Protein AF-0000000085153461 (afdb_homodimer)

pLDDT: mean 95.0, std 9.93, range [31.89, 98.94]

Structure (mmCIF, N/CA/C/O backbone):
data_AF-0000000085153461-model_v1
#
loop_
_entity.id
_entity.type
_entity.pdbx_description
1 polymer 'NADPH-dependent FMN reductase-like domain-containing protein'
#
loop_
_atom_site.group_PDB
_atom_site.id
_atom_site.type_symbol
_atom_site.label_atom_id
_atom_site.label_alt_id
_atom_site.label_comp_id
_atom_site.label_asym_id
_atom_site.label_entity_id
_atom_site.label_seq_id
_atom_site.pdbx_PDB_ins_code
_atom_site.Cartn_x
_atom_site.Cartn_y
_atom_site.Cartn_z
_atom_site.occupancy
_atom_site.B_iso_or_equiv
_atom_site.auth_seq_id
_atom_site.auth_comp_id
_atom_site.auth_asym_id
_atom_site.auth_atom_id
_atom_site.pdbx_PDB_model_num
ATOM 1 N N . MET A 1 1 ? 0.256 34.156 12.305 1 68.88 1 MET A N 1
ATOM 2 C CA . MET A 1 1 ? -0.221 33.469 11.117 1 68.88 1 MET A CA 1
ATOM 3 C C . MET A 1 1 ? -0.993 32.188 11.5 1 68.88 1 MET A C 1
ATOM 5 O O . MET A 1 1 ? -0.715 31.578 12.523 1 68.88 1 MET A O 1
ATOM 9 N N . ARG A 1 2 ? -2.135 31.922 10.883 1 86.81 2 ARG A N 1
ATOM 10 C CA . ARG A 1 2 ? -2.965 30.766 11.219 1 86.81 2 ARG A CA 1
ATOM 11 C C . ARG A 1 2 ? -2.252 29.453 10.883 1 86.81 2 ARG A C 1
ATOM 13 O O . ARG A 1 2 ? -1.596 29.359 9.844 1 86.81 2 ARG A O 1
ATOM 20 N N . MET A 1 3 ? -2.33 28.578 11.797 1 93.88 3 MET A N 1
ATOM 21 C CA . MET A 1 3 ? -1.766 27.266 11.539 1 93.88 3 MET A CA 1
ATOM 22 C C . MET A 1 3 ? -2.453 26.609 10.344 1 93.88 3 MET A C 1
ATOM 24 O O . MET A 1 3 ? -3.633 26.844 10.094 1 93.88 3 MET A O 1
ATOM 28 N N . LYS A 1 4 ? -1.694 25.859 9.602 1 97 4 LYS A N 1
ATOM 29 C CA . LYS A 1 4 ? -2.195 25.219 8.391 1 97 4 LYS A CA 1
ATOM 30 C C . LYS A 1 4 ? -2.271 23.703 8.57 1 97 4 LYS A C 1
ATOM 32 O O . LYS A 1 4 ? -1.29 23.062 8.953 1 97 4 LYS A O 1
ATOM 37 N N . LEU A 1 5 ? -3.424 23.141 8.328 1 98.44 5 LEU A N 1
ATOM 38 C CA . LEU A 1 5 ? -3.645 21.703 8.305 1 98.44 5 LEU A CA 1
ATOM 39 C C . LEU A 1 5 ? -3.879 21.219 6.883 1 98.44 5 LEU A C 1
ATOM 41 O O . LEU A 1 5 ? -4.785 21.688 6.199 1 98.44 5 LEU A O 1
ATOM 45 N N . LEU A 1 6 ? -3.025 20.344 6.414 1 98.88 6 LEU A N 1
ATOM 46 C CA . LEU A 1 6 ? -3.258 19.641 5.156 1 98.88 6 LEU A CA 1
ATOM 47 C C . LEU A 1 6 ? -3.953 18.312 5.402 1 98.88 6 LEU A C 1
ATOM 49 O O . LEU A 1 6 ? -3.469 17.484 6.184 1 98.88 6 LEU A O 1
ATOM 53 N N . ILE A 1 7 ? -5.109 18.156 4.84 1 98.88 7 ILE A N 1
ATOM 54 C CA . ILE A 1 7 ? -5.824 16.891 4.902 1 98.88 7 ILE A CA 1
ATOM 55 C C . ILE A 1 7 ? -5.684 16.156 3.57 1 98.88 7 ILE A C 1
ATOM 57 O O . ILE A 1 7 ? -6.133 16.641 2.531 1 98.88 7 ILE A O 1
ATOM 61 N N . VAL A 1 8 ? -5.051 15.016 3.598 1 98.94 8 VAL A N 1
ATOM 62 C CA . VAL A 1 8 ? -4.859 14.18 2.416 1 98.94 8 VAL A CA 1
ATOM 63 C C . VAL A 1 8 ? -5.879 13.047 2.414 1 98.94 8 VAL A C 1
ATOM 65 O O . VAL A 1 8 ? -5.812 12.141 3.25 1 98.94 8 VAL A O 1
ATOM 68 N N . LEU A 1 9 ? -6.797 13.109 1.495 1 98.88 9 LEU A N 1
ATOM 69 C CA . LEU A 1 9 ? -7.863 12.117 1.387 1 98.88 9 LEU A CA 1
ATOM 70 C C . LEU A 1 9 ? -7.453 10.977 0.465 1 98.88 9 LEU A C 1
ATOM 72 O O . LEU A 1 9 ? -7.316 11.164 -0.745 1 98.88 9 LEU A O 1
ATOM 76 N N . GLY A 1 10 ? -7.344 9.789 1.066 1 98.81 10 GLY A N 1
ATOM 77 C CA . GLY A 1 10 ? -6.844 8.641 0.324 1 98.81 10 GLY A CA 1
ATOM 78 C C . GLY A 1 10 ? -7.945 7.715 -0.155 1 98.81 10 GLY A C 1
ATOM 79 O O . GLY A 1 10 ? -7.684 6.762 -0.895 1 98.81 10 GLY A O 1
ATOM 80 N N . SER A 1 11 ? -9.172 7.973 0.238 1 98.25 11 SER A N 1
ATOM 81 C CA . SER A 1 11 ? -10.297 7.168 -0.225 1 98.25 11 SER A CA 1
ATOM 82 C C . SER A 1 11 ? -10.781 7.633 -1.596 1 98.25 11 SER A C 1
ATOM 84 O O . SER A 1 11 ? -10.898 8.836 -1.844 1 98.25 11 SER A O 1
ATOM 86 N N . PRO A 1 12 ? -11.086 6.684 -2.471 1 97.94 12 PRO A N 1
ATOM 87 C CA . PRO A 1 12 ? -11.695 7.078 -3.744 1 97.94 12 PRO A CA 1
ATOM 88 C C . PRO A 1 12 ? -13.164 7.465 -3.602 1 97.94 12 PRO A C 1
ATOM 90 O O . PRO A 1 12 ? -13.734 8.07 -4.508 1 97.94 12 PRO A O 1
ATOM 93 N N . ARG A 1 13 ? -13.836 7.035 -2.516 1 95.5 13 ARG A N 1
ATOM 94 C CA . ARG A 1 13 ? -15.25 7.324 -2.305 1 95.5 13 ARG A CA 1
ATOM 95 C C . ARG A 1 13 ? -15.453 8.75 -1.804 1 95.5 13 ARG A C 1
ATOM 97 O O . ARG A 1 13 ? -15.094 9.07 -0.667 1 95.5 13 ARG A O 1
ATOM 104 N N . ARG A 1 14 ? -16.016 9.57 -2.643 1 95.5 14 ARG A N 1
ATOM 105 C CA . ARG A 1 14 ? -16.391 10.898 -2.174 1 95.5 14 ARG A CA 1
ATOM 106 C C . ARG A 1 14 ? -17.469 10.82 -1.106 1 95.5 14 ARG A C 1
ATOM 108 O O . ARG A 1 14 ? -18.422 10.055 -1.242 1 95.5 14 ARG A O 1
ATOM 115 N N . ARG A 1 15 ? -17.25 11.492 -0.024 1 94.62 15 ARG A N 1
ATOM 116 C CA . ARG A 1 15 ? -18.172 11.516 1.105 1 94.62 15 ARG A CA 1
ATOM 117 C C . ARG A 1 15 ? -18.344 10.117 1.688 1 94.62 15 ARG A C 1
ATOM 119 O O . ARG A 1 15 ? -19.453 9.727 2.055 1 94.62 15 ARG A O 1
ATOM 126 N N . GLY A 1 16 ? -17.312 9.32 1.508 1 97.31 16 GLY A N 1
ATOM 127 C CA . GLY A 1 16 ? -17.297 8.039 2.205 1 97.31 16 GLY A CA 1
ATOM 128 C C . GLY A 1 16 ? -17.109 8.188 3.703 1 97.31 16 GLY A C 1
ATOM 129 O O . GLY A 1 16 ? -17.047 9.297 4.223 1 97.31 16 GLY A O 1
ATOM 130 N N . ASN A 1 17 ? -16.969 7.07 4.418 1 98.44 17 ASN A N 1
ATOM 131 C CA . ASN A 1 17 ? -16.891 7.047 5.875 1 98.44 17 ASN A CA 1
ATOM 132 C C . ASN A 1 17 ? -15.688 7.828 6.387 1 98.44 17 ASN A C 1
ATOM 134 O O . ASN A 1 17 ? -15.805 8.633 7.312 1 98.44 17 ASN A O 1
ATOM 138 N N . SER A 1 18 ? -14.508 7.621 5.766 1 98.56 18 SER A N 1
ATOM 139 C CA . SER A 1 18 ? -13.289 8.281 6.23 1 98.56 18 SER A CA 1
ATOM 140 C C . SER A 1 18 ? -13.344 9.781 5.973 1 98.56 18 SER A C 1
ATOM 142 O O . SER A 1 18 ? -12.891 10.57 6.805 1 98.56 18 SER A O 1
ATOM 144 N N . GLU A 1 19 ? -13.898 10.219 4.844 1 98.5 19 GLU A N 1
ATOM 145 C CA . GLU A 1 19 ? -14.008 11.641 4.539 1 98.5 19 GLU A CA 1
ATOM 146 C C . GLU A 1 19 ? -15 12.328 5.477 1 98.5 19 GLU A C 1
ATOM 148 O O . GLU A 1 19 ? -14.758 13.453 5.93 1 98.5 19 GLU A O 1
ATOM 153 N N . ILE A 1 20 ? -16.125 11.672 5.758 1 98.69 20 ILE A N 1
ATOM 154 C CA . ILE A 1 20 ? -17.109 12.211 6.695 1 98.69 20 ILE A CA 1
ATOM 155 C C . ILE A 1 20 ? -16.453 12.438 8.055 1 98.69 20 ILE A C 1
ATOM 157 O O . ILE A 1 20 ? -16.625 13.492 8.672 1 98.69 20 ILE A O 1
ATOM 161 N N . LEU A 1 21 ? -15.656 11.484 8.5 1 98.81 21 LEU A N 1
ATOM 162 C CA . LEU A 1 21 ? -14.953 11.625 9.773 1 98.81 21 LEU A CA 1
ATOM 163 C C . LEU A 1 21 ? -13.945 12.766 9.719 1 98.81 21 LEU A C 1
ATOM 165 O O . LEU A 1 21 ? -13.781 13.508 10.688 1 98.81 21 LEU A O 1
ATOM 169 N N . ALA A 1 22 ? -13.25 12.891 8.602 1 98.81 22 ALA A N 1
ATOM 170 C CA . ALA A 1 22 ? -12.305 13.992 8.453 1 98.81 22 ALA A CA 1
ATOM 171 C C . ALA A 1 22 ? -13.016 15.336 8.57 1 98.81 22 ALA A C 1
ATOM 173 O O . ALA A 1 22 ? -12.484 16.266 9.18 1 98.81 22 ALA A O 1
ATOM 174 N N . GLU A 1 23 ? -14.188 15.438 7.973 1 98.56 23 GLU A N 1
ATOM 175 C CA . GLU A 1 23 ? -14.984 16.656 8.086 1 98.56 23 GLU A CA 1
ATOM 176 C C . GLU A 1 23 ? -15.367 16.938 9.531 1 98.56 23 GLU A C 1
ATOM 178 O O . GLU A 1 23 ? -15.383 18.094 9.969 1 98.56 23 GLU A O 1
ATOM 183 N N . GLU A 1 24 ? -15.703 15.938 10.266 1 98.69 24 GLU A N 1
ATOM 184 C CA . GLU A 1 24 ? -16.016 16.094 11.688 1 98.69 24 GLU A CA 1
ATOM 185 C C . GLU A 1 24 ? -14.789 16.562 12.469 1 98.69 24 GLU A C 1
ATOM 187 O O . GLU A 1 24 ? -14.906 17.391 13.375 1 98.69 24 GLU A O 1
ATOM 192 N N . VAL A 1 25 ? -13.586 16.016 12.164 1 98.75 25 VAL A N 1
ATOM 193 C CA . VAL A 1 25 ? -12.352 16.484 12.781 1 98.75 25 VAL A CA 1
ATOM 194 C C . VAL A 1 25 ? -12.211 17.984 12.586 1 98.75 25 VAL A C 1
ATOM 196 O O . VAL A 1 25 ? -11.891 18.719 13.523 1 98.75 25 VAL A O 1
ATOM 199 N N . VAL A 1 26 ? -12.5 18.469 11.375 1 98.44 26 VAL A N 1
ATOM 200 C CA . VAL A 1 26 ? -12.328 19.875 11.023 1 98.44 26 VAL A CA 1
ATOM 201 C C . VAL A 1 26 ? -13.289 20.734 11.844 1 98.44 26 VAL A C 1
ATOM 203 O O . VAL A 1 26 ? -12.945 21.844 12.242 1 98.44 26 VAL A O 1
ATOM 206 N N . LYS A 1 27 ? -14.469 20.234 12.102 1 97.81 27 LYS A N 1
ATOM 207 C CA . LYS A 1 27 ? -15.445 20.969 12.898 1 97.81 27 LYS A CA 1
ATOM 208 C C . LYS A 1 27 ? -14.93 21.219 14.312 1 97.81 27 LYS A C 1
ATOM 210 O O . LYS A 1 27 ? -15.383 22.141 14.992 1 97.81 27 LYS A O 1
ATOM 215 N N . GLY A 1 28 ? -14.008 20.406 14.719 1 96.75 28 GLY A N 1
ATOM 216 C CA . GLY A 1 28 ? -13.453 20.547 16.062 1 96.75 28 GLY A CA 1
ATOM 217 C C . GLY A 1 28 ? -12.305 21.531 16.125 1 96.75 28 GLY A C 1
ATOM 218 O O . GLY A 1 28 ? -11.852 21.906 17.203 1 96.75 28 GLY A O 1
ATOM 219 N N . LEU A 1 29 ? -11.859 21.922 14.984 1 95.69 29 LEU A N 1
ATOM 220 C CA . LEU A 1 29 ? -10.695 22.812 14.938 1 95.69 29 LEU A CA 1
ATOM 221 C C . LEU A 1 29 ? -11.102 24.25 15.219 1 95.69 29 LEU A C 1
ATOM 223 O O . LEU A 1 29 ? -12.211 24.672 14.883 1 95.69 29 LEU A O 1
ATOM 227 N N . ALA A 1 30 ? -10.164 25.016 15.852 1 90.06 30 ALA A N 1
ATOM 228 C CA . ALA A 1 30 ? -10.359 26.438 16.078 1 90.06 30 ALA A CA 1
ATOM 229 C C . ALA A 1 30 ? -9.258 27.266 15.414 1 90.06 30 ALA A C 1
ATOM 231 O O . ALA A 1 30 ? -8.07 27.047 15.688 1 90.06 30 ALA A O 1
ATOM 232 N N . ASP A 1 31 ? -9.641 28.156 14.406 1 91.12 31 ASP A N 1
ATOM 233 C CA . ASP A 1 31 ? -8.734 29.156 13.828 1 91.12 31 ASP A CA 1
ATOM 234 C C . ASP A 1 31 ? -7.594 28.484 13.07 1 91.12 31 ASP A C 1
ATOM 236 O O . ASP A 1 31 ? -6.426 28.812 13.289 1 91.12 31 ASP A O 1
ATOM 240 N N . VAL A 1 32 ? -7.867 27.375 12.336 1 95.62 32 VAL A N 1
ATOM 241 C CA . VAL A 1 32 ? -6.891 26.656 11.531 1 95.62 32 VAL A CA 1
ATOM 242 C C . VAL A 1 32 ? -7.273 26.75 10.055 1 95.62 32 VAL A C 1
ATOM 244 O O . VAL A 1 32 ? -8.453 26.609 9.711 1 95.62 32 VAL A O 1
ATOM 247 N N . GLU A 1 33 ? -6.371 27.078 9.203 1 97.12 33 GLU A N 1
ATOM 248 C CA . GLU A 1 33 ? -6.574 26.984 7.762 1 97.12 33 GLU A CA 1
ATOM 249 C C . GLU A 1 33 ? -6.48 25.547 7.277 1 97.12 33 GLU A C 1
ATOM 251 O O . GLU A 1 33 ? -5.48 24.875 7.523 1 97.12 33 GLU A O 1
ATOM 256 N N . VAL A 1 34 ? -7.535 25.125 6.621 1 98.31 34 VAL A N 1
ATOM 257 C CA . VAL A 1 34 ? -7.582 23.719 6.211 1 98.31 34 VAL A CA 1
ATOM 258 C C . VAL A 1 34 ? -7.523 23.625 4.688 1 98.31 34 VAL A C 1
ATOM 260 O O . VAL A 1 34 ? -8.234 24.344 3.986 1 98.31 34 VAL A O 1
ATOM 263 N N . GLU A 1 35 ? -6.684 22.797 4.172 1 98.5 35 GLU A N 1
ATOM 264 C CA . GLU A 1 35 ? -6.625 22.469 2.752 1 98.5 35 GLU A CA 1
ATOM 265 C C . GLU A 1 35 ? -6.828 20.969 2.533 1 98.5 35 GLU A C 1
ATOM 267 O O . GLU A 1 35 ? -6.191 20.141 3.193 1 98.5 35 GLU A O 1
ATOM 272 N N . TYR A 1 36 ? -7.723 20.641 1.638 1 98.19 36 TYR A N 1
ATOM 273 C CA . TYR A 1 36 ? -7.984 19.25 1.287 1 98.19 36 TYR A CA 1
ATOM 274 C C . TYR A 1 36 ? -7.254 18.859 0.004 1 98.19 36 TYR A C 1
ATOM 276 O O . TYR A 1 36 ? -7.219 19.641 -0.952 1 98.19 36 TYR A O 1
ATOM 284 N N . LEU A 1 37 ? -6.66 17.734 0.026 1 98.25 37 LEU A N 1
ATOM 285 C CA . LEU A 1 37 ? -6.09 17.094 -1.154 1 98.25 37 LEU A CA 1
ATOM 286 C C . LEU A 1 37 ? -6.723 15.734 -1.395 1 98.25 37 LEU A C 1
ATOM 288 O O . LEU A 1 37 ? -6.594 14.828 -0.565 1 98.25 37 LEU A O 1
ATOM 292 N N . ARG A 1 38 ? -7.402 15.602 -2.506 1 98.44 38 ARG A N 1
ATOM 293 C CA . ARG A 1 38 ? -8.016 14.328 -2.865 1 98.44 38 ARG A CA 1
ATOM 294 C C . ARG A 1 38 ? -7.121 13.547 -3.824 1 98.44 38 ARG A C 1
ATOM 296 O O . ARG A 1 38 ? -7.031 13.883 -5.008 1 98.44 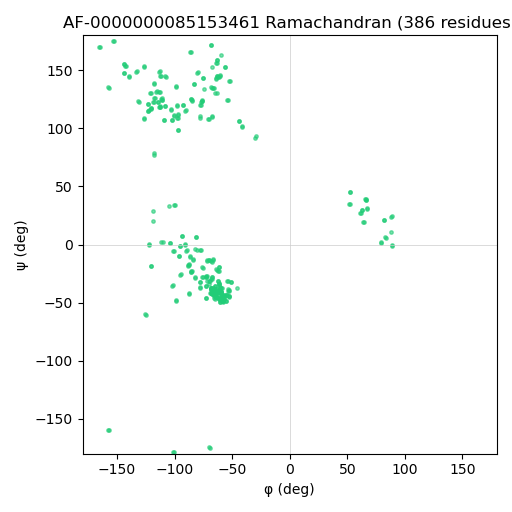38 ARG A O 1
ATOM 303 N N . LEU A 1 39 ? -6.574 12.477 -3.385 1 98.81 39 LEU A N 1
ATOM 304 C CA . LEU A 1 39 ? -5.566 11.75 -4.156 1 98.81 39 LEU A CA 1
ATOM 305 C C . LEU A 1 39 ? -6.184 11.125 -5.402 1 98.81 39 LEU A C 1
ATOM 307 O O . LEU A 1 39 ? -5.551 11.078 -6.457 1 98.81 39 LEU A O 1
ATOM 311 N N . ASN A 1 40 ? -7.398 10.648 -5.246 1 98.69 40 ASN A N 1
ATOM 312 C CA . ASN A 1 40 ? -8.031 9.906 -6.332 1 98.69 40 ASN A CA 1
ATOM 313 C C . ASN A 1 40 ? -8.312 10.805 -7.535 1 98.69 40 ASN A C 1
ATOM 315 O O . ASN A 1 40 ? -8.594 10.32 -8.625 1 98.69 40 ASN A O 1
ATOM 319 N N . ASP A 1 41 ? -8.227 12.164 -7.402 1 98.25 41 ASP A N 1
ATOM 320 C CA . ASP A 1 41 ? -8.492 13.117 -8.477 1 98.25 41 ASP A CA 1
ATOM 321 C C . ASP A 1 41 ? -7.215 13.453 -9.242 1 98.25 41 ASP A C 1
ATOM 323 O O . ASP A 1 41 ? -7.258 14.18 -10.234 1 98.25 41 ASP A O 1
ATOM 327 N N . LEU A 1 42 ? -6.117 12.852 -8.828 1 98.44 42 LEU A N 1
ATOM 328 C CA . LEU A 1 42 ? -4.812 13.25 -9.344 1 98.44 42 LEU A CA 1
ATOM 329 C C . LEU A 1 42 ? -4.195 12.133 -10.18 1 98.44 42 LEU A C 1
ATOM 331 O O . LEU A 1 42 ? -4.484 10.953 -9.961 1 98.44 42 LEU A O 1
ATOM 335 N N . ASN A 1 43 ? -3.445 12.555 -11.133 1 97.81 43 ASN A N 1
ATOM 336 C CA . ASN A 1 43 ? -2.643 11.625 -11.914 1 97.81 43 ASN A CA 1
ATOM 337 C C . ASN A 1 43 ? -1.208 11.547 -11.398 1 97.81 43 ASN A C 1
ATOM 339 O O . ASN A 1 43 ? -0.375 12.391 -11.742 1 97.81 43 ASN A O 1
ATOM 343 N N . ILE A 1 44 ? -0.932 10.562 -10.625 1 98.5 44 ILE A N 1
ATOM 344 C CA . ILE A 1 44 ? 0.379 10.367 -10.016 1 98.5 44 ILE A CA 1
ATOM 345 C C . ILE A 1 44 ? 0.928 8.992 -10.391 1 98.5 44 ILE A C 1
ATOM 347 O O . ILE A 1 44 ? 0.323 7.969 -10.07 1 98.5 44 ILE A O 1
ATOM 351 N N . ARG A 1 45 ? 1.964 8.969 -11.102 1 98.31 45 ARG A N 1
ATOM 352 C CA . ARG A 1 45 ? 2.639 7.711 -11.398 1 98.31 45 ARG A CA 1
ATOM 353 C C . ARG A 1 45 ? 3.287 7.129 -10.148 1 98.31 45 ARG A C 1
ATOM 355 O O . ARG A 1 45 ? 3.893 7.859 -9.359 1 98.31 45 ARG A O 1
ATOM 362 N N . PRO A 1 46 ? 3.127 5.789 -9.914 1 98.81 46 PRO A N 1
ATOM 363 C CA . PRO A 1 46 ? 3.836 5.199 -8.773 1 98.81 46 PRO A CA 1
ATOM 364 C C . PRO A 1 46 ? 5.344 5.426 -8.836 1 98.81 46 PRO A C 1
ATOM 366 O O . PRO A 1 46 ? 5.902 5.598 -9.922 1 98.81 46 PRO A O 1
ATOM 369 N N . CYS A 1 47 ? 5.941 5.445 -7.742 1 98.81 47 CYS A N 1
ATOM 370 C CA . CYS A 1 47 ? 7.391 5.605 -7.668 1 98.81 47 CYS A CA 1
ATOM 371 C C . CYS A 1 47 ? 8.102 4.59 -8.562 1 98.81 47 CYS A C 1
ATOM 373 O O . CYS A 1 47 ? 7.723 3.418 -8.594 1 98.81 47 CYS A O 1
ATOM 375 N N . GLN A 1 48 ? 9.156 5.035 -9.219 1 98.5 48 GLN A N 1
ATOM 376 C CA . GLN A 1 48 ? 9.836 4.191 -10.195 1 98.5 48 GLN A CA 1
ATOM 377 C C . GLN A 1 48 ? 11.141 3.631 -9.633 1 98.5 48 GLN A C 1
ATOM 379 O O . GLN A 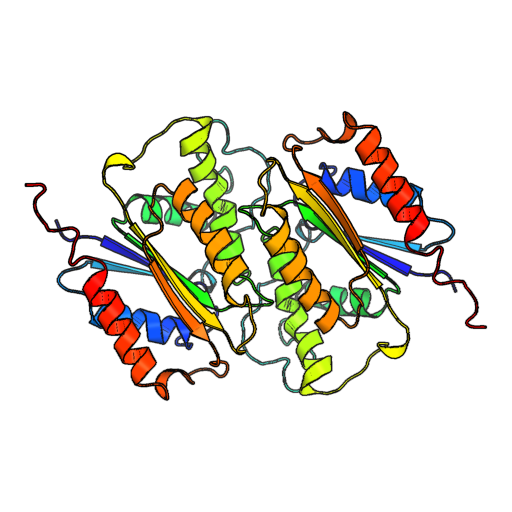1 48 ? 11.852 2.887 -10.312 1 98.5 48 GLN A O 1
ATOM 384 N N . GLY A 1 49 ? 11.406 3.98 -8.359 1 97.5 49 GLY A N 1
ATOM 385 C CA . GLY A 1 49 ? 12.641 3.51 -7.754 1 97.5 49 GLY A CA 1
ATOM 386 C C . GLY A 1 49 ? 13.875 3.816 -8.586 1 97.5 49 GLY A C 1
ATOM 387 O O . GLY A 1 49 ? 14.82 3.025 -8.625 1 97.5 49 GLY A O 1
ATOM 388 N N . CYS A 1 50 ? 13.906 4.953 -9.281 1 96.94 50 CYS A N 1
ATOM 389 C CA . CYS A 1 50 ? 14.938 5.238 -10.273 1 96.94 50 CYS A CA 1
ATOM 390 C C . CYS A 1 50 ? 16.141 5.898 -9.625 1 96.94 50 CYS A C 1
ATOM 392 O O . CYS A 1 50 ? 17.203 5.996 -10.242 1 96.94 50 CYS A O 1
ATOM 394 N N . GLY A 1 51 ? 15.945 6.422 -8.453 1 96.75 51 GLY A N 1
ATOM 395 C CA . GLY A 1 51 ? 17.047 7.078 -7.75 1 96.75 51 GLY A CA 1
ATOM 396 C C . GLY A 1 51 ? 17.25 8.516 -8.188 1 96.75 51 GLY A C 1
ATOM 397 O O . GLY A 1 51 ? 18.203 9.172 -7.738 1 96.75 51 GLY A O 1
ATOM 398 N N . GLY A 1 52 ? 16.375 9.008 -9.016 1 97.38 52 GLY A N 1
ATOM 399 C CA . GLY A 1 52 ? 16.531 10.344 -9.562 1 97.38 52 GLY A CA 1
ATOM 400 C C . GLY A 1 52 ? 16.484 11.43 -8.5 1 97.38 52 GLY A C 1
ATOM 401 O O . GLY A 1 52 ? 16.984 12.531 -8.711 1 97.38 52 GLY A O 1
ATOM 402 N N . CYS A 1 53 ? 15.891 11.148 -7.34 1 98 53 CYS A N 1
ATOM 403 C CA . CYS A 1 53 ? 15.719 12.164 -6.305 1 98 53 CYS A CA 1
ATOM 404 C C . CYS A 1 53 ? 16.859 12.102 -5.293 1 98 53 CYS A C 1
ATOM 406 O O . CYS A 1 53 ? 16.922 12.93 -4.383 1 98 53 CYS A O 1
ATOM 408 N N . GLU A 1 54 ? 17.766 11.195 -5.453 1 97.31 54 GLU A N 1
ATOM 409 C CA . GLU A 1 54 ? 18.75 10.922 -4.414 1 97.31 54 GLU A CA 1
ATOM 410 C C . GLU A 1 54 ? 19.781 12.047 -4.328 1 97.31 54 GLU A C 1
ATOM 412 O O . GLU A 1 54 ? 20.328 12.32 -3.254 1 97.31 54 GLU A O 1
ATOM 417 N N . LYS A 1 55 ? 20.016 12.734 -5.438 1 97.12 55 LYS A N 1
ATOM 418 C CA . LYS A 1 55 ? 21.062 13.766 -5.457 1 97.12 55 LYS A CA 1
ATOM 419 C C . LYS A 1 55 ? 20.484 15.141 -5.172 1 97.12 55 LYS A C 1
ATOM 421 O O . LYS A 1 55 ? 21.172 16.031 -4.68 1 97.12 55 LYS A O 1
ATOM 426 N N . THR A 1 56 ? 19.234 15.367 -5.449 1 97.06 56 THR A N 1
ATOM 427 C CA . THR A 1 56 ? 18.703 16.719 -5.379 1 97.06 56 THR A CA 1
ATOM 428 C C . THR A 1 56 ? 17.562 16.797 -4.363 1 97.06 56 THR A C 1
ATOM 430 O O . THR A 1 56 ? 17.156 17.891 -3.967 1 97.06 56 THR A O 1
ATOM 433 N N . GLY A 1 57 ? 17.016 15.641 -4.039 1 97.44 57 GLY A N 1
ATOM 434 C CA . GLY A 1 57 ? 15.836 15.617 -3.186 1 97.44 57 GLY A CA 1
ATOM 435 C C . GLY A 1 57 ? 14.555 15.938 -3.93 1 97.44 57 GLY A C 1
ATOM 436 O O . GLY A 1 57 ? 13.492 16.062 -3.32 1 97.44 57 GLY A O 1
ATOM 437 N N . ILE A 1 58 ? 14.695 16.141 -5.207 1 97.69 58 ILE A N 1
ATOM 438 C CA . ILE A 1 58 ? 13.562 16.469 -6.066 1 97.69 58 ILE A CA 1
ATOM 439 C C . ILE A 1 58 ? 13.266 15.297 -7.004 1 97.69 58 ILE A C 1
ATOM 441 O O . ILE A 1 58 ? 14.164 14.812 -7.695 1 97.69 58 ILE A O 1
ATOM 445 N N . CYS A 1 59 ? 12.039 14.859 -6.93 1 98.5 59 CYS A N 1
ATOM 446 C CA . CYS A 1 59 ? 11.664 13.766 -7.82 1 98.5 59 CYS A CA 1
ATOM 447 C C . CYS A 1 59 ? 11.742 14.195 -9.281 1 98.5 59 CYS A C 1
ATOM 449 O O . CYS A 1 59 ? 11.312 15.297 -9.625 1 98.5 59 CYS A O 1
ATOM 451 N N . VAL A 1 60 ? 12.164 13.336 -10.188 1 98.19 60 VAL A N 1
ATOM 452 C CA . VAL A 1 60 ? 12.406 13.664 -11.586 1 98.19 60 VAL A CA 1
ATOM 453 C C . VAL A 1 60 ? 11.117 13.508 -12.391 1 98.19 60 VAL A C 1
ATOM 455 O O . VAL A 1 60 ? 11.023 13.961 -13.531 1 98.19 60 VAL A O 1
ATOM 458 N N . ILE A 1 61 ? 10.133 12.781 -11.836 1 98.12 61 ILE A N 1
ATOM 459 C CA . ILE A 1 61 ? 8.859 12.57 -12.516 1 98.12 61 ILE A CA 1
ATOM 460 C C . ILE A 1 61 ? 8.008 13.836 -12.406 1 98.12 61 ILE A C 1
ATOM 462 O O . ILE A 1 61 ? 7.762 14.328 -11.305 1 98.12 61 ILE A O 1
ATOM 466 N N . ALA A 1 62 ? 7.617 14.352 -13.5 1 97.81 62 ALA A N 1
ATOM 467 C CA . ALA A 1 62 ? 6.746 15.531 -13.523 1 97.81 62 ALA A CA 1
ATOM 468 C C . ALA A 1 62 ? 5.289 15.125 -13.719 1 97.81 62 ALA A C 1
ATOM 470 O O . ALA A 1 62 ? 4.906 14.656 -14.797 1 97.81 62 ALA A O 1
ATOM 471 N N . ASP A 1 63 ? 4.477 15.227 -12.766 1 98.31 63 ASP A N 1
ATOM 472 C CA . ASP A 1 63 ? 3.039 14.977 -12.789 1 98.31 63 ASP A CA 1
ATOM 473 C C . ASP A 1 63 ? 2.338 15.719 -11.648 1 98.31 63 ASP A C 1
ATOM 475 O O . ASP A 1 63 ? 2.863 16.703 -11.125 1 98.31 63 ASP A O 1
ATOM 479 N N . ASP A 1 64 ? 1.195 15.359 -11.242 1 98.25 64 ASP A N 1
ATOM 480 C CA . ASP A 1 64 ? 0.406 16.109 -10.258 1 98.25 64 ASP A CA 1
ATOM 481 C C . ASP A 1 64 ? 1.064 16.062 -8.883 1 98.25 64 ASP A C 1
ATOM 483 O O . ASP A 1 64 ? 0.718 16.859 -8.008 1 98.25 64 ASP A O 1
ATOM 487 N N . MET A 1 65 ? 2.023 15.188 -8.656 1 98.38 65 MET A N 1
ATOM 488 C CA . MET A 1 65 ? 2.705 15.086 -7.363 1 98.38 65 MET A CA 1
ATOM 489 C C . MET A 1 65 ? 3.561 16.328 -7.109 1 98.38 65 MET A C 1
ATOM 491 O O . MET A 1 65 ? 3.801 16.688 -5.957 1 98.38 65 MET A O 1
ATOM 495 N N . THR A 1 66 ? 4.047 16.922 -8.125 1 97.44 66 THR A N 1
ATOM 496 C CA . THR A 1 66 ? 4.988 18.016 -8.023 1 97.44 66 THR A CA 1
ATOM 497 C C . THR A 1 66 ? 4.445 19.109 -7.094 1 97.44 66 THR A C 1
ATOM 499 O O . THR A 1 66 ? 5.141 19.547 -6.18 1 97.44 66 THR A O 1
ATOM 502 N N . ASP A 1 67 ? 3.201 19.406 -7.309 1 96.94 67 ASP A N 1
ATOM 503 C CA . ASP A 1 67 ? 2.576 20.453 -6.508 1 96.94 67 ASP A CA 1
ATOM 504 C C . ASP A 1 67 ? 2.344 19.984 -5.074 1 96.94 67 ASP A C 1
ATOM 506 O O . ASP A 1 67 ? 2.303 20.797 -4.145 1 96.94 67 ASP A O 1
ATOM 510 N N . LEU A 1 68 ? 2.18 18.719 -4.855 1 98.38 68 LEU A N 1
ATOM 511 C CA . LEU A 1 68 ? 1.859 18.188 -3.543 1 98.38 68 LEU A CA 1
ATOM 512 C C . LEU A 1 68 ? 3.055 18.281 -2.602 1 98.38 68 LEU A C 1
ATOM 514 O O . LEU A 1 68 ? 2.887 18.484 -1.396 1 98.38 68 LEU A O 1
ATOM 518 N N . TYR A 1 69 ? 4.281 18.172 -3.162 1 98.12 69 TYR A N 1
ATOM 519 C CA . TYR A 1 69 ? 5.465 18.281 -2.32 1 98.12 69 TYR A CA 1
ATOM 520 C C . TYR A 1 69 ? 5.488 19.625 -1.6 1 98.12 69 TYR A C 1
ATOM 522 O O . TYR A 1 69 ? 5.77 19.688 -0.399 1 98.12 69 TYR A O 1
ATOM 530 N N . ALA A 1 70 ? 5.168 20.656 -2.32 1 97.12 70 ALA A N 1
ATOM 531 C CA . ALA A 1 70 ? 5.164 22 -1.743 1 97.12 70 ALA A CA 1
ATOM 532 C C . ALA A 1 70 ? 4.09 22.125 -0.668 1 97.12 70 ALA A C 1
ATOM 534 O O . ALA A 1 70 ? 4.301 22.797 0.349 1 97.12 70 ALA A O 1
ATOM 535 N N . LYS A 1 71 ? 2.934 21.531 -0.908 1 98.44 71 LYS A N 1
ATOM 536 C CA . LYS A 1 71 ? 1.843 21.578 0.061 1 98.44 71 LYS A CA 1
ATOM 537 C C . LYS A 1 71 ? 2.207 20.828 1.337 1 98.44 71 LYS A C 1
ATOM 539 O O . LYS A 1 71 ? 1.942 21.312 2.443 1 98.44 71 LYS A O 1
ATOM 544 N N . VAL A 1 72 ? 2.828 19.703 1.209 1 98.5 72 VAL A N 1
ATOM 545 C CA . VAL A 1 72 ? 3.301 18.922 2.348 1 98.5 72 VAL A CA 1
ATOM 546 C C . VAL A 1 72 ? 4.32 19.734 3.141 1 98.5 72 VAL A C 1
ATOM 548 O O . VAL A 1 72 ? 4.254 19.797 4.371 1 98.5 72 VAL A O 1
ATOM 551 N N . ASP A 1 73 ? 5.16 20.406 2.416 1 97.5 73 ASP A N 1
ATOM 552 C CA . ASP A 1 73 ? 6.219 21.188 3.047 1 97.5 73 ASP A CA 1
ATOM 553 C C . ASP A 1 73 ? 5.641 22.391 3.789 1 97.5 73 ASP A C 1
ATOM 555 O O . ASP A 1 73 ? 6.168 22.797 4.828 1 97.5 73 ASP A O 1
ATOM 559 N N . ALA A 1 74 ? 4.598 22.906 3.322 1 97.38 74 ALA A N 1
ATOM 560 C CA . ALA A 1 74 ? 4.074 24.156 3.834 1 97.38 74 ALA A CA 1
ATOM 561 C C . ALA A 1 74 ? 3.178 23.938 5.047 1 97.38 74 ALA A C 1
ATOM 563 O O . ALA A 1 74 ? 2.967 24.844 5.848 1 97.38 74 ALA A O 1
ATOM 564 N N . ALA A 1 75 ? 2.602 22.797 5.238 1 97.94 75 ALA A N 1
ATOM 565 C CA . ALA A 1 75 ? 1.61 22.547 6.277 1 97.94 75 ALA A CA 1
ATOM 566 C C . ALA A 1 75 ? 2.27 22.438 7.652 1 97.94 75 ALA A C 1
ATOM 568 O O . ALA A 1 75 ? 3.375 21.906 7.777 1 97.94 75 ALA A O 1
ATOM 569 N N . ASP A 1 76 ? 1.581 22.953 8.711 1 96.75 76 ASP A N 1
ATOM 570 C CA . ASP A 1 76 ? 2.035 22.828 10.094 1 96.75 76 ASP A CA 1
ATOM 571 C C . ASP A 1 76 ? 1.651 21.469 10.672 1 96.75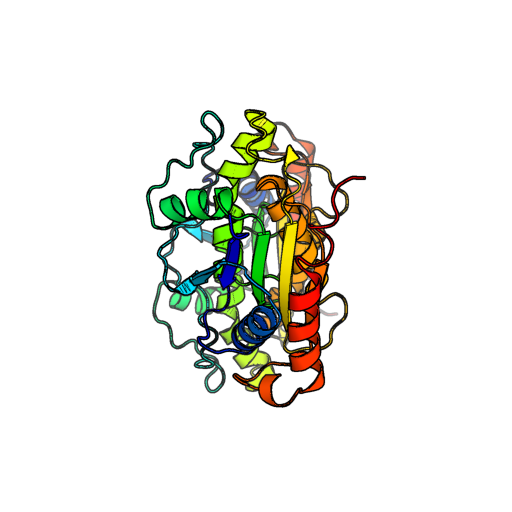 76 ASP A C 1
ATOM 573 O O . ASP A 1 76 ? 2.305 20.969 11.594 1 96.75 76 ASP A O 1
ATOM 577 N N . SER A 1 77 ? 0.597 20.906 10.18 1 97.75 77 SER A N 1
ATOM 578 C CA . SER A 1 77 ? 0.15 19.562 10.484 1 97.75 77 SER A CA 1
ATOM 579 C C . SER A 1 77 ? -0.445 18.875 9.258 1 97.75 77 SER A C 1
ATOM 581 O O . SER A 1 77 ? -0.87 19.547 8.312 1 97.75 77 SER A O 1
ATOM 583 N N . LEU A 1 78 ? -0.369 17.609 9.281 1 98.75 78 LEU A N 1
ATOM 584 C CA . LEU A 1 78 ? -0.915 16.812 8.188 1 98.75 78 LEU A CA 1
ATOM 585 C C . LEU A 1 78 ? -1.778 15.68 8.727 1 98.75 78 LEU A C 1
ATOM 587 O O . LEU A 1 78 ? -1.367 14.961 9.641 1 98.75 78 LEU A O 1
ATOM 591 N N . LEU A 1 79 ? -3.012 15.617 8.305 1 98.94 79 LEU A N 1
ATOM 592 C CA . LEU A 1 79 ? -3.908 14.492 8.57 1 98.94 79 LEU A CA 1
ATOM 593 C C . LEU A 1 79 ? -4.039 13.602 7.348 1 98.94 79 LEU A C 1
ATOM 595 O O . LEU A 1 79 ? -4.625 14 6.34 1 98.94 79 LEU A O 1
ATOM 599 N N . LEU A 1 80 ? -3.426 12.445 7.422 1 98.94 80 LEU A N 1
ATOM 600 C CA . LEU A 1 80 ? -3.605 11.453 6.367 1 98.94 80 LEU A CA 1
ATOM 601 C C . LEU A 1 80 ? -4.852 10.609 6.621 1 98.94 80 LEU A C 1
ATOM 603 O O . LEU A 1 80 ? -5.008 10.031 7.699 1 98.94 80 LEU A O 1
ATOM 607 N N . VAL A 1 81 ? -5.73 10.578 5.641 1 98.94 81 VAL A N 1
ATOM 608 C CA . VAL A 1 81 ? -7.016 9.898 5.758 1 98.94 81 VAL A CA 1
ATOM 609 C C . VAL A 1 81 ? -7.098 8.766 4.738 1 98.94 81 VAL A C 1
ATOM 611 O O . VAL A 1 81 ? -6.973 9 3.533 1 98.94 81 VAL A O 1
ATOM 614 N N . SER A 1 82 ? -7.309 7.582 5.195 1 98.81 82 SER A N 1
ATOM 615 C CA . SER A 1 82 ? -7.414 6.457 4.273 1 98.81 82 SER A CA 1
ATOM 616 C C . SER A 1 82 ? -8.188 5.301 4.902 1 98.81 82 SER A C 1
ATOM 618 O O . SER A 1 82 ? -7.961 4.957 6.066 1 98.81 82 SER A O 1
ATOM 620 N N . PRO A 1 83 ? -9.125 4.672 4.207 1 98.44 83 PRO A N 1
ATOM 621 C CA . PRO A 1 83 ? -9.617 3.367 4.652 1 98.44 83 PRO A CA 1
ATOM 622 C C . PRO A 1 83 ? -8.57 2.264 4.531 1 98.44 83 PRO A C 1
ATOM 624 O O . PRO A 1 83 ? -7.488 2.492 3.988 1 98.44 83 PRO A O 1
ATOM 627 N N . VAL A 1 84 ? -8.906 1.101 5.09 1 98.38 84 VAL A N 1
ATOM 628 C CA . VAL A 1 84 ? -8.047 -0.074 4.992 1 98.38 84 VAL A CA 1
ATOM 629 C C . VAL A 1 84 ? -8.531 -0.976 3.859 1 98.38 84 VAL A C 1
ATOM 631 O O . VAL A 1 84 ? -9.695 -1.371 3.824 1 98.38 84 VAL A O 1
ATOM 634 N N . TYR A 1 85 ? -7.695 -1.219 2.879 1 98.25 85 TYR A N 1
ATOM 635 C CA . TYR A 1 85 ? -7.867 -2.209 1.821 1 98.25 85 TYR A CA 1
ATOM 636 C C . TYR A 1 85 ? -6.836 -3.322 1.946 1 98.25 85 TYR A C 1
ATOM 638 O O . TYR A 1 85 ? -5.629 -3.072 1.88 1 98.25 85 TYR A O 1
ATOM 646 N N . PHE A 1 86 ? -7.324 -4.555 2.16 1 97.94 86 PHE A N 1
ATOM 647 C CA . PHE A 1 86 ? -6.445 -5.711 2.299 1 97.94 86 PHE A CA 1
ATOM 648 C C . PHE A 1 86 ? -5.371 -5.453 3.352 1 97.94 86 PHE A C 1
ATOM 650 O O . PHE A 1 86 ? -4.184 -5.652 3.096 1 97.94 86 PHE A O 1
ATOM 657 N N . TYR A 1 87 ? -5.801 -4.918 4.449 1 97.5 87 TYR A N 1
ATOM 658 C CA . TYR A 1 87 ? -5.004 -4.738 5.66 1 97.5 87 TYR A CA 1
ATOM 659 C C . TYR A 1 87 ? -3.893 -3.721 5.434 1 97.5 87 TYR A C 1
ATOM 661 O O . TYR A 1 87 ? -2.848 -3.781 6.09 1 97.5 87 TYR A O 1
ATOM 669 N N . GLY A 1 88 ? -4.082 -2.795 4.609 1 97.94 88 GLY A N 1
ATOM 670 C CA . GLY A 1 88 ? -3.182 -1.677 4.375 1 97.94 88 GLY A CA 1
ATOM 671 C C . GLY A 1 88 ? -3.891 -0.433 3.875 1 97.94 88 GLY A C 1
ATOM 672 O O . GLY A 1 88 ? -5.105 -0.451 3.65 1 97.94 88 GLY A O 1
ATOM 673 N N . LEU A 1 89 ? -3.117 0.647 3.738 1 98.75 89 LEU A N 1
ATOM 674 C CA . LEU A 1 89 ? -3.645 1.867 3.135 1 98.75 89 LEU A CA 1
ATOM 675 C C . LEU A 1 89 ? -4.051 1.624 1.686 1 98.75 89 LEU A C 1
ATOM 677 O O . LEU A 1 89 ? -3.627 0.643 1.072 1 98.75 89 LEU A O 1
ATOM 681 N N . THR A 1 90 ? -4.922 2.475 1.158 1 98.88 90 THR A N 1
ATOM 682 C CA . THR A 1 90 ? -5.375 2.309 -0.219 1 98.88 90 THR A CA 1
ATOM 683 C C . THR A 1 90 ? -4.207 2.459 -1.191 1 98.88 90 THR A C 1
ATOM 685 O O . THR A 1 90 ? -3.199 3.088 -0.866 1 98.88 90 THR A O 1
ATOM 688 N N . GLY A 1 91 ? -4.406 1.843 -2.391 1 98.88 91 GLY A N 1
ATOM 689 C CA . GLY A 1 91 ? -3.418 2.031 -3.441 1 98.88 91 GLY A CA 1
ATOM 690 C C . GLY A 1 91 ? -3.127 3.492 -3.732 1 98.88 91 GLY A C 1
ATOM 691 O O . GLY A 1 91 ? -1.974 3.873 -3.938 1 98.88 91 GLY A O 1
ATOM 692 N N . GLN A 1 92 ? -4.164 4.383 -3.734 1 98.75 92 GLN A N 1
ATOM 693 C CA . GLN A 1 92 ? -4.012 5.824 -3.922 1 98.75 92 GLN A CA 1
ATOM 694 C C . GLN A 1 92 ? -3.041 6.41 -2.902 1 98.75 92 GLN A C 1
ATOM 696 O O . GLN A 1 92 ? -2.115 7.141 -3.266 1 98.75 92 GLN A O 1
ATOM 701 N N . THR A 1 93 ? -3.273 6.035 -1.663 1 98.94 93 THR A N 1
ATOM 702 C CA . THR A 1 93 ? -2.479 6.578 -0.566 1 98.94 93 THR A CA 1
ATOM 703 C C . THR A 1 93 ? -1.042 6.07 -0.635 1 98.94 93 THR A C 1
ATOM 705 O O . THR A 1 93 ? -0.097 6.832 -0.414 1 98.94 93 THR A O 1
ATOM 708 N N . LYS A 1 94 ? -0.91 4.77 -0.947 1 98.94 94 LYS A N 1
ATOM 709 C CA . LYS A 1 94 ? 0.423 4.176 -0.98 1 98.94 94 LYS A CA 1
ATOM 710 C C . LYS A 1 94 ? 1.267 4.777 -2.1 1 98.94 94 LYS A C 1
ATOM 712 O O . LYS A 1 94 ? 2.477 4.957 -1.944 1 98.94 94 LYS A O 1
ATOM 717 N N . ILE A 1 95 ? 0.668 5.066 -3.26 1 98.88 95 ILE A N 1
ATOM 718 C CA . ILE A 1 95 ? 1.359 5.746 -4.352 1 98.88 95 ILE A CA 1
ATOM 719 C C . ILE A 1 95 ? 1.895 7.09 -3.865 1 98.88 95 ILE A C 1
ATOM 721 O O . ILE A 1 95 ? 3.064 7.414 -4.078 1 98.88 95 ILE A O 1
ATOM 725 N N . PHE A 1 96 ? 1.059 7.844 -3.197 1 98.94 96 PHE A N 1
ATOM 726 C CA . PHE A 1 96 ? 1.432 9.141 -2.656 1 98.94 96 PHE A CA 1
ATOM 727 C C . PHE A 1 96 ? 2.613 9.016 -1.7 1 98.94 96 PHE A C 1
ATOM 729 O O . PHE A 1 96 ? 3.605 9.734 -1.831 1 98.94 96 PHE A O 1
ATOM 736 N N . ILE A 1 97 ? 2.525 8.086 -0.784 1 98.94 97 ILE A N 1
ATOM 737 C CA . ILE A 1 97 ? 3.549 7.891 0.235 1 98.94 97 ILE A CA 1
ATOM 738 C C . ILE A 1 97 ? 4.859 7.473 -0.426 1 98.94 97 ILE A C 1
ATOM 740 O O . ILE A 1 97 ? 5.922 8.016 -0.113 1 98.94 97 ILE A O 1
ATOM 744 N N . ASP A 1 98 ? 4.797 6.523 -1.377 1 98.88 98 ASP A N 1
ATOM 745 C CA . ASP A 1 98 ? 6.016 6.051 -2.033 1 98.88 98 ASP A CA 1
ATOM 746 C C . ASP A 1 98 ? 6.711 7.188 -2.781 1 98.88 98 ASP A C 1
ATOM 748 O O . ASP A 1 98 ? 7.941 7.23 -2.852 1 98.88 98 ASP A O 1
ATOM 752 N N . ARG A 1 99 ? 5.953 8.102 -3.314 1 98.81 99 ARG A N 1
ATOM 753 C CA . ARG A 1 99 ? 6.496 9.234 -4.055 1 98.81 99 ARG A CA 1
ATOM 754 C C . ARG A 1 99 ? 7.176 10.227 -3.115 1 98.81 99 ARG A C 1
ATOM 756 O O . ARG A 1 99 ? 7.918 11.102 -3.562 1 98.81 99 ARG A O 1
ATOM 763 N N . CYS A 1 100 ? 6.949 10.102 -1.827 1 98.69 100 CYS A N 1
ATOM 764 C CA . CYS A 1 100 ? 7.621 10.953 -0.854 1 98.69 100 CYS A CA 1
ATOM 765 C C . CYS A 1 100 ? 9.023 10.438 -0.55 1 98.69 100 CYS A C 1
ATOM 767 O O . CYS A 1 100 ? 9.68 10.93 0.372 1 98.69 100 CYS A O 1
ATOM 769 N N . GLN A 1 101 ? 9.438 9.414 -1.287 1 98.25 101 GLN A N 1
ATOM 770 C CA . GLN A 1 101 ? 10.844 9.031 -1.251 1 98.25 101 GLN A CA 1
ATOM 771 C C . GLN A 1 101 ? 11.75 10.227 -1.491 1 98.25 101 GLN A C 1
ATOM 773 O O . GLN A 1 101 ? 12.844 10.312 -0.928 1 98.25 101 GLN A O 1
ATOM 778 N N . SER A 1 102 ? 11.281 11.164 -2.285 1 98.31 102 SER A N 1
ATOM 779 C CA . SER A 1 102 ? 12.039 12.391 -2.52 1 98.31 102 SER A CA 1
ATOM 780 C C . SER A 1 102 ? 12.266 13.164 -1.223 1 98.31 102 SER A C 1
ATOM 782 O O . SER A 1 102 ? 13.352 13.695 -0.993 1 98.31 102 SER A O 1
ATOM 784 N N . LEU A 1 103 ? 11.258 13.211 -0.396 1 98.19 103 LEU A N 1
ATOM 785 C CA . LEU A 1 103 ? 11.391 13.875 0.896 1 98.19 103 LEU A CA 1
ATOM 786 C C . LEU A 1 103 ? 12.336 13.102 1.81 1 98.19 103 LEU A C 1
ATOM 788 O O . LEU A 1 103 ? 13.102 13.703 2.566 1 98.19 103 LEU A O 1
ATOM 792 N N . TRP A 1 104 ? 12.273 11.797 1.731 1 97.88 104 TRP A N 1
ATOM 793 C CA . TRP A 1 104 ? 13.227 10.969 2.469 1 97.88 104 TRP A CA 1
ATOM 794 C C . TRP A 1 104 ? 14.656 11.273 2.041 1 97.88 104 TRP A C 1
ATOM 796 O O . TRP A 1 104 ? 15.539 11.438 2.885 1 97.88 104 TRP A O 1
ATOM 806 N N . SER A 1 105 ? 14.883 11.328 0.708 1 98 105 SER A N 1
ATOM 807 C CA . SER A 1 105 ? 16.203 11.633 0.175 1 98 105 SER A CA 1
ATOM 808 C C . SER A 1 105 ? 16.703 12.984 0.67 1 98 105 SER A C 1
ATOM 810 O O . SER A 1 105 ? 17.859 13.117 1.079 1 98 105 SER A O 1
ATOM 812 N N . ARG A 1 106 ? 15.828 13.922 0.636 1 97.5 106 ARG A N 1
ATOM 813 C CA . ARG A 1 106 ? 16.172 15.25 1.13 1 97.5 106 ARG A CA 1
ATOM 814 C C . ARG A 1 106 ? 16.625 15.195 2.588 1 97.5 106 ARG A C 1
ATOM 816 O O . ARG A 1 106 ? 17.672 15.742 2.943 1 97.5 106 ARG A O 1
ATOM 823 N N . ARG A 1 107 ? 15.883 14.523 3.361 1 96.75 107 ARG A N 1
ATOM 824 C CA . ARG A 1 107 ? 16.109 14.492 4.805 1 96.75 107 ARG A CA 1
ATOM 825 C C . ARG A 1 107 ? 17.328 13.664 5.152 1 96.75 107 ARG A C 1
ATOM 827 O O . ARG A 1 107 ? 18.203 14.117 5.898 1 96.75 107 ARG A O 1
ATOM 834 N N . TYR 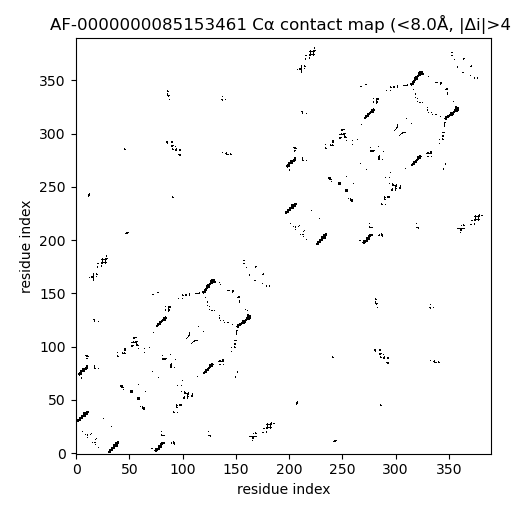A 1 108 ? 17.469 12.547 4.613 1 96.25 108 TYR A N 1
ATOM 835 C CA . TYR A 1 108 ? 18.438 11.578 5.133 1 96.25 108 TYR A CA 1
ATOM 836 C C . TYR A 1 108 ? 19.703 11.555 4.281 1 96.25 108 TYR A C 1
ATOM 838 O O . TYR A 1 108 ? 20.797 11.32 4.793 1 96.25 108 TYR A O 1
ATOM 846 N N . LEU A 1 109 ? 19.547 11.75 2.965 1 96.62 109 LEU A N 1
ATOM 847 C CA . LEU A 1 109 ? 20.719 11.734 2.113 1 96.62 109 LEU A CA 1
ATOM 848 C C . LEU A 1 109 ? 21.359 13.117 2.037 1 96.62 109 LEU A C 1
ATOM 850 O O . LEU A 1 109 ? 22.578 13.242 2.111 1 96.62 109 LEU A O 1
ATOM 854 N N . LEU A 1 110 ? 20.5 14.109 1.901 1 97.44 110 LEU A N 1
ATOM 855 C CA . LEU A 1 110 ? 21.016 15.461 1.704 1 97.44 110 LEU A CA 1
ATOM 856 C C . LEU A 1 110 ? 2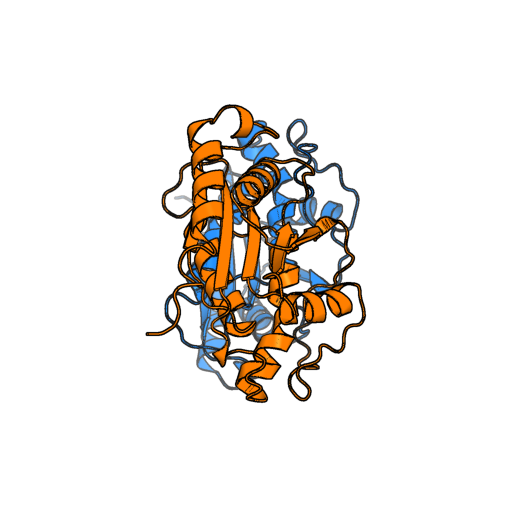1.078 16.219 3.025 1 97.44 110 LEU A C 1
ATOM 858 O O . LEU A 1 110 ? 21.578 17.344 3.078 1 97.44 110 LEU A O 1
ATOM 862 N N . LYS A 1 111 ? 20.5 15.688 4.094 1 96.62 111 LYS A N 1
ATOM 863 C CA . LYS A 1 111 ? 20.531 16.234 5.445 1 96.62 111 LYS A CA 1
ATOM 864 C C . LYS A 1 111 ? 19.844 17.594 5.5 1 96.62 111 LYS A C 1
ATOM 866 O O . LYS A 1 111 ? 20.312 18.5 6.195 1 96.62 111 LYS A O 1
ATOM 871 N N . ASP A 1 112 ? 18.891 17.641 4.566 1 93.88 112 ASP A N 1
ATOM 872 C CA . ASP A 1 112 ? 18.062 18.844 4.602 1 93.88 112 ASP A CA 1
ATOM 873 C C . ASP A 1 112 ? 17.031 18.766 5.734 1 93.88 112 ASP A C 1
ATOM 875 O O . ASP A 1 112 ? 16.219 17.844 5.781 1 93.88 112 ASP A O 1
ATOM 879 N N . SER A 1 113 ? 17 19.672 6.723 1 87.88 113 SER A N 1
ATOM 880 C CA . SER A 1 113 ? 16.141 19.688 7.914 1 87.88 113 SER A CA 1
ATOM 881 C C . SER A 1 113 ? 14.969 20.641 7.734 1 87.88 113 SER A C 1
ATOM 883 O O . SER A 1 113 ? 14.484 21.234 8.703 1 87.88 113 SER A O 1
ATOM 885 N N . HIS A 1 114 ? 14.562 20.672 6.52 1 88.75 114 HIS A N 1
ATOM 886 C CA . HIS A 1 114 ? 13.469 21.594 6.23 1 88.75 114 HIS A CA 1
ATOM 887 C C . HIS A 1 114 ? 12.375 21.516 7.297 1 88.75 114 HIS A C 1
ATOM 889 O O . HIS A 1 114 ? 11.648 20.516 7.363 1 88.75 114 HIS A O 1
ATOM 895 N N . ARG A 1 115 ? 12.211 22.5 8.219 1 92.19 115 ARG A N 1
ATOM 896 C CA . ARG A 1 115 ? 11.172 22.766 9.203 1 92.19 115 ARG A CA 1
ATOM 897 C C . ARG A 1 115 ? 11.117 21.656 10.258 1 92.19 115 ARG A C 1
ATOM 899 O O . ARG A 1 115 ? 10.086 21.469 10.906 1 92.19 115 ARG A O 1
ATOM 906 N N . ILE A 1 116 ? 12.102 20.875 10.43 1 88.94 116 ILE A N 1
ATOM 907 C CA . ILE A 1 116 ? 12.133 19.781 11.391 1 88.94 116 ILE A CA 1
ATOM 908 C C . ILE A 1 116 ? 12.047 20.344 12.812 1 88.94 116 ILE A C 1
ATOM 910 O O . ILE A 1 116 ? 11.352 19.781 13.664 1 88.94 116 ILE A O 1
ATOM 914 N N . ALA A 1 117 ? 12.695 21.391 13.047 1 88.5 117 ALA A N 1
ATOM 915 C CA . ALA A 1 117 ? 12.789 21.984 14.375 1 88.5 117 ALA A CA 1
ATOM 916 C C . ALA A 1 117 ? 11.453 22.594 14.797 1 88.5 117 ALA A C 1
ATOM 918 O O . ALA A 1 117 ? 11.25 22.906 15.969 1 88.5 117 ALA A O 1
ATOM 919 N N . GLU A 1 118 ? 10.531 22.75 13.852 1 91.62 118 GLU A N 1
ATOM 920 C CA . GLU A 1 118 ? 9.266 23.422 14.133 1 91.62 118 GLU A CA 1
ATOM 921 C C . GLU A 1 118 ? 8.266 22.469 14.789 1 91.62 118 GLU A C 1
ATOM 923 O O . GLU A 1 118 ? 7.168 22.875 15.164 1 91.62 118 GLU A O 1
ATOM 928 N N . GLY A 1 119 ? 8.633 21.234 14.922 1 92.44 119 GLY A N 1
ATOM 929 C CA . GLY A 1 119 ? 7.797 20.281 15.625 1 92.44 119 GLY A CA 1
ATOM 930 C C . GLY A 1 119 ? 6.48 20 14.93 1 92.44 119 GLY A C 1
ATOM 931 O O . GLY A 1 119 ? 5.434 19.906 15.578 1 92.44 119 GLY A O 1
ATOM 932 N N . ARG A 1 120 ? 6.473 19.922 13.609 1 96.12 120 ARG A N 1
ATOM 933 C CA . ARG A 1 120 ? 5.27 19.625 12.844 1 96.12 120 ARG A CA 1
ATOM 934 C C . ARG A 1 120 ? 4.715 18.25 13.195 1 96.12 120 ARG A C 1
ATOM 936 O O . ARG A 1 120 ? 5.473 17.328 13.492 1 96.12 120 ARG A O 1
ATOM 943 N N . ARG A 1 121 ? 3.359 18.125 13.195 1 97.12 121 ARG A N 1
ATOM 944 C CA . ARG A 1 121 ? 2.697 16.922 13.672 1 97.12 121 ARG A CA 1
ATOM 945 C C . ARG A 1 121 ? 1.896 16.25 12.555 1 97.12 121 ARG A C 1
ATOM 947 O O . ARG A 1 121 ? 1.262 16.938 11.75 1 97.12 121 ARG A O 1
ATOM 954 N N . GLY A 1 122 ? 1.98 14.984 12.516 1 98.25 122 GLY A N 1
ATOM 955 C CA . GLY A 1 122 ? 1.198 14.164 11.602 1 98.25 122 GLY A CA 1
ATOM 956 C C . GLY A 1 122 ? 0.17 13.305 12.312 1 98.25 122 GLY A C 1
ATOM 957 O O . GLY A 1 122 ? 0.411 12.828 13.422 1 98.25 122 GLY A O 1
ATOM 958 N N . TYR A 1 123 ? -0.947 13.102 11.703 1 98.75 123 TYR A N 1
ATOM 959 C CA . TYR A 1 123 ? -2.066 12.328 12.234 1 98.75 123 TYR A CA 1
ATOM 960 C C . TYR A 1 123 ? -2.598 11.352 11.188 1 98.75 123 TYR A C 1
ATOM 962 O O . TYR A 1 123 ? -2.543 11.633 9.992 1 98.75 123 TYR A O 1
ATOM 970 N N . LEU A 1 124 ? -3.111 10.219 11.695 1 98.94 124 LEU A N 1
ATOM 971 C CA . LEU A 1 124 ? -3.748 9.234 10.828 1 98.94 124 LEU A CA 1
ATOM 972 C C . LEU A 1 124 ? -5.219 9.062 11.195 1 98.94 124 LEU A C 1
ATOM 974 O O . LEU A 1 124 ? -5.566 8.969 12.375 1 98.94 124 LEU A O 1
ATOM 978 N N . LEU A 1 125 ? -6.062 9.203 10.258 1 98.94 125 LEU A N 1
ATOM 979 C CA . LEU A 1 125 ? -7.461 8.789 10.352 1 98.94 125 LEU A CA 1
ATOM 980 C C . LEU A 1 125 ? -7.746 7.629 9.406 1 98.94 125 LEU A C 1
ATOM 982 O O . LEU A 1 125 ? -7.586 7.758 8.188 1 98.94 125 LEU A O 1
ATOM 986 N N . SER A 1 126 ? -8.156 6.512 9.961 1 98.75 126 SER A N 1
ATOM 987 C CA . SER A 1 126 ? -8.391 5.324 9.141 1 98.75 126 SER A CA 1
ATOM 988 C C . SER A 1 126 ? -9.648 4.586 9.594 1 98.75 126 SER A C 1
ATOM 990 O O . SER A 1 126 ? -9.984 4.586 10.781 1 98.75 126 SER A O 1
ATOM 992 N N . VAL A 1 127 ? -10.367 4.008 8.641 1 98.19 127 VAL A N 1
ATOM 993 C CA . VAL A 1 127 ? -11.562 3.213 8.898 1 98.19 127 VAL A CA 1
ATOM 994 C C . VAL A 1 127 ? -11.43 1.846 8.234 1 98.19 127 VAL A C 1
ATOM 996 O O . VAL A 1 127 ? -10.695 1.694 7.254 1 98.19 127 VAL A O 1
ATOM 999 N N . ALA A 1 128 ? -12.086 0.866 8.781 1 97.5 128 ALA A N 1
ATOM 1000 C CA . ALA A 1 128 ? -12.047 -0.484 8.219 1 97.5 128 ALA A CA 1
ATOM 1001 C C . ALA A 1 128 ? -13.398 -1.173 8.367 1 97.5 128 ALA A C 1
ATOM 1003 O O . ALA A 1 128 ? -14.18 -0.849 9.266 1 97.5 128 ALA A O 1
ATOM 1004 N N . ALA A 1 129 ? -13.664 -2.117 7.516 1 94.38 129 ALA A N 1
ATOM 1005 C CA . ALA A 1 129 ? -14.953 -2.803 7.477 1 94.38 129 ALA A CA 1
ATOM 1006 C C . ALA A 1 129 ? -15.055 -3.848 8.586 1 94.38 129 ALA A C 1
ATOM 1008 O O . ALA A 1 129 ? -16.125 -4.051 9.164 1 94.38 129 ALA A O 1
ATOM 1009 N N . THR A 1 130 ? -13.945 -4.504 8.867 1 91.44 130 THR A N 1
ATOM 1010 C CA . THR A 1 130 ? -13.969 -5.637 9.789 1 91.44 130 THR A CA 1
ATOM 1011 C C . THR A 1 130 ? -13.469 -5.219 11.164 1 91.44 130 THR A C 1
ATOM 1013 O O . THR A 1 130 ? -13.289 -4.031 11.438 1 91.44 130 THR A O 1
ATOM 1016 N N . ASN A 1 131 ? -13.43 -6.211 12.055 1 86.75 131 ASN A N 1
ATOM 1017 C CA . ASN A 1 131 ? -12.984 -5.957 13.422 1 86.75 131 ASN A CA 1
ATOM 1018 C C . ASN A 1 131 ? -11.742 -6.773 13.766 1 86.75 131 ASN A C 1
ATOM 1020 O O . ASN A 1 131 ? -11.492 -7.078 14.938 1 86.75 131 ASN A O 1
ATOM 1024 N N . GLY A 1 132 ? -11.055 -7.207 12.805 1 83.31 132 GLY A N 1
ATOM 1025 C CA . GLY A 1 132 ? -9.906 -8.086 13.008 1 83.31 132 GLY A CA 1
ATOM 1026 C C . GLY A 1 132 ? -8.828 -7.465 13.875 1 83.31 132 GLY A C 1
ATOM 1027 O O . GLY A 1 132 ? -8.75 -6.238 14 1 83.31 132 GLY A O 1
ATOM 1028 N N . GLU A 1 133 ? -7.988 -8.445 14.32 1 84.75 133 GLU A N 1
ATOM 1029 C CA . GLU A 1 133 ? -6.809 -8.008 15.062 1 84.75 133 GLU A CA 1
ATOM 1030 C C . GLU A 1 133 ? -5.762 -7.406 14.133 1 84.75 133 GLU A C 1
ATOM 1032 O O . GLU A 1 133 ? -5.746 -7.691 12.938 1 84.75 133 GLU A O 1
ATOM 1037 N N . LYS A 1 134 ? -5.168 -6.492 14.211 1 93.38 134 LYS A N 1
ATOM 1038 C CA . LYS A 1 134 ? -4.035 -5.895 13.508 1 93.38 134 LYS A CA 1
ATOM 1039 C C . LYS A 1 134 ? -4.504 -5.059 12.32 1 93.38 134 LYS A C 1
ATOM 1041 O O . LYS A 1 134 ? -3.723 -4.762 11.414 1 93.38 134 LYS A O 1
ATOM 1046 N N . LEU A 1 135 ? -5.797 -4.828 12.25 1 95.06 135 LEU A N 1
ATOM 1047 C CA . LEU A 1 135 ? -6.457 -4.172 11.125 1 95.06 135 LEU A CA 1
ATOM 1048 C C . LEU A 1 135 ? -5.688 -2.93 10.695 1 95.06 135 LEU A C 1
ATOM 1050 O O . LEU A 1 135 ? -5.566 -2.654 9.5 1 95.06 135 LEU A O 1
ATOM 1054 N N . PHE A 1 136 ? -5.16 -2.262 11.703 1 98.06 136 PHE A N 1
ATOM 1055 C CA . PHE A 1 136 ? -4.605 -0.952 11.383 1 98.06 136 PHE A CA 1
ATOM 1056 C C . PHE A 1 136 ? -3.088 -0.958 11.516 1 98.06 136 PHE A C 1
ATOM 1058 O O . PHE A 1 136 ? -2.439 0.072 11.328 1 98.06 136 PHE A O 1
ATOM 1065 N N . ASP A 1 137 ? -2.494 -2.137 11.852 1 97.5 137 ASP A N 1
ATOM 1066 C CA . ASP A 1 137 ? -1.063 -2.221 12.133 1 97.5 137 ASP A CA 1
ATOM 1067 C C . ASP A 1 137 ? -0.24 -1.749 10.938 1 97.5 137 ASP A C 1
ATOM 1069 O O . ASP A 1 137 ? 0.676 -0.938 11.086 1 97.5 137 ASP A O 1
ATOM 1073 N N . CYS A 1 138 ? -0.577 -2.254 9.766 1 98.25 138 CYS A N 1
ATOM 1074 C CA . CYS A 1 138 ? 0.182 -1.896 8.57 1 98.25 138 CYS A CA 1
ATOM 1075 C C . CYS A 1 138 ? 0.042 -0.409 8.266 1 98.25 138 CYS A C 1
ATOM 1077 O O . CYS A 1 138 ? 1.021 0.251 7.914 1 98.25 138 CYS A O 1
ATOM 1079 N N . SER A 1 139 ? -1.179 0.113 8.422 1 98.62 139 SER A N 1
ATOM 1080 C CA . SER A 1 139 ? -1.421 1.532 8.18 1 98.62 139 SER A CA 1
ATOM 1081 C C . SER A 1 139 ? -0.564 2.4 9.094 1 98.62 139 SER A C 1
ATOM 1083 O O . SER A 1 139 ? 0.098 3.334 8.633 1 98.62 139 SER A O 1
ATOM 1085 N N . MET A 1 140 ? -0.538 2.064 10.312 1 98.44 140 MET A N 1
ATOM 1086 C CA . MET A 1 140 ? 0.183 2.855 11.312 1 98.44 140 MET A CA 1
ATOM 1087 C C . MET A 1 140 ? 1.688 2.787 11.07 1 98.44 140 MET A C 1
ATOM 1089 O O . MET A 1 140 ? 2.383 3.801 11.172 1 98.44 140 MET A O 1
ATOM 1093 N N . LEU A 1 141 ? 2.15 1.596 10.773 1 97.94 141 LEU A N 1
ATOM 1094 C CA . LEU A 1 141 ? 3.584 1.441 10.539 1 97.94 141 LEU A CA 1
ATOM 1095 C C . LEU A 1 141 ? 4.023 2.215 9.305 1 97.94 141 LEU A C 1
ATOM 1097 O O . LEU A 1 141 ? 5.016 2.943 9.336 1 97.94 141 LEU A O 1
ATOM 1101 N N . THR A 1 142 ? 3.312 2.104 8.195 1 98.56 142 THR A N 1
ATOM 1102 C CA . THR A 1 142 ? 3.625 2.805 6.957 1 98.56 142 THR A CA 1
ATOM 1103 C C . THR A 1 142 ? 3.598 4.316 7.168 1 98.56 142 THR A C 1
ATOM 1105 O O . THR A 1 142 ? 4.52 5.02 6.758 1 98.56 142 THR A O 1
ATOM 1108 N N . VAL A 1 143 ? 2.635 4.793 7.883 1 98.69 143 VAL A N 1
ATOM 1109 C CA . VAL A 1 143 ? 2.451 6.234 8.039 1 98.69 143 VAL A CA 1
ATOM 1110 C C . VAL A 1 143 ? 3.537 6.797 8.945 1 98.69 143 VAL A C 1
ATOM 1112 O O . VAL A 1 143 ? 4 7.926 8.75 1 98.69 143 VAL A O 1
ATOM 1115 N N . ARG A 1 144 ? 3.918 6.027 9.922 1 98 144 ARG A N 1
ATOM 1116 C CA . ARG A 1 144 ? 5.004 6.453 10.797 1 98 144 ARG A CA 1
ATOM 1117 C C . ARG A 1 144 ? 6.254 6.789 9.992 1 98 144 ARG A C 1
ATOM 1119 O O . ARG A 1 144 ? 6.867 7.836 10.203 1 98 144 ARG A O 1
ATOM 1126 N N . TYR A 1 145 ? 6.562 5.98 9.062 1 96.81 145 TYR A N 1
ATOM 1127 C CA . TYR A 1 145 ? 7.777 6.18 8.281 1 96.81 145 TYR A CA 1
ATOM 1128 C C . TYR A 1 145 ? 7.586 7.281 7.242 1 96.81 145 TYR A C 1
ATOM 1130 O O . TYR A 1 145 ? 8.523 8.008 6.922 1 96.81 145 TYR A O 1
ATOM 1138 N N . PHE A 1 146 ? 6.371 7.391 6.742 1 98.56 146 PHE A N 1
ATOM 1139 C CA . PHE A 1 146 ? 6.047 8.508 5.863 1 98.56 146 PHE A CA 1
ATOM 1140 C C . PHE A 1 146 ? 6.242 9.836 6.582 1 98.56 146 PHE A C 1
ATOM 1142 O O . PHE A 1 146 ? 6.902 10.742 6.062 1 98.56 146 PHE A O 1
ATOM 1149 N N . PHE A 1 147 ? 5.68 9.961 7.789 1 98.62 147 PHE A N 1
ATOM 1150 C CA . PHE A 1 147 ? 5.781 11.211 8.539 1 98.62 147 PHE A CA 1
ATOM 1151 C C . PHE A 1 147 ? 7.23 11.516 8.883 1 98.62 147 PHE A C 1
ATOM 1153 O O . PHE A 1 147 ? 7.668 12.664 8.781 1 98.62 147 PHE A O 1
ATOM 1160 N N . ASP A 1 148 ? 7.957 10.508 9.242 1 97.25 148 ASP A N 1
ATOM 1161 C CA . ASP A 1 148 ? 9.383 10.703 9.5 1 97.25 148 ASP A CA 1
ATOM 1162 C C . ASP A 1 148 ? 10.094 11.258 8.273 1 97.25 148 ASP A C 1
ATOM 1164 O O . ASP A 1 148 ? 10.836 12.234 8.367 1 97.25 148 ASP A O 1
ATOM 1168 N N . ALA A 1 149 ? 9.867 10.68 7.121 1 97.12 149 ALA A N 1
ATOM 1169 C CA . ALA A 1 149 ? 10.469 11.109 5.863 1 97.12 149 ALA A CA 1
ATOM 1170 C C . ALA A 1 149 ? 10.086 12.555 5.535 1 97.12 149 ALA A C 1
ATOM 1172 O O . ALA A 1 149 ? 10.898 13.32 5.035 1 97.12 149 ALA A O 1
ATOM 1173 N N . ALA A 1 150 ? 8.844 12.93 5.848 1 97.81 150 ALA A N 1
ATOM 1174 C CA . ALA A 1 150 ? 8.297 14.227 5.457 1 97.81 150 ALA A CA 1
ATOM 1175 C C . ALA A 1 150 ? 8.578 15.281 6.516 1 97.81 150 ALA A C 1
ATOM 1177 O O . ALA A 1 150 ? 8.211 16.453 6.355 1 97.81 150 ALA A O 1
ATOM 1178 N N . GLY A 1 151 ? 9.172 14.883 7.668 1 97.12 151 GLY A N 1
ATOM 1179 C CA . GLY A 1 151 ? 9.547 15.828 8.703 1 97.12 151 GLY A CA 1
ATOM 1180 C C . GLY A 1 151 ? 8.438 16.109 9.703 1 97.12 151 GLY A C 1
ATOM 1181 O O . GLY A 1 151 ? 8.352 17.203 10.258 1 97.12 151 GLY A O 1
ATOM 1182 N N . TYR A 1 152 ? 7.508 15.18 9.844 1 97.56 152 TYR A N 1
ATOM 1183 C CA . TYR A 1 152 ? 6.426 15.266 10.82 1 97.56 152 TYR A CA 1
ATOM 1184 C C . TYR A 1 152 ? 6.641 14.273 11.953 1 97.56 152 TYR A C 1
ATOM 1186 O O . TYR A 1 152 ? 7.172 13.18 11.742 1 97.56 152 TYR A O 1
ATOM 1194 N N . HIS A 1 153 ? 6.266 14.656 13.133 1 96.88 153 HIS A N 1
ATOM 1195 C CA . HIS A 1 153 ? 6.133 13.711 14.227 1 96.88 153 HIS A CA 1
ATOM 1196 C C . HIS A 1 153 ? 4.77 13.023 14.211 1 96.88 153 HIS A C 1
ATOM 1198 O O . HIS A 1 153 ? 3.736 13.695 14.164 1 96.88 153 HIS A O 1
ATOM 1204 N N . TYR A 1 154 ? 4.805 11.703 14.172 1 98.06 154 TYR A N 1
ATOM 1205 C CA . TYR A 1 154 ? 3.543 10.977 14.273 1 98.06 154 TYR A CA 1
ATOM 1206 C C . TYR A 1 154 ? 2.932 11.141 15.656 1 98.06 154 TYR A C 1
ATOM 1208 O O . TYR A 1 154 ? 3.387 10.516 16.625 1 98.06 154 TYR A O 1
ATOM 1216 N N . GLU A 1 155 ? 1.854 11.859 15.742 1 97.62 155 GLU A N 1
ATOM 1217 C CA . GLU A 1 155 ? 1.345 12.297 17.031 1 97.62 155 GLU A CA 1
ATOM 1218 C C . GLU A 1 155 ? 0.215 11.398 17.516 1 97.62 155 GLU A C 1
ATOM 1220 O O . GLU A 1 155 ? 0.184 11.008 18.688 1 97.62 155 GLU A O 1
ATOM 1225 N N . ASP A 1 156 ? -0.738 11.109 16.719 1 97.94 156 ASP A N 1
ATOM 1226 C CA . ASP A 1 156 ? -1.919 10.367 17.141 1 97.94 156 ASP A CA 1
ATOM 1227 C C . ASP A 1 156 ? -2.701 9.844 15.938 1 97.94 156 ASP A C 1
ATOM 1229 O O . ASP A 1 156 ? -2.369 10.156 14.797 1 97.94 156 ASP A O 1
ATOM 1233 N N . SER A 1 157 ? -3.68 8.984 16.219 1 98.69 157 SER A N 1
ATOM 1234 C CA . SER A 1 157 ? -4.531 8.43 15.172 1 98.69 157 SER A CA 1
ATOM 1235 C C . SER A 1 157 ? -5.969 8.266 15.664 1 98.69 157 SER A C 1
ATOM 1237 O O . SER A 1 157 ? -6.211 8.141 16.859 1 98.69 157 SER A O 1
ATOM 1239 N N . LEU A 1 158 ? -6.84 8.422 14.773 1 98.69 158 LEU A N 1
ATOM 1240 C CA . LEU A 1 158 ? -8.234 8.039 14.945 1 98.69 158 LEU A CA 1
ATOM 1241 C C . LEU A 1 158 ? -8.578 6.832 14.086 1 98.69 158 LEU A C 1
ATOM 1243 O O . LEU A 1 158 ? -8.641 6.934 12.859 1 98.69 158 LEU A O 1
ATOM 1247 N N . LEU A 1 159 ? -8.758 5.668 14.68 1 98.5 159 LEU A N 1
ATOM 1248 C CA . LEU A 1 159 ? -8.977 4.391 14.016 1 98.5 159 LEU A CA 1
ATOM 1249 C C . LEU A 1 159 ? -10.367 3.852 14.312 1 98.5 159 LEU A C 1
ATOM 1251 O O . LEU A 1 159 ? -10.734 3.676 15.477 1 98.5 159 LEU A O 1
ATOM 1255 N N . VAL A 1 160 ? -11.164 3.605 13.273 1 98.12 160 VAL A N 1
ATOM 1256 C CA . VAL A 1 160 ? -12.555 3.201 13.469 1 98.12 160 VAL A CA 1
ATOM 1257 C C . VAL A 1 160 ? -12.828 1.91 12.703 1 98.12 160 VAL A C 1
ATOM 1259 O O . VAL A 1 160 ? -12.914 1.919 11.469 1 98.12 160 VAL A O 1
ATOM 1262 N N . PRO A 1 161 ? -13 0.78 13.352 1 97.44 161 PRO A N 1
ATOM 1263 C CA . PRO A 1 161 ? -13.359 -0.477 12.688 1 97.44 161 PRO A CA 1
ATOM 1264 C C . PRO A 1 161 ? -14.867 -0.642 12.508 1 97.44 161 PRO A C 1
ATOM 1266 O O . PRO A 1 161 ? -15.648 0.16 13.031 1 97.44 161 PRO A O 1
ATOM 1269 N N . GLY A 1 162 ? -15.281 -1.588 11.672 1 96 162 GLY A N 1
ATOM 1270 C CA . GLY A 1 162 ? -16.656 -2.043 11.586 1 96 162 GLY A CA 1
ATOM 1271 C C . GLY A 1 162 ? -17.531 -1.138 10.742 1 96 162 GLY A C 1
ATOM 1272 O O . GLY A 1 162 ? -18.75 -1.046 10.969 1 96 162 GLY A O 1
ATOM 1273 N N . VAL A 1 163 ? -16.953 -0.359 9.883 1 95.12 163 VAL A N 1
ATOM 1274 C CA . VAL A 1 163 ? -17.734 0.487 8.984 1 95.12 163 VAL A CA 1
ATOM 1275 C C . VAL A 1 163 ? -17.375 0.177 7.539 1 95.12 163 VAL A C 1
ATOM 1277 O O . VAL A 1 163 ? -16.234 0.387 7.121 1 95.12 163 VAL A O 1
ATOM 1280 N N . ASP A 1 164 ? -18.359 -0.22 6.762 1 92.31 164 ASP A N 1
ATOM 1281 C CA . ASP A 1 164 ? -18.062 -0.7 5.414 1 92.31 164 ASP A CA 1
ATOM 1282 C C . ASP A 1 164 ? -18.859 0.077 4.367 1 92.31 164 ASP A C 1
ATOM 1284 O O . ASP A 1 164 ? -18.297 0.893 3.633 1 92.31 164 ASP A O 1
ATOM 1288 N N . ALA A 1 165 ? -20.172 0.027 4.449 1 92.88 165 ALA A N 1
ATOM 1289 C CA . ALA A 1 165 ? -21.031 0.688 3.461 1 92.88 165 ALA A CA 1
ATOM 1290 C C . ALA A 1 165 ? -20.828 2.201 3.498 1 92.88 165 ALA A C 1
ATOM 1292 O O . ALA A 1 165 ? -20.578 2.775 4.559 1 92.88 165 ALA A O 1
ATOM 1293 N N . LYS A 1 166 ? -20.938 2.738 2.32 1 93.94 166 LYS A N 1
ATOM 1294 C CA . LYS A 1 166 ? -20.844 4.195 2.246 1 93.94 166 LYS A CA 1
ATOM 1295 C C . LYS A 1 166 ? -21.859 4.852 3.182 1 93.94 166 LYS A C 1
ATOM 1297 O O . LYS A 1 166 ? -23.047 4.535 3.139 1 93.94 166 LYS A O 1
ATOM 1302 N N . GLY A 1 167 ? -21.359 5.723 4.082 1 94.44 167 GLY A N 1
ATOM 1303 C CA . GLY A 1 167 ? -22.234 6.473 4.957 1 94.44 167 GLY A CA 1
ATOM 1304 C C . GLY A 1 167 ? -22.547 5.75 6.254 1 94.44 167 GLY A C 1
ATOM 1305 O O . GLY A 1 167 ? -23.219 6.297 7.133 1 94.44 167 GLY A O 1
ATOM 1306 N N . ASP A 1 168 ? -22.047 4.543 6.473 1 96.19 168 ASP A N 1
ATOM 1307 C CA . ASP A 1 168 ? -22.266 3.787 7.703 1 96.19 168 ASP A CA 1
ATOM 1308 C C . ASP A 1 168 ? -21.875 4.609 8.93 1 96.19 168 ASP A C 1
ATOM 1310 O O . ASP A 1 168 ? -22.5 4.48 9.984 1 96.19 168 ASP A O 1
ATOM 1314 N N . ILE A 1 169 ? -20.922 5.441 8.781 1 97.88 169 ILE A N 1
ATOM 1315 C CA . ILE A 1 169 ? -20.344 6.172 9.906 1 97.88 169 ILE A CA 1
ATOM 1316 C C . ILE A 1 169 ? -21.375 7.152 10.469 1 97.88 169 ILE A C 1
ATOM 1318 O O . ILE A 1 169 ? -21.297 7.535 11.641 1 97.88 169 ILE A O 1
ATOM 1322 N N . LEU A 1 170 ? -22.312 7.641 9.68 1 97.69 170 LEU A N 1
ATOM 1323 C CA . LEU A 1 170 ? -23.344 8.586 10.102 1 97.69 170 LEU A CA 1
ATOM 1324 C C . LEU A 1 170 ? -24.219 7.973 11.18 1 97.69 170 LEU A C 1
ATOM 1326 O O . LEU A 1 170 ? -24.891 8.695 11.922 1 97.69 170 LEU A O 1
ATOM 1330 N N . GLN A 1 171 ? -24.188 6.652 11.25 1 97.06 171 GLN A N 1
ATOM 1331 C CA . GLN A 1 171 ? -24.984 5.945 12.25 1 97.06 171 GLN A CA 1
ATOM 1332 C C . GLN A 1 171 ? -24.172 5.668 13.508 1 97.06 171 GLN A C 1
ATOM 1334 O O . GLN A 1 171 ? -24.609 4.93 14.391 1 97.06 171 GLN A O 1
ATOM 1339 N N . ARG A 1 172 ? -23 6.188 13.602 1 97.69 172 ARG A N 1
ATOM 1340 C CA . ARG A 1 172 ? -22.109 6.008 14.742 1 97.69 172 ARG A CA 1
ATOM 1341 C C . ARG A 1 172 ? -21.812 7.34 15.422 1 97.69 172 ARG A C 1
ATOM 1343 O O . ARG A 1 172 ? -20.703 7.859 15.328 1 97.69 172 ARG A O 1
ATOM 1350 N N . PRO A 1 173 ? -22.781 7.859 16.266 1 97.44 173 PRO A N 1
ATOM 1351 C CA . PRO A 1 173 ? -22.625 9.195 16.844 1 97.44 173 PRO A CA 1
ATOM 1352 C C . PRO A 1 173 ? -21.391 9.312 17.734 1 97.44 173 PRO A C 1
ATOM 1354 O O . PRO A 1 173 ? -20.781 10.375 17.797 1 97.44 173 PRO A O 1
ATOM 1357 N N . VAL A 1 174 ? -21.062 8.289 18.406 1 98.19 174 VAL A N 1
ATOM 1358 C CA . VAL A 1 174 ? -19.891 8.328 19.281 1 98.19 174 VAL A CA 1
ATOM 1359 C C . VAL A 1 174 ? -18.625 8.531 18.438 1 98.19 174 VAL A C 1
ATOM 1361 O O . VAL A 1 174 ? -17.766 9.328 18.797 1 98.19 174 VAL A O 1
ATOM 1364 N N . ALA A 1 175 ? -18.531 7.812 17.281 1 98.38 175 ALA A N 1
ATOM 1365 C CA . ALA A 1 175 ? -17.391 7.965 16.391 1 98.38 175 ALA A CA 1
ATOM 1366 C C . ALA A 1 175 ? -17.312 9.383 15.836 1 98.38 175 ALA A C 1
ATOM 1368 O O . ALA A 1 175 ? -16.219 9.945 15.688 1 98.38 175 ALA A O 1
ATOM 1369 N N . LEU A 1 176 ? -18.438 9.953 15.531 1 98.62 176 LEU A N 1
ATOM 1370 C CA . LEU A 1 176 ? -18.484 11.32 15.031 1 98.62 176 LEU A CA 1
ATOM 1371 C C . LEU A 1 176 ? -18 12.305 16.094 1 98.62 176 LEU A C 1
ATOM 1373 O O . LEU A 1 176 ? -17.219 13.211 15.805 1 98.62 176 LEU A O 1
ATOM 1377 N N . GLN A 1 177 ? -18.438 12.078 17.297 1 98.56 177 GLN A N 1
ATOM 1378 C CA . GLN A 1 177 ? -18 12.93 18.391 1 98.56 177 GLN A CA 1
ATOM 1379 C C . GLN A 1 177 ? -16.5 12.766 18.656 1 98.56 177 GLN A C 1
ATOM 1381 O O . GLN A 1 177 ? -15.805 13.742 18.906 1 98.56 177 GLN A O 1
ATOM 1386 N N . ASP A 1 178 ? -16.031 11.492 18.656 1 98.62 178 ASP A N 1
ATOM 1387 C CA . ASP A 1 178 ? -14.602 11.234 18.812 1 98.62 178 ASP A CA 1
ATOM 1388 C C . ASP A 1 178 ? -13.773 12 17.797 1 98.62 178 ASP A C 1
ATOM 1390 O O . ASP A 1 178 ? -12.688 12.484 18.094 1 98.62 178 ASP A O 1
ATOM 1394 N N . ALA A 1 179 ? -14.297 12.102 16.562 1 98.81 179 ALA A N 1
ATOM 1395 C CA . ALA A 1 179 ? -13.602 12.828 15.508 1 98.81 179 ALA A CA 1
ATOM 1396 C C . ALA A 1 179 ? -13.516 14.32 15.828 1 98.81 179 ALA A C 1
ATOM 1398 O O . ALA A 1 179 ? -12.469 14.945 15.648 1 98.81 179 ALA A O 1
ATOM 1399 N N . ARG A 1 180 ? -14.602 14.875 16.312 1 98.25 180 ARG A N 1
ATOM 1400 C CA . ARG A 1 180 ? -14.594 16.281 16.688 1 98.25 180 ARG A CA 1
ATOM 1401 C C . ARG A 1 180 ? -13.617 16.531 17.844 1 98.25 180 ARG A C 1
ATOM 1403 O O . ARG A 1 180 ? -12.852 17.5 17.812 1 98.25 180 ARG A O 1
ATOM 1410 N N . ASP A 1 181 ? -13.672 15.648 18.844 1 97.88 181 ASP A N 1
ATOM 1411 C CA . ASP A 1 181 ? -12.75 15.75 19.969 1 97.88 181 ASP A CA 1
ATOM 1412 C C . ASP A 1 181 ? -11.297 15.641 19.5 1 97.88 181 ASP A C 1
ATOM 1414 O O . ASP A 1 181 ? -10.422 16.328 20.016 1 97.88 181 ASP A O 1
ATOM 1418 N N . PHE A 1 182 ? -11.078 14.742 18.562 1 98.19 182 PHE A N 1
ATOM 1419 C CA . PHE A 1 182 ? -9.758 14.57 17.969 1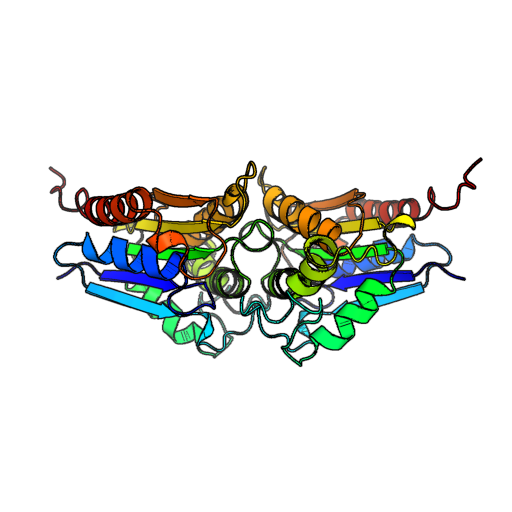 98.19 182 PHE A CA 1
ATOM 1420 C C . PHE A 1 182 ? -9.258 15.883 17.359 1 98.19 182 PHE A C 1
ATOM 1422 O O . PHE A 1 182 ? -8.117 16.281 17.594 1 98.19 182 PHE A O 1
ATOM 1429 N N . GLY A 1 183 ? -10.102 16.562 16.609 1 97.75 183 GLY A N 1
ATOM 1430 C CA . GLY A 1 183 ? -9.773 17.859 16.047 1 97.75 183 GLY A CA 1
ATOM 1431 C C . GLY A 1 183 ? -9.453 18.906 17.109 1 97.75 183 GLY A C 1
ATOM 1432 O O . GLY A 1 183 ? -8.508 19.672 16.953 1 97.75 183 GLY A O 1
ATOM 1433 N N . GLU A 1 184 ? -10.195 18.906 18.156 1 95.62 184 GLU A N 1
ATOM 1434 C CA . GLU A 1 184 ? -10 19.859 19.234 1 95.62 184 GLU A CA 1
ATOM 1435 C C . GLU A 1 184 ? -8.625 19.703 19.891 1 95.62 184 GLU A C 1
ATOM 1437 O O . GLU A 1 184 ? -8.016 20.688 20.312 1 95.62 184 GLU A O 1
ATOM 1442 N N . LYS A 1 185 ? -8.164 18.5 19.891 1 94.62 185 LYS A N 1
ATOM 1443 C CA . LYS A 1 185 ? -6.918 18.188 20.594 1 94.62 185 LYS A CA 1
ATOM 1444 C C . LYS A 1 185 ? -5.707 18.469 19.703 1 94.62 185 LYS A C 1
ATOM 1446 O O . LYS A 1 185 ? -4.59 18.625 20.188 1 94.62 185 LYS A O 1
ATOM 1451 N N . MET A 1 186 ? -5.82 18.5 18.375 1 93.25 186 MET A N 1
ATOM 1452 C CA . MET A 1 186 ? -4.715 18.562 17.422 1 93.25 186 MET A CA 1
ATOM 1453 C C . MET A 1 186 ? -3.875 19.812 17.641 1 93.25 186 MET A C 1
ATOM 1455 O O . MET A 1 186 ? -2.646 19.75 17.578 1 93.25 186 MET A O 1
ATOM 1459 N N . PHE A 1 187 ? -4.414 20.969 17.984 1 87.69 187 PHE A N 1
ATOM 1460 C CA . PHE A 1 187 ? -3.658 22.219 18.078 1 87.69 187 PHE A CA 1
ATOM 1461 C C . PHE A 1 187 ? -3.777 22.812 19.484 1 87.69 187 PHE A C 1
ATOM 1463 O O . PHE A 1 187 ? -3.301 23.922 19.734 1 87.69 187 PHE A O 1
ATOM 1470 N N . ALA A 1 188 ? -4.512 22.141 20.328 1 80.56 188 ALA A N 1
ATOM 1471 C CA . ALA A 1 188 ? -4.688 22.656 21.688 1 80.56 188 ALA A CA 1
ATOM 1472 C C . ALA A 1 188 ? -3.35 22.766 22.406 1 80.56 188 ALA A C 1
ATOM 1474 O O . ALA A 1 188 ? -3.115 23.734 23.141 1 80.56 188 ALA A O 1
ATOM 1475 N N . THR A 1 189 ? -2.502 21.766 22.391 1 63.09 189 THR A N 1
ATOM 1476 C CA . THR A 1 189 ? -1.289 21.781 23.188 1 63.09 189 THR A CA 1
ATOM 1477 C C . THR A 1 189 ? -0.167 22.516 22.469 1 63.09 189 THR A C 1
ATOM 1479 O O . THR A 1 189 ? 0.888 22.781 23.047 1 63.09 189 THR A O 1
ATOM 1482 N N . ARG A 1 190 ? -0.185 22.844 21.297 1 63.97 190 ARG A N 1
ATOM 1483 C CA . ARG A 1 190 ? 0.919 23.484 20.578 1 63.97 190 ARG A CA 1
ATOM 1484 C C . ARG A 1 190 ? 1.03 24.969 20.953 1 63.97 190 ARG A C 1
ATOM 1486 O O . ARG A 1 190 ? 2.113 25.547 20.875 1 63.97 190 ARG A O 1
ATOM 1493 N N . ASN A 1 191 ? 0.012 25.609 21.328 1 50.72 191 ASN A N 1
ATOM 1494 C CA . ASN A 1 191 ? 0.019 27.016 21.703 1 50.72 191 ASN A CA 1
ATOM 1495 C C . ASN A 1 191 ? 0.576 27.219 23.109 1 50.72 191 ASN A C 1
ATOM 1497 O O . ASN A 1 191 ? 0.517 28.328 23.656 1 50.72 191 ASN A O 1
ATOM 1501 N N . ASP A 1 192 ? 0.855 26.094 23.781 1 45.88 192 ASP A N 1
ATOM 1502 C CA . ASP A 1 192 ? 1.39 26.453 25.094 1 45.88 192 ASP A CA 1
ATOM 1503 C C . ASP A 1 192 ? 2.783 27.062 24.969 1 45.88 192 ASP A C 1
ATOM 1505 O O . ASP A 1 192 ? 3.684 26.453 24.375 1 45.88 192 ASP A O 1
ATOM 1509 N N . PRO A 1 193 ? 2.951 28.359 25.172 1 41.69 193 PRO A N 1
ATOM 1510 C CA . PRO A 1 193 ? 4.234 29.062 25.188 1 41.69 193 PRO A CA 1
ATOM 1511 C C . PRO A 1 193 ? 5.328 28.281 25.922 1 41.69 193 PRO A C 1
ATOM 1513 O O . PRO A 1 193 ? 5.039 27.562 26.891 1 41.69 193 PRO A O 1
ATOM 1516 N N . LEU A 1 194 ? 6.266 27.594 25.156 1 39.72 194 LEU A N 1
ATOM 1517 C CA . L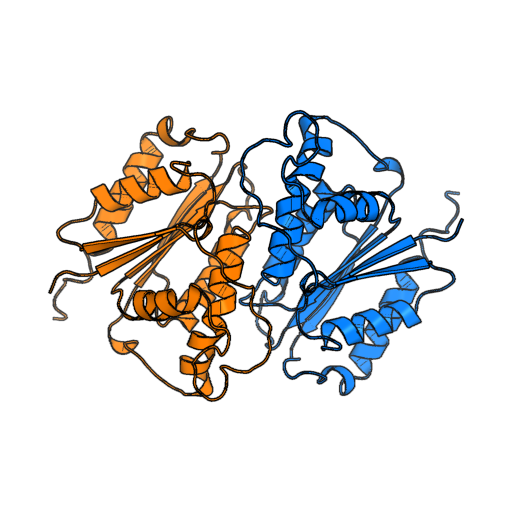EU A 1 194 ? 7.418 27.172 25.938 1 39.72 194 LEU A CA 1
ATOM 1518 C C . LEU A 1 194 ? 7.68 28.141 27.094 1 39.72 194 LEU A C 1
ATOM 1520 O O . LEU A 1 194 ? 7.938 29.328 26.859 1 39.72 194 LEU A O 1
ATOM 1524 N N . ILE A 1 195 ? 7.105 27.828 28.203 1 31.89 195 ILE A N 1
ATOM 1525 C CA . ILE A 1 195 ? 7.684 28.516 29.359 1 31.89 195 ILE A CA 1
ATOM 1526 C C . ILE A 1 195 ? 9.156 28.141 29.5 1 31.89 195 ILE A C 1
ATOM 1528 O O . ILE A 1 195 ? 9.516 26.953 29.438 1 31.89 195 ILE A O 1
ATOM 1532 N N . MET B 1 1 ? -0.786 -32.344 -17.391 1 68.06 1 MET B N 1
ATOM 1533 C CA . MET B 1 1 ? -0.599 -30.953 -17.781 1 68.06 1 MET B CA 1
ATOM 1534 C C . MET B 1 1 ? 0.416 -30.281 -16.859 1 68.06 1 MET B C 1
ATOM 1536 O O . MET B 1 1 ? 0.544 -30.641 -15.688 1 68.06 1 MET B O 1
ATOM 1540 N N . ARG B 1 2 ? 1.347 -29.484 -17.391 1 86.94 2 ARG B N 1
ATOM 1541 C CA . ARG B 1 2 ? 2.391 -28.844 -16.594 1 86.94 2 ARG B CA 1
ATOM 1542 C C . ARG B 1 2 ? 1.8 -27.812 -15.648 1 86.94 2 ARG B C 1
ATOM 1544 O O . ARG B 1 2 ? 0.884 -27.062 -16.016 1 86.94 2 ARG B O 1
ATOM 1551 N N . MET B 1 3 ? 2.268 -27.875 -14.469 1 93.81 3 MET B N 1
ATOM 1552 C CA . MET B 1 3 ? 1.837 -26.875 -13.5 1 93.81 3 MET B CA 1
ATOM 1553 C C . MET B 1 3 ? 2.225 -25.469 -13.961 1 93.81 3 MET B C 1
ATOM 1555 O O . MET B 1 3 ? 3.232 -25.297 -14.648 1 93.81 3 MET B O 1
ATOM 1559 N N . LYS B 1 4 ? 1.39 -24.516 -13.656 1 96.94 4 LYS B N 1
ATOM 1560 C CA . LYS B 1 4 ? 1.594 -23.141 -14.086 1 96.94 4 LYS B CA 1
ATOM 1561 C C . LYS B 1 4 ? 1.917 -22.234 -12.898 1 96.94 4 LYS B C 1
ATOM 1563 O O . LYS B 1 4 ? 1.187 -22.234 -11.906 1 96.94 4 LYS B O 1
ATOM 1568 N N . LEU B 1 5 ? 3.012 -21.547 -12.977 1 98.44 5 LEU B N 1
ATOM 1569 C CA . LEU B 1 5 ? 3.404 -20.531 -12 1 98.44 5 LEU B CA 1
ATOM 1570 C C . LEU B 1 5 ? 3.271 -19.141 -12.594 1 98.44 5 LEU B C 1
ATOM 1572 O O . LEU B 1 5 ? 3.863 -18.828 -13.633 1 98.44 5 LEU B O 1
ATOM 1576 N N . LEU B 1 6 ? 2.443 -18.328 -12 1 98.88 6 LEU B N 1
ATOM 1577 C CA . LEU B 1 6 ? 2.385 -16.906 -12.336 1 98.88 6 LEU B CA 1
ATOM 1578 C C . LEU B 1 6 ? 3.291 -16.094 -11.414 1 98.88 6 LEU B C 1
ATOM 1580 O O . LEU B 1 6 ? 3.174 -16.172 -10.195 1 98.88 6 LEU B O 1
ATOM 1584 N N . ILE B 1 7 ? 4.242 -15.422 -11.984 1 98.94 7 ILE B N 1
ATOM 1585 C CA . ILE B 1 7 ? 5.105 -14.516 -11.234 1 98.94 7 ILE B CA 1
ATOM 1586 C C . ILE B 1 7 ? 4.68 -13.07 -11.484 1 98.94 7 ILE B C 1
ATOM 1588 O O . ILE B 1 7 ? 4.734 -12.586 -12.609 1 98.94 7 ILE B O 1
ATOM 1592 N N . VAL B 1 8 ? 4.234 -12.414 -10.453 1 98.94 8 VAL B N 1
ATOM 1593 C CA . VAL B 1 8 ? 3.811 -11.016 -10.516 1 98.94 8 VAL B CA 1
ATOM 1594 C C . VAL B 1 8 ? 4.922 -10.117 -9.984 1 98.94 8 VAL B C 1
ATOM 1596 O O . VAL B 1 8 ? 5.227 -10.125 -8.789 1 98.94 8 VAL B O 1
ATOM 1599 N N . LEU B 1 9 ? 5.512 -9.367 -10.867 1 98.88 9 LEU B N 1
ATOM 1600 C CA . LEU B 1 9 ? 6.617 -8.477 -10.531 1 98.88 9 LEU B CA 1
ATOM 1601 C C . LEU B 1 9 ? 6.109 -7.094 -10.141 1 98.88 9 LEU B C 1
ATOM 1603 O O . LEU B 1 9 ? 5.586 -6.363 -10.984 1 98.88 9 LEU B O 1
ATOM 1607 N N . GLY B 1 10 ? 6.348 -6.742 -8.883 1 98.81 10 GLY B N 1
ATOM 1608 C CA . GLY B 1 10 ? 5.801 -5.504 -8.352 1 98.81 10 GLY B CA 1
ATOM 1609 C C . GLY B 1 10 ? 6.82 -4.379 -8.297 1 98.81 10 GLY B C 1
ATOM 1610 O O . GLY B 1 10 ? 6.477 -3.238 -7.984 1 98.81 10 GLY B O 1
ATOM 1611 N N . SER B 1 11 ? 8.07 -4.664 -8.609 1 98.38 11 SER B N 1
ATOM 1612 C CA . SER B 1 11 ? 9.102 -3.633 -8.641 1 98.38 11 SER B CA 1
ATOM 1613 C C . SER B 1 11 ? 9.094 -2.883 -9.969 1 98.38 11 SER B C 1
ATOM 1615 O O . SER B 1 11 ? 8.977 -3.494 -11.031 1 98.38 11 SER B O 1
ATOM 1617 N N . PRO B 1 12 ? 9.25 -1.578 -9.914 1 98 12 PRO B N 1
ATOM 1618 C CA . PRO B 1 12 ? 9.398 -0.838 -11.172 1 98 12 PRO B CA 1
ATOM 1619 C C . PRO B 1 12 ? 10.789 -1.001 -11.789 1 98 12 PRO B C 1
ATOM 1621 O O . PRO B 1 12 ? 10.992 -0.657 -12.961 1 98 12 PRO B O 1
ATOM 1624 N N . ARG B 1 13 ? 11.797 -1.419 -11 1 95.81 13 ARG B N 1
ATOM 1625 C CA . ARG B 1 13 ? 13.156 -1.578 -11.484 1 95.81 13 ARG B CA 1
ATOM 1626 C C . ARG B 1 13 ? 13.312 -2.873 -12.281 1 95.81 13 ARG B C 1
ATOM 1628 O O . ARG B 1 13 ? 13.273 -3.965 -11.711 1 95.81 13 ARG B O 1
ATOM 1635 N N . ARG B 1 14 ? 13.469 -2.736 -13.562 1 95.81 14 ARG B N 1
ATOM 1636 C CA . ARG B 1 14 ? 13.789 -3.922 -14.359 1 95.81 14 ARG B CA 1
ATOM 1637 C C . ARG B 1 14 ? 15.141 -4.5 -13.953 1 95.81 14 ARG B C 1
ATOM 1639 O O . ARG B 1 14 ? 16.109 -3.756 -13.758 1 95.81 14 ARG B O 1
ATOM 1646 N N . ARG B 1 15 ? 15.172 -5.777 -13.719 1 94.94 15 ARG B N 1
ATOM 1647 C CA . ARG B 1 15 ? 16.375 -6.484 -13.305 1 94.94 15 ARG B CA 1
ATOM 1648 C C . ARG B 1 15 ? 16.891 -5.949 -11.969 1 94.94 15 ARG B C 1
ATOM 1650 O O . ARG B 1 15 ? 18.094 -5.793 -11.781 1 94.94 15 ARG B O 1
ATOM 1657 N N . GLY B 1 16 ? 15.969 -5.426 -11.203 1 97.44 16 GLY B N 1
ATOM 1658 C CA . GLY B 1 16 ? 16.312 -5.082 -9.828 1 97.44 16 GLY B CA 1
ATOM 1659 C C . GLY B 1 16 ? 16.562 -6.297 -8.953 1 97.44 16 GLY B C 1
ATOM 1660 O O . GLY B 1 16 ? 16.5 -7.434 -9.43 1 97.44 16 GLY B O 1
ATOM 1661 N N . ASN B 1 17 ? 16.781 -6.086 -7.668 1 98.44 17 ASN B N 1
ATOM 1662 C CA . ASN B 1 17 ? 17.141 -7.141 -6.727 1 98.44 17 ASN B CA 1
ATOM 1663 C C . ASN B 1 17 ? 16.047 -8.203 -6.625 1 98.44 17 ASN B C 1
ATOM 1665 O O . ASN B 1 17 ? 16.328 -9.398 -6.68 1 98.44 17 ASN B O 1
ATOM 1669 N N . SER B 1 18 ? 14.789 -7.773 -6.504 1 98.56 18 SER B N 1
ATOM 1670 C CA . SER B 1 18 ? 13.688 -8.719 -6.34 1 98.56 18 SER B CA 1
ATOM 1671 C C . SER B 1 18 ? 13.461 -9.531 -7.609 1 98.56 18 SER B C 1
ATOM 1673 O O . SER B 1 18 ? 13.18 -10.727 -7.543 1 98.56 18 SER B O 1
ATOM 1675 N N . GLU B 1 19 ? 13.586 -8.914 -8.781 1 98.5 19 GLU B N 1
ATOM 1676 C CA . GLU B 1 19 ? 13.414 -9.633 -10.039 1 98.5 19 GLU B CA 1
ATOM 1677 C C . GLU B 1 19 ? 14.539 -10.648 -10.258 1 98.5 19 GLU B C 1
ATOM 1679 O O . GLU B 1 19 ? 14.297 -11.766 -10.719 1 98.5 19 GLU B O 1
ATOM 1684 N N . ILE B 1 20 ? 15.773 -10.258 -9.953 1 98.69 20 ILE B N 1
ATOM 1685 C CA . ILE B 1 20 ? 16.906 -11.172 -10.055 1 98.69 20 ILE B CA 1
ATOM 1686 C C . ILE B 1 20 ? 16.656 -12.398 -9.188 1 98.69 20 ILE B C 1
ATOM 1688 O O . ILE B 1 20 ? 16.875 -13.531 -9.625 1 98.69 20 ILE B O 1
ATOM 1692 N N . LEU B 1 21 ? 16.172 -12.195 -7.98 1 98.88 21 LEU B N 1
ATOM 1693 C CA . LEU B 1 21 ? 15.867 -13.312 -7.09 1 98.88 21 LEU B CA 1
ATOM 1694 C C . LEU B 1 21 ? 14.742 -14.18 -7.66 1 98.88 21 LEU B C 1
ATOM 1696 O O . LEU B 1 21 ? 14.781 -15.406 -7.543 1 98.88 21 LEU B O 1
ATOM 1700 N N . ALA B 1 22 ? 13.742 -13.539 -8.227 1 98.81 22 ALA B N 1
ATOM 1701 C CA . ALA B 1 22 ? 12.656 -14.297 -8.844 1 98.81 22 ALA B CA 1
ATOM 1702 C C . ALA B 1 22 ? 13.18 -15.195 -9.969 1 98.81 22 ALA B C 1
ATOM 1704 O O . ALA B 1 22 ? 12.75 -16.344 -10.109 1 98.81 22 ALA B O 1
ATOM 1705 N N . GLU B 1 23 ? 14.109 -14.664 -10.758 1 98.56 23 GLU B N 1
ATOM 1706 C CA . GLU B 1 23 ? 14.734 -15.461 -11.812 1 98.56 23 GLU B CA 1
ATOM 1707 C C . GLU B 1 23 ? 15.484 -16.656 -11.234 1 98.56 23 GLU B C 1
ATOM 1709 O O . GLU B 1 23 ? 15.477 -17.734 -11.82 1 98.56 23 GLU B O 1
ATOM 1714 N N . GLU B 1 24 ? 16.156 -16.469 -10.148 1 98.69 24 GLU B N 1
ATOM 1715 C CA . GLU B 1 24 ? 16.844 -17.562 -9.477 1 98.69 24 GLU B CA 1
ATOM 1716 C C . GLU B 1 24 ? 15.859 -18.609 -8.984 1 98.69 24 GLU B C 1
ATOM 1718 O O . GLU B 1 24 ? 16.141 -19.812 -9.047 1 98.69 24 GLU B O 1
ATOM 1723 N N . VAL B 1 25 ? 14.703 -18.188 -8.406 1 98.75 25 VAL B N 1
ATOM 1724 C CA . VAL B 1 25 ? 13.648 -19.109 -8.008 1 98.75 25 VAL B CA 1
ATOM 1725 C C . VAL B 1 25 ? 13.266 -20 -9.188 1 98.75 25 VAL B C 1
ATOM 1727 O O . VAL B 1 25 ? 13.148 -21.219 -9.039 1 98.75 25 VAL B O 1
ATOM 1730 N N . VAL B 1 26 ? 13.117 -19.406 -10.359 1 98.44 26 VAL B N 1
ATOM 1731 C CA . VAL B 1 26 ? 12.664 -20.125 -11.555 1 98.44 26 VAL B CA 1
ATOM 1732 C C . VAL B 1 26 ? 13.703 -21.172 -11.961 1 98.44 26 VAL B C 1
ATOM 1734 O O . VAL B 1 26 ? 13.344 -22.25 -12.422 1 98.44 26 VAL B O 1
ATOM 1737 N N . LYS B 1 27 ? 14.961 -20.859 -11.789 1 97.75 27 LYS B N 1
ATOM 1738 C CA . LYS B 1 27 ? 16.016 -21.797 -12.117 1 97.75 27 LYS B CA 1
ATOM 1739 C C . LYS B 1 27 ? 15.914 -23.062 -11.273 1 97.75 27 LYS B C 1
ATOM 1741 O O . LYS B 1 27 ? 16.422 -24.125 -11.664 1 97.75 27 LYS B O 1
ATOM 1746 N N . GLY B 1 28 ? 15.273 -22.938 -10.164 1 96.69 28 GLY B N 1
ATOM 1747 C CA . GLY B 1 28 ? 15.125 -24.094 -9.273 1 96.69 28 GLY B CA 1
ATOM 1748 C C . GLY B 1 28 ? 13.922 -24.953 -9.617 1 96.69 28 GLY B C 1
ATOM 1749 O O . GLY B 1 28 ? 13.773 -26.047 -9.078 1 96.69 28 GLY B O 1
ATOM 1750 N N . LEU B 1 29 ? 13.125 -24.453 -10.469 1 95.62 29 LEU B N 1
ATOM 1751 C CA . LEU B 1 29 ? 11.891 -25.156 -10.797 1 95.62 29 LEU B CA 1
ATOM 1752 C C . LEU B 1 29 ? 12.164 -26.281 -11.797 1 95.62 29 LEU B C 1
ATOM 1754 O O . LEU B 1 29 ? 13.055 -26.172 -12.641 1 95.62 29 LEU B O 1
ATOM 1758 N N . ALA B 1 30 ? 11.375 -27.375 -11.688 1 89.88 30 ALA B N 1
ATOM 1759 C CA . ALA B 1 30 ? 11.438 -28.469 -12.648 1 89.88 30 ALA B CA 1
ATOM 1760 C C . ALA B 1 30 ? 10.086 -28.688 -13.32 1 89.88 30 ALA B C 1
ATOM 1762 O O . ALA B 1 30 ? 9.07 -28.891 -12.648 1 89.88 30 ALA B O 1
ATOM 1763 N N . ASP B 1 31 ? 10.023 -28.5 -14.711 1 90.94 31 ASP B N 1
ATOM 1764 C CA . ASP B 1 31 ? 8.875 -28.875 -15.523 1 90.94 31 ASP B CA 1
ATOM 1765 C C . ASP B 1 31 ? 7.652 -28.031 -15.172 1 90.94 31 ASP B C 1
ATOM 1767 O O . ASP B 1 31 ? 6.57 -28.562 -14.914 1 90.94 31 ASP B O 1
ATOM 1771 N N . VAL B 1 32 ? 7.84 -26.719 -14.898 1 95.5 32 VAL B N 1
ATOM 1772 C CA . VAL B 1 32 ? 6.766 -25.781 -14.586 1 95.5 32 VAL B CA 1
ATOM 1773 C C . VAL B 1 32 ? 6.684 -24.703 -15.672 1 95.5 32 VAL B C 1
ATOM 1775 O O . VAL B 1 32 ? 7.711 -24.203 -16.141 1 95.5 32 VAL B O 1
ATOM 1778 N N . GLU B 1 33 ? 5.539 -24.438 -16.172 1 97.06 33 GLU B N 1
ATOM 1779 C CA . GLU B 1 33 ? 5.312 -23.297 -17.062 1 97.06 33 GLU B CA 1
ATOM 1780 C C . GLU B 1 33 ? 5.27 -21.984 -16.266 1 97.06 33 GLU B C 1
ATOM 1782 O O . GLU B 1 33 ? 4.488 -21.844 -15.328 1 97.06 33 GLU B O 1
ATOM 1787 N N . VAL B 1 34 ? 6.137 -21.078 -16.672 1 98.31 34 VAL B N 1
ATOM 1788 C CA . VAL B 1 34 ? 6.242 -19.828 -15.922 1 98.31 34 VAL B CA 1
ATOM 1789 C C . VAL B 1 34 ? 5.75 -18.672 -16.781 1 98.31 34 VAL B C 1
ATOM 1791 O O . VAL B 1 34 ? 6.125 -18.547 -17.953 1 98.31 34 VAL B O 1
ATOM 1794 N N . GLU B 1 35 ? 4.91 -17.844 -16.266 1 98.5 35 GLU B N 1
ATOM 1795 C CA . GLU B 1 35 ? 4.484 -16.578 -16.875 1 98.5 35 GLU B CA 1
ATOM 1796 C C . GLU B 1 35 ? 4.812 -15.398 -15.977 1 98.5 35 GLU B C 1
ATOM 1798 O O . GLU B 1 35 ? 4.516 -15.414 -14.781 1 98.5 35 GLU B O 1
ATOM 1803 N N . TYR B 1 36 ? 5.434 -14.414 -16.547 1 98.25 36 TYR B N 1
ATOM 1804 C CA . TYR B 1 36 ? 5.762 -13.188 -15.828 1 98.25 36 TYR B CA 1
ATOM 1805 C C . TYR B 1 36 ? 4.746 -12.094 -16.125 1 98.25 36 TYR B C 1
ATOM 1807 O O . TYR B 1 36 ? 4.32 -11.922 -17.266 1 98.25 36 TYR B O 1
ATOM 1815 N N . LEU B 1 37 ? 4.348 -11.414 -15.125 1 98.31 37 LEU B N 1
ATOM 1816 C CA . LEU B 1 37 ? 3.541 -10.203 -15.219 1 98.31 37 LEU B CA 1
ATOM 1817 C C . LEU B 1 37 ? 4.246 -9.031 -14.555 1 98.31 37 LEU B C 1
ATOM 1819 O O . LEU B 1 37 ? 4.488 -9.047 -13.344 1 98.31 37 LEU B O 1
ATOM 1823 N N . ARG B 1 38 ? 4.578 -8.047 -15.352 1 98.5 38 ARG B N 1
ATOM 1824 C CA . ARG B 1 38 ? 5.215 -6.844 -14.82 1 98.5 38 ARG B CA 1
ATOM 1825 C C . ARG B 1 38 ? 4.188 -5.742 -14.578 1 98.5 38 ARG B C 1
ATOM 1827 O O . ARG B 1 38 ? 3.693 -5.129 -15.523 1 98.5 38 ARG B O 1
ATOM 1834 N N . LEU B 1 39 ? 3.949 -5.41 -13.359 1 98.81 39 LEU B N 1
ATOM 1835 C CA . LEU B 1 39 ? 2.863 -4.5 -13.016 1 98.81 39 LEU B CA 1
ATOM 1836 C C . LEU B 1 39 ? 3.158 -3.086 -13.508 1 98.81 39 LEU B C 1
ATOM 1838 O O . LEU B 1 39 ? 2.25 -2.375 -13.945 1 98.81 39 LEU B O 1
ATOM 1842 N N . ASN B 1 40 ? 4.41 -2.713 -13.422 1 98.69 40 ASN B N 1
ATOM 1843 C CA . ASN B 1 40 ? 4.785 -1.341 -13.75 1 98.69 40 ASN B CA 1
ATOM 1844 C C . ASN B 1 40 ? 4.578 -1.038 -15.227 1 98.69 40 ASN B C 1
ATOM 1846 O O . ASN B 1 40 ? 4.582 0.125 -15.633 1 98.69 40 ASN B O 1
ATOM 1850 N N . ASP B 1 41 ? 4.352 -2.057 -16.094 1 98.31 41 ASP B N 1
ATOM 1851 C CA . ASP B 1 41 ? 4.156 -1.882 -17.531 1 98.31 41 ASP B CA 1
ATOM 1852 C C . ASP B 1 41 ? 2.68 -1.716 -17.875 1 98.31 41 ASP B C 1
ATOM 1854 O O . ASP B 1 41 ? 2.326 -1.475 -19.031 1 98.31 41 ASP B O 1
ATOM 1858 N N . LEU B 1 42 ? 1.848 -1.767 -16.859 1 98.44 42 LEU B N 1
ATOM 1859 C CA . LEU B 1 42 ? 0.407 -1.825 -17.078 1 98.44 42 LEU B CA 1
ATOM 1860 C C . LEU B 1 42 ? -0.27 -0.546 -16.594 1 98.44 42 LEU B C 1
ATOM 1862 O O . LEU B 1 42 ? 0.234 0.127 -15.695 1 98.44 42 LEU B O 1
ATOM 1866 N N . ASN B 1 43 ? -1.323 -0.233 -17.266 1 97.88 43 ASN B N 1
ATOM 1867 C CA . ASN B 1 43 ? -2.186 0.858 -16.828 1 97.88 43 ASN B CA 1
ATOM 1868 C C . ASN B 1 43 ? -3.385 0.341 -16.031 1 97.88 43 ASN B C 1
ATOM 1870 O O . ASN B 1 43 ? -4.387 -0.072 -16.609 1 97.88 43 ASN B O 1
ATOM 1874 N N . ILE B 1 44 ? -3.285 0.391 -14.75 1 98.5 44 ILE B N 1
ATOM 1875 C CA . ILE B 1 44 ? -4.324 -0.102 -13.852 1 98.5 44 ILE B CA 1
ATOM 1876 C C . ILE B 1 44 ? -4.777 1.021 -12.922 1 98.5 44 ILE B C 1
ATOM 1878 O O . ILE B 1 44 ? -3.979 1.557 -12.148 1 98.5 44 ILE B O 1
ATOM 1882 N N . ARG B 1 45 ? -5.965 1.426 -13.047 1 98.31 45 ARG B N 1
ATOM 1883 C CA . ARG B 1 45 ? -6.527 2.398 -12.117 1 98.31 45 ARG B CA 1
ATOM 1884 C C . ARG B 1 45 ? -6.691 1.794 -10.727 1 98.31 45 ARG B C 1
ATOM 1886 O O . ARG B 1 45 ? -7.125 0.649 -10.586 1 98.31 45 ARG B O 1
ATOM 1893 N N . PRO B 1 46 ? -6.277 2.541 -9.656 1 98.81 46 PRO B N 1
ATOM 1894 C CA . PRO B 1 46 ? -6.531 2.016 -8.312 1 98.81 46 PRO B CA 1
ATOM 1895 C C . PRO B 1 46 ? -8.008 1.714 -8.07 1 98.81 46 PRO B C 1
ATOM 1897 O O . PRO B 1 46 ? -8.875 2.318 -8.703 1 98.81 46 PRO B O 1
ATOM 1900 N N . CYS B 1 47 ? -8.25 0.82 -7.223 1 98.81 47 CYS B N 1
ATOM 1901 C CA . CYS B 1 47 ? -9.617 0.464 -6.871 1 98.81 47 CYS B CA 1
ATOM 1902 C C . CYS B 1 47 ? -10.422 1.698 -6.473 1 98.81 47 CYS B C 1
ATOM 1904 O O . CYS B 1 47 ? -9.922 2.557 -5.742 1 98.81 47 CYS B O 1
ATOM 1906 N N . GLN B 1 48 ? -11.672 1.743 -6.895 1 98.44 48 GLN B N 1
ATOM 1907 C CA . GLN B 1 48 ? -12.492 2.932 -6.688 1 98.44 48 GLN B CA 1
ATOM 1908 C C . GLN B 1 48 ? -13.484 2.723 -5.551 1 98.44 48 GLN B C 1
ATOM 1910 O O . GLN B 1 48 ? -14.258 3.623 -5.223 1 98.44 48 GLN B O 1
ATOM 1915 N N . GLY B 1 49 ? -13.406 1.533 -4.938 1 97.5 49 GLY B N 1
ATOM 1916 C CA . GLY B 1 49 ? -14.344 1.243 -3.859 1 97.5 49 GLY B CA 1
ATOM 1917 C C . GLY B 1 49 ? -15.789 1.479 -4.242 1 97.5 49 GLY B C 1
ATOM 1918 O O . GLY B 1 49 ? -16.594 1.913 -3.416 1 97.5 49 GLY B O 1
ATOM 1919 N N . CYS B 1 50 ? -16.172 1.212 -5.488 1 96.94 50 CYS B N 1
ATOM 1920 C CA . CYS B 1 50 ? -17.469 1.606 -6.016 1 96.94 50 CYS B CA 1
ATOM 1921 C C . CYS B 1 50 ? -18.516 0.533 -5.742 1 96.94 50 CYS B C 1
ATOM 1923 O O . CYS B 1 50 ? -19.719 0.777 -5.891 1 96.94 50 CYS B O 1
ATOM 1925 N N . GLY B 1 51 ? -18.062 -0.644 -5.449 1 96.69 51 GLY B N 1
ATOM 1926 C CA . GLY B 1 51 ? -18.984 -1.738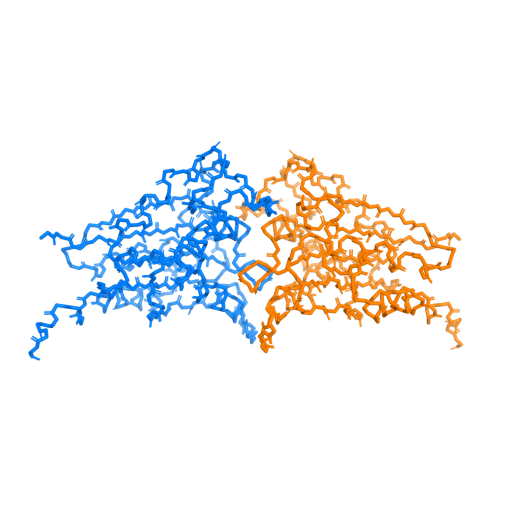 -5.168 1 96.69 51 GLY B CA 1
ATOM 1927 C C . GLY B 1 51 ? -19.5 -2.42 -6.422 1 96.69 51 GLY B C 1
ATOM 1928 O O . GLY B 1 51 ? -20.344 -3.307 -6.344 1 96.69 51 GLY B O 1
ATOM 1929 N N . GLY B 1 52 ? -18.969 -2.035 -7.551 1 97.44 52 GLY B N 1
ATOM 1930 C CA . GLY B 1 52 ? -19.469 -2.561 -8.812 1 97.44 52 GLY B CA 1
ATOM 1931 C C . GLY B 1 52 ? -19.25 -4.055 -8.961 1 97.44 52 GLY B C 1
ATOM 1932 O O . GLY B 1 52 ? -19.938 -4.711 -9.75 1 97.44 52 GLY B O 1
ATOM 1933 N N . CYS B 1 53 ? -18.312 -4.633 -8.219 1 98 53 CYS B N 1
ATOM 1934 C CA . CYS B 1 53 ? -17.984 -6.047 -8.367 1 98 53 CYS B CA 1
ATOM 1935 C C . CYS B 1 53 ? -18.75 -6.891 -7.355 1 98 53 CYS B C 1
ATOM 1937 O O . CYS B 1 53 ? -18.656 -8.117 -7.367 1 98 53 CYS B O 1
ATOM 1939 N N . GLU B 1 54 ? -19.531 -6.285 -6.523 1 97.31 54 GLU B N 1
ATOM 1940 C CA . GLU B 1 54 ? -20.125 -6.992 -5.391 1 97.31 54 GLU B CA 1
ATOM 1941 C C . GLU B 1 54 ? -21.219 -7.945 -5.848 1 97.31 54 GLU B C 1
ATOM 1943 O O . GLU B 1 54 ? -21.453 -8.984 -5.223 1 97.31 54 GLU B O 1
ATOM 1948 N N . LYS B 1 55 ? -21.859 -7.637 -6.973 1 97.12 55 LYS B N 1
ATOM 1949 C CA . LYS B 1 55 ? -22.984 -8.453 -7.426 1 97.12 55 LYS B CA 1
ATOM 1950 C C . LYS B 1 55 ? -22.531 -9.508 -8.43 1 97.12 55 LYS B C 1
ATOM 1952 O O . LYS B 1 55 ? -23.172 -10.555 -8.562 1 97.12 55 LYS B O 1
ATOM 1957 N N . THR B 1 56 ? -21.484 -9.297 -9.125 1 97.12 56 THR B N 1
ATOM 1958 C CA . THR B 1 56 ? -21.141 -10.18 -10.227 1 97.12 56 THR B CA 1
ATOM 1959 C C . THR B 1 56 ? -19.766 -10.828 -10 1 97.12 56 THR B C 1
ATOM 1961 O O . THR B 1 56 ? -19.406 -11.797 -10.672 1 97.12 56 THR B O 1
ATOM 1964 N N . GLY B 1 57 ? -19 -10.211 -9.109 1 97.44 57 GLY B N 1
ATOM 1965 C CA . GLY B 1 57 ? -17.625 -10.672 -8.914 1 97.44 57 GLY B CA 1
ATOM 1966 C C . GLY B 1 57 ? -16.672 -10.172 -9.984 1 97.44 57 GLY B C 1
ATOM 1967 O O . GLY B 1 57 ? -15.508 -10.562 -10.016 1 97.44 57 GLY B O 1
ATOM 1968 N N . ILE B 1 58 ? -17.219 -9.398 -10.883 1 97.69 58 ILE B N 1
ATOM 1969 C CA . ILE B 1 58 ? -16.438 -8.844 -11.992 1 97.69 58 ILE B CA 1
ATOM 1970 C C . ILE B 1 58 ? -16.281 -7.332 -11.805 1 97.69 58 ILE B C 1
ATOM 1972 O O . ILE B 1 58 ? -17.281 -6.617 -11.617 1 97.69 58 ILE B O 1
ATOM 1976 N N . CYS B 1 59 ? -15.047 -6.926 -11.797 1 98.5 59 CYS B N 1
ATOM 1977 C CA . CYS B 1 59 ? -14.805 -5.492 -11.664 1 98.5 59 CYS B CA 1
ATOM 1978 C C . CYS B 1 59 ? -15.367 -4.73 -12.852 1 98.5 59 CYS B C 1
ATOM 1980 O O . CYS B 1 59 ? -15.211 -5.156 -14 1 98.5 59 CYS B O 1
ATOM 1982 N N . VAL B 1 60 ? -15.922 -3.543 -12.656 1 98.19 60 VAL B N 1
ATOM 1983 C CA . VAL B 1 60 ? -16.609 -2.773 -13.695 1 98.19 60 VAL B CA 1
ATOM 1984 C C . VAL B 1 60 ? -15.602 -1.908 -14.445 1 98.19 60 VAL B C 1
ATOM 1986 O O . VAL B 1 60 ? -15.914 -1.361 -15.508 1 98.19 60 VAL B O 1
ATOM 1989 N N . ILE B 1 61 ? -14.414 -1.699 -13.875 1 98.19 61 ILE B N 1
ATOM 1990 C CA . ILE B 1 61 ? -13.383 -0.891 -14.516 1 98.19 61 ILE B CA 1
ATOM 1991 C C . ILE B 1 61 ? -12.703 -1.7 -15.617 1 98.19 61 ILE B C 1
ATOM 1993 O O . ILE B 1 61 ? -12.203 -2.801 -15.367 1 98.19 61 ILE B O 1
ATOM 1997 N N . ALA B 1 62 ? -12.727 -1.199 -16.781 1 97.81 62 ALA B N 1
ATOM 1998 C CA . ALA B 1 62 ? -12.062 -1.844 -17.922 1 97.81 62 ALA B CA 1
ATOM 1999 C C . ALA B 1 62 ? -10.688 -1.234 -18.156 1 97.81 62 ALA B C 1
ATOM 2001 O O . ALA B 1 62 ? -10.578 -0.08 -18.578 1 97.81 62 ALA B O 1
ATOM 2002 N N . ASP B 1 63 ? -9.656 -1.893 -17.891 1 98.31 63 ASP B N 1
ATOM 2003 C CA . ASP B 1 63 ? -8.266 -1.52 -18.141 1 98.31 63 ASP B CA 1
ATOM 2004 C C . ASP B 1 63 ? -7.367 -2.752 -18.188 1 98.31 63 ASP B C 1
ATOM 2006 O O . ASP B 1 63 ? -7.84 -3.865 -18.422 1 98.31 63 ASP B O 1
ATOM 2010 N N . ASP B 1 64 ? -6.121 -2.662 -18.016 1 98.31 64 ASP B N 1
ATOM 2011 C CA . ASP B 1 64 ? -5.188 -3.77 -18.188 1 98.31 64 ASP B CA 1
ATOM 2012 C C . ASP B 1 64 ? -5.395 -4.836 -17.125 1 98.31 64 ASP B C 1
ATOM 2014 O O . ASP B 1 64 ? -4.914 -5.965 -17.25 1 98.31 64 ASP B O 1
ATOM 2018 N N . MET B 1 65 ? -6.109 -4.539 -16.047 1 98.44 65 MET B N 1
ATOM 2019 C CA . MET B 1 65 ? -6.355 -5.504 -14.977 1 98.44 65 MET B CA 1
ATOM 2020 C C . MET B 1 65 ? -7.25 -6.637 -15.469 1 98.44 65 MET B C 1
ATOM 2022 O O . MET B 1 65 ? -7.188 -7.754 -14.945 1 98.44 65 MET B O 1
ATOM 2026 N N . THR B 1 66 ? -8.094 -6.359 -16.391 1 97.5 66 THR B N 1
ATOM 2027 C CA . THR B 1 66 ? -9.102 -7.312 -16.844 1 97.5 66 THR B CA 1
ATOM 2028 C C . THR B 1 66 ? -8.453 -8.641 -17.234 1 97.5 66 THR B C 1
ATOM 2030 O O . THR B 1 66 ? -8.891 -9.703 -16.781 1 97.5 66 THR B O 1
ATOM 2033 N N . ASP B 1 67 ? -7.371 -8.523 -17.938 1 97 67 ASP B N 1
ATOM 2034 C CA . ASP B 1 67 ? -6.676 -9.727 -18.391 1 97 67 ASP B CA 1
ATOM 2035 C C . ASP B 1 67 ? -5.973 -10.422 -17.234 1 97 67 ASP B C 1
ATOM 2037 O O . ASP B 1 67 ? -5.77 -11.641 -17.25 1 97 67 ASP B O 1
ATOM 2041 N N . LEU B 1 68 ? -5.59 -9.711 -16.234 1 98.44 68 LEU B N 1
ATOM 2042 C CA . LEU B 1 68 ? -4.832 -10.258 -15.109 1 98.44 68 LEU B CA 1
ATOM 2043 C C . LEU B 1 68 ? -5.707 -11.172 -14.266 1 98.44 68 LEU B C 1
ATOM 2045 O O . LEU B 1 68 ? -5.219 -12.164 -13.703 1 98.44 68 LEU B O 1
ATOM 2049 N N . TYR B 1 69 ? -7.008 -10.852 -14.156 1 98.12 69 TYR B N 1
ATOM 2050 C CA . TYR B 1 69 ? -7.902 -11.703 -13.375 1 98.12 69 TYR B CA 1
ATOM 2051 C C . TYR B 1 69 ? -7.891 -13.133 -13.906 1 98.12 69 TYR B C 1
ATOM 2053 O O . TYR B 1 69 ? -7.809 -14.086 -13.133 1 98.12 69 TYR B O 1
ATOM 2061 N N . ALA B 1 70 ? -7.934 -13.25 -15.195 1 97.12 70 ALA B N 1
ATOM 2062 C CA . ALA B 1 70 ? -7.941 -14.562 -15.82 1 97.12 70 ALA B CA 1
ATOM 2063 C C . ALA B 1 70 ? -6.625 -15.297 -15.57 1 97.12 70 ALA B C 1
ATOM 2065 O O . ALA B 1 70 ? -6.609 -16.516 -15.367 1 97.12 70 ALA B O 1
ATOM 2066 N N . LYS B 1 71 ? -5.523 -14.57 -15.633 1 98.44 71 LYS B N 1
ATOM 2067 C CA . LYS B 1 71 ? -4.211 -15.164 -15.398 1 98.44 71 LYS B CA 1
ATOM 2068 C C . LYS B 1 71 ? -4.078 -15.641 -13.953 1 98.44 71 LYS B C 1
ATOM 2070 O O . LYS B 1 71 ? -3.564 -16.734 -13.695 1 98.44 71 LYS B O 1
ATOM 2075 N N . VAL B 1 72 ? -4.547 -14.875 -13.016 1 98.5 72 VAL B N 1
ATOM 2076 C CA . VAL B 1 72 ? -4.555 -15.25 -11.609 1 98.5 72 VAL B CA 1
ATOM 2077 C C . VAL B 1 72 ? -5.395 -16.5 -11.406 1 98.5 72 VAL B C 1
ATOM 2079 O O . VAL B 1 72 ? -4.977 -17.438 -10.711 1 98.5 72 VAL B O 1
ATOM 2082 N N . ASP B 1 73 ? -6.492 -16.547 -12.109 1 97.5 73 ASP B N 1
ATOM 2083 C CA . ASP B 1 73 ? -7.41 -17.672 -11.977 1 97.5 73 ASP B CA 1
ATOM 2084 C C . ASP B 1 73 ? -6.809 -18.938 -12.57 1 97.5 73 ASP B C 1
ATOM 2086 O O . ASP B 1 73 ? -7.059 -20.047 -12.078 1 97.5 73 ASP B O 1
ATOM 2090 N N . ALA B 1 74 ? -6.031 -18.797 -13.531 1 97.38 74 ALA B N 1
ATOM 2091 C CA . ALA B 1 74 ? -5.551 -19.953 -14.297 1 97.38 74 ALA B CA 1
ATOM 2092 C C . ALA B 1 74 ? -4.316 -20.562 -13.648 1 97.38 74 ALA B C 1
ATOM 2094 O O . ALA B 1 74 ? -4 -21.734 -13.883 1 97.38 74 ALA B O 1
ATOM 2095 N N . ALA B 1 75 ? -3.562 -19.859 -12.867 1 97.94 75 ALA B N 1
ATOM 2096 C CA . ALA B 1 75 ? -2.283 -20.312 -12.328 1 97.94 75 ALA B CA 1
ATOM 2097 C C . ALA B 1 75 ? -2.49 -21.328 -11.203 1 97.94 75 ALA B C 1
ATOM 2099 O O . ALA B 1 75 ? -3.426 -21.203 -10.414 1 97.94 75 ALA B O 1
ATOM 2100 N N . ASP B 1 76 ? -1.596 -22.359 -11.125 1 96.69 76 ASP B N 1
ATOM 2101 C CA . ASP B 1 76 ? -1.602 -23.344 -10.047 1 96.69 76 ASP B CA 1
ATOM 2102 C C . ASP B 1 76 ? -0.884 -22.797 -8.812 1 96.69 76 ASP B C 1
ATOM 2104 O O . ASP B 1 76 ? -1.168 -23.219 -7.691 1 96.69 76 ASP B O 1
ATOM 2108 N N . SER B 1 77 ? 0.049 -21.938 -9.023 1 97.69 77 SER B N 1
ATOM 2109 C CA . SER B 1 77 ? 0.744 -21.188 -7.977 1 97.69 77 SER B CA 1
ATOM 2110 C C . SER B 1 77 ? 1.032 -19.75 -8.414 1 97.69 77 SER B C 1
ATOM 2112 O O . SER B 1 77 ? 1.065 -19.469 -9.617 1 97.69 77 SER B O 1
ATOM 2114 N N . LEU B 1 78 ? 1.131 -18.922 -7.461 1 98.75 78 LEU B N 1
ATOM 2115 C CA . LEU B 1 78 ? 1.431 -17.516 -7.711 1 98.75 78 LEU B CA 1
ATOM 2116 C C . LEU B 1 78 ? 2.557 -17.031 -6.805 1 98.75 78 LEU B C 1
ATOM 2118 O O . LEU B 1 78 ? 2.531 -17.281 -5.594 1 98.75 78 LEU B O 1
ATOM 2122 N N . LEU B 1 79 ? 3.611 -16.531 -7.379 1 98.94 79 LEU B N 1
ATOM 2123 C CA . LEU B 1 79 ? 4.688 -15.852 -6.664 1 98.94 79 LEU B CA 1
ATOM 2124 C C . LEU B 1 79 ? 4.566 -14.336 -6.809 1 98.94 79 LEU B C 1
ATOM 2126 O O . LEU B 1 79 ? 4.77 -13.789 -7.898 1 98.94 79 LEU B O 1
ATOM 2130 N N . LEU B 1 80 ? 4.164 -13.695 -5.742 1 98.94 80 LEU B N 1
ATOM 2131 C CA . LEU B 1 80 ? 4.152 -12.242 -5.719 1 98.94 80 LEU B CA 1
ATOM 2132 C C . LEU B 1 80 ? 5.52 -11.688 -5.316 1 98.94 80 LEU B C 1
ATOM 2134 O O . LEU B 1 80 ? 6.062 -12.07 -4.273 1 98.94 80 LEU B O 1
ATOM 2138 N N . VAL B 1 81 ? 6.059 -10.828 -6.156 1 98.94 81 VAL B N 1
ATOM 2139 C CA . VAL B 1 81 ? 7.402 -10.289 -5.969 1 98.94 81 VAL B CA 1
ATOM 2140 C C . VAL B 1 81 ? 7.328 -8.773 -5.801 1 98.94 81 VAL B C 1
ATOM 2142 O O . VAL B 1 81 ? 6.82 -8.062 -6.676 1 98.94 81 VAL B O 1
ATOM 2145 N N . SER B 1 82 ? 7.824 -8.281 -4.719 1 98.81 82 SER B N 1
ATOM 2146 C CA . SER B 1 82 ? 7.805 -6.836 -4.496 1 98.81 82 SER B CA 1
ATOM 2147 C C . SER B 1 82 ? 8.875 -6.418 -3.492 1 98.81 82 SER B C 1
ATOM 2149 O O . SER B 1 82 ? 9.055 -7.066 -2.461 1 98.81 82 SER B O 1
ATOM 2151 N N . PRO B 1 83 ? 9.633 -5.363 -3.734 1 98.5 83 PRO B N 1
ATOM 2152 C CA . PRO B 1 83 ? 10.406 -4.75 -2.65 1 98.5 83 PRO B CA 1
ATOM 2153 C C . PRO B 1 83 ? 9.523 -4.066 -1.609 1 98.5 83 PRO B C 1
ATOM 2155 O O . PRO B 1 83 ? 8.305 -3.965 -1.796 1 98.5 83 PRO B O 1
ATOM 2158 N N . VAL B 1 84 ? 10.164 -3.648 -0.516 1 98.44 84 VAL B N 1
ATOM 2159 C CA . VAL B 1 84 ? 9.477 -2.904 0.535 1 98.44 84 VAL B CA 1
ATOM 2160 C C . VAL B 1 84 ? 9.719 -1.408 0.351 1 98.44 84 VAL B C 1
ATOM 2162 O O . VAL B 1 84 ? 10.867 -0.963 0.273 1 98.44 84 VAL B O 1
ATOM 2165 N N . TYR B 1 85 ? 8.672 -0.638 0.159 1 98.31 85 TYR B N 1
ATOM 2166 C CA . TYR B 1 85 ? 8.656 0.821 0.174 1 98.31 85 TYR B CA 1
ATOM 2167 C C . TYR B 1 85 ? 7.863 1.343 1.368 1 98.31 85 TYR B C 1
ATOM 2169 O O . TYR B 1 85 ? 6.668 1.062 1.501 1 98.31 85 TYR B O 1
ATOM 2177 N N . PHE B 1 86 ? 8.547 2.08 2.258 1 97.94 86 PHE B N 1
ATOM 2178 C CA . PHE B 1 86 ? 7.91 2.639 3.445 1 97.94 86 PHE B CA 1
ATOM 2179 C C . PHE B 1 86 ? 7.172 1.557 4.223 1 97.94 86 PHE B C 1
ATOM 2181 O O . PHE B 1 86 ? 6 1.721 4.562 1 97.94 86 PHE B O 1
ATOM 2188 N N . TYR B 1 87 ? 7.828 0.453 4.379 1 97.56 87 TYR B N 1
ATOM 2189 C CA . TYR B 1 87 ? 7.41 -0.657 5.227 1 97.56 87 TYR B CA 1
ATOM 2190 C C . TYR B 1 87 ? 6.148 -1.316 4.68 1 97.56 87 TYR B C 1
ATOM 2192 O O . TYR B 1 87 ? 5.355 -1.875 5.441 1 97.56 87 TYR B O 1
ATOM 2200 N N . GLY B 1 88 ? 5.973 -1.323 3.439 1 98 88 GLY B N 1
ATOM 2201 C CA . GLY B 1 88 ? 4.902 -2.023 2.746 1 98 88 GLY B CA 1
ATOM 2202 C C . GLY B 1 88 ? 5.262 -2.4 1.321 1 98 88 GLY B C 1
ATOM 2203 O O . GLY B 1 88 ? 6.344 -2.061 0.836 1 98 88 GLY B O 1
ATOM 2204 N N . LEU B 1 89 ? 4.352 -3.123 0.677 1 98.75 89 LEU B N 1
ATOM 2205 C CA . LEU B 1 89 ? 4.508 -3.432 -0.74 1 98.75 89 LEU B CA 1
ATOM 2206 C C . LEU B 1 89 ? 4.496 -2.156 -1.577 1 98.75 89 LEU B C 1
ATOM 2208 O O . LEU B 1 89 ? 4.043 -1.107 -1.112 1 98.75 89 LEU B O 1
ATOM 2212 N N . THR B 1 90 ? 5.047 -2.23 -2.785 1 98.88 90 THR B N 1
ATOM 2213 C CA . THR B 1 90 ? 5.09 -1.052 -3.645 1 98.88 90 THR B CA 1
ATOM 2214 C C . THR B 1 90 ? 3.68 -0.6 -4.012 1 98.88 90 THR B C 1
ATOM 2216 O O . THR B 1 90 ? 2.738 -1.394 -3.971 1 98.88 90 THR B O 1
ATOM 2219 N N . GLY B 1 91 ? 3.598 0.718 -4.352 1 98.88 91 GLY B N 1
ATOM 2220 C CA . GLY B 1 91 ? 2.328 1.224 -4.848 1 98.88 91 GLY B CA 1
ATOM 2221 C C . GLY B 1 91 ? 1.777 0.415 -6.008 1 98.88 91 GLY B C 1
ATOM 2222 O O . GLY B 1 91 ? 0.574 0.156 -6.074 1 98.88 91 GLY B O 1
ATOM 2223 N N . GLN B 1 92 ? 2.637 -0.043 -6.961 1 98.75 92 GLN B N 1
ATOM 2224 C CA . GLN B 1 92 ? 2.25 -0.894 -8.086 1 98.75 92 GLN B CA 1
ATOM 2225 C C . GLN B 1 92 ? 1.551 -2.16 -7.598 1 98.75 92 GLN B C 1
ATOM 2227 O O . GLN B 1 92 ? 0.47 -2.502 -8.078 1 98.75 92 GLN B O 1
ATOM 2232 N N . THR B 1 93 ? 2.188 -2.783 -6.625 1 98.94 93 THR B N 1
ATOM 2233 C CA . THR B 1 93 ? 1.686 -4.055 -6.113 1 98.94 93 THR B CA 1
ATOM 2234 C C . THR B 1 93 ? 0.374 -3.854 -5.359 1 98.94 93 THR B C 1
ATOM 2236 O O . THR B 1 93 ? -0.555 -4.652 -5.496 1 98.94 93 THR B O 1
ATOM 2239 N N . LYS B 1 94 ? 0.326 -2.768 -4.559 1 98.94 94 LYS B N 1
ATOM 2240 C CA . LYS B 1 94 ? -0.867 -2.52 -3.754 1 98.94 94 LYS B CA 1
ATOM 2241 C C . LYS B 1 94 ? -2.074 -2.223 -4.641 1 98.94 94 LYS B C 1
ATOM 2243 O O . LYS B 1 94 ? -3.197 -2.619 -4.316 1 98.94 94 LYS B O 1
ATOM 2248 N N . ILE B 1 95 ? -1.889 -1.487 -5.742 1 98.88 95 ILE B N 1
ATOM 2249 C CA . ILE B 1 95 ? -2.955 -1.239 -6.707 1 98.88 95 ILE B CA 1
ATOM 2250 C C . ILE B 1 95 ? -3.498 -2.568 -7.23 1 98.88 95 ILE B C 1
ATOM 2252 O O . ILE B 1 95 ? -4.711 -2.785 -7.25 1 98.88 95 ILE B O 1
ATOM 2256 N N . PHE B 1 96 ? -2.609 -3.457 -7.613 1 98.94 96 PHE B N 1
ATOM 2257 C CA . PHE B 1 96 ? -2.975 -4.777 -8.117 1 98.94 96 PHE B CA 1
ATOM 2258 C C . PHE B 1 96 ? -3.795 -5.539 -7.082 1 98.94 96 PHE B C 1
ATOM 2260 O O . PHE B 1 96 ? -4.867 -6.059 -7.395 1 98.94 96 PHE B O 1
ATOM 2267 N N . ILE B 1 97 ? -3.314 -5.57 -5.867 1 98.94 97 ILE B N 1
ATOM 2268 C CA . ILE B 1 97 ? -3.959 -6.32 -4.789 1 98.94 97 ILE B CA 1
ATOM 2269 C C . ILE B 1 97 ? -5.336 -5.73 -4.504 1 98.94 97 ILE B C 1
ATOM 2271 O O . ILE B 1 97 ? -6.324 -6.461 -4.391 1 98.94 97 ILE B O 1
ATOM 2275 N N . ASP B 1 98 ? -5.438 -4.391 -4.418 1 98.88 98 ASP B N 1
ATOM 2276 C CA . ASP B 1 98 ? -6.719 -3.758 -4.125 1 98.88 98 ASP B CA 1
ATOM 2277 C C . ASP B 1 98 ? -7.75 -4.07 -5.211 1 98.88 98 ASP B C 1
ATOM 2279 O O . ASP B 1 98 ? -8.938 -4.215 -4.922 1 98.88 98 ASP B O 1
ATOM 2283 N N . ARG B 1 99 ? -7.309 -4.191 -6.43 1 98.81 99 ARG B N 1
ATOM 2284 C CA . ARG B 1 99 ? -8.188 -4.488 -7.555 1 98.81 99 ARG B CA 1
ATOM 2285 C C . ARG B 1 99 ? -8.68 -5.93 -7.5 1 98.81 99 ARG B C 1
ATOM 2287 O O . ARG B 1 99 ? -9.625 -6.293 -8.203 1 98.81 99 ARG B O 1
ATOM 2294 N N . CYS B 1 100 ? -8.07 -6.75 -6.676 1 98.69 100 CYS B N 1
ATOM 2295 C CA . CYS B 1 100 ? -8.531 -8.125 -6.5 1 98.69 100 CYS B CA 1
ATOM 2296 C C . CYS B 1 100 ? -9.703 -8.188 -5.527 1 98.69 100 CYS B C 1
ATOM 2298 O O . CYS B 1 100 ? -10.125 -9.273 -5.121 1 98.69 100 CYS B O 1
ATOM 2300 N N . GLN B 1 101 ? -10.188 -7.023 -5.117 1 98.31 101 GLN B N 1
ATOM 2301 C CA . GLN B 1 101 ? -11.453 -6.973 -4.398 1 98.31 101 GLN B CA 1
ATOM 2302 C C . GLN B 1 101 ? -12.539 -7.73 -5.156 1 98.31 101 GLN B C 1
ATOM 2304 O O . GLN B 1 101 ? -13.422 -8.336 -4.543 1 98.31 101 GLN B O 1
ATOM 2309 N N . SER B 1 102 ? -12.469 -7.723 -6.473 1 98.31 102 SER B N 1
ATOM 2310 C CA . SER B 1 102 ? -13.414 -8.477 -7.285 1 98.31 102 SER B CA 1
ATOM 2311 C C . SER B 1 102 ? -13.344 -9.969 -6.977 1 98.31 102 SER B C 1
ATOM 2313 O O . SER B 1 102 ? -14.375 -10.641 -6.906 1 98.31 102 SER B O 1
ATOM 2315 N N . LEU B 1 103 ? -12.148 -10.469 -6.797 1 98.19 103 LEU B N 1
ATOM 2316 C CA . LEU B 1 103 ? -11.984 -11.875 -6.441 1 98.19 103 LEU B CA 1
ATOM 2317 C C . LEU B 1 103 ? -12.508 -12.148 -5.035 1 98.19 103 LEU B C 1
ATOM 2319 O O . LEU B 1 103 ? -13.086 -13.211 -4.777 1 98.19 103 LEU B O 1
ATOM 2323 N N . TRP B 1 104 ? -12.297 -11.203 -4.156 1 97.88 104 TRP B N 1
ATOM 2324 C CA . TRP B 1 104 ? -12.867 -11.312 -2.814 1 97.88 104 TRP B CA 1
ATOM 2325 C C . TRP B 1 104 ? -14.391 -11.398 -2.875 1 97.88 104 TRP B C 1
ATOM 2327 O O . TRP B 1 104 ? -15 -12.242 -2.213 1 97.88 104 TRP B O 1
ATOM 2337 N N . SER B 1 105 ? -15 -10.484 -3.67 1 98 105 SER B N 1
ATOM 2338 C CA . SER B 1 105 ? -16.453 -10.484 -3.83 1 98 105 SER B CA 1
ATOM 2339 C C . SER B 1 105 ? -16.953 -11.82 -4.367 1 98 105 SER B C 1
ATOM 2341 O O . SER B 1 105 ? -17.938 -12.367 -3.871 1 98 105 SER B O 1
ATOM 2343 N N . ARG B 1 106 ? -16.266 -12.297 -5.332 1 97.5 106 ARG B N 1
ATOM 2344 C CA . ARG B 1 106 ? -16.625 -13.594 -5.902 1 97.5 106 ARG B CA 1
ATOM 2345 C C . ARG B 1 106 ? -16.609 -14.688 -4.836 1 97.5 106 ARG B C 1
ATOM 2347 O O . ARG B 1 106 ? -17.562 -15.453 -4.711 1 97.5 106 ARG B O 1
ATOM 2354 N N . ARG B 1 107 ? -15.586 -14.711 -4.082 1 96.75 107 ARG B N 1
ATOM 2355 C CA . ARG B 1 107 ? -15.367 -15.773 -3.109 1 96.75 107 ARG B CA 1
ATOM 2356 C C . ARG B 1 107 ? -16.312 -15.633 -1.926 1 96.75 107 ARG B C 1
ATOM 2358 O O . ARG B 1 107 ? -16.984 -16.609 -1.541 1 96.75 107 ARG B O 1
ATOM 2365 N N . TYR B 1 108 ? -16.469 -14.5 -1.398 1 96.25 108 TYR B N 1
ATOM 2366 C CA . TYR B 1 108 ? -17.094 -14.359 -0.091 1 96.25 108 TYR B CA 1
ATOM 2367 C C . TYR B 1 108 ? -18.547 -13.891 -0.229 1 96.25 108 TYR B C 1
ATOM 2369 O O . TYR B 1 108 ? -19.406 -14.273 0.57 1 96.25 108 TYR B O 1
ATOM 2377 N N . LEU B 1 109 ? -18.797 -13.039 -1.221 1 96.62 109 LEU B N 1
ATOM 2378 C CA . LEU B 1 109 ? -20.172 -12.562 -1.384 1 96.62 109 LEU B CA 1
ATOM 2379 C C . LEU B 1 109 ? -20.969 -13.516 -2.254 1 96.62 109 LEU B C 1
ATOM 2381 O O . LEU B 1 109 ? -22.125 -13.812 -1.947 1 96.62 109 LEU B O 1
ATOM 2385 N N . LEU B 1 110 ? -20.328 -13.977 -3.311 1 97.44 110 LEU B N 1
ATOM 2386 C CA . LEU B 1 110 ? -21.047 -14.812 -4.266 1 97.44 110 LEU B CA 1
ATOM 2387 C C . LEU B 1 110 ? -20.812 -16.297 -3.984 1 97.44 110 LEU B C 1
ATOM 2389 O O . LEU B 1 110 ? -21.422 -17.156 -4.621 1 97.44 110 LEU B O 1
ATOM 2393 N N . LYS B 1 111 ? -19.891 -16.641 -3.1 1 96.56 111 LYS B N 1
ATOM 2394 C CA . LYS B 1 111 ? -19.594 -18 -2.654 1 96.56 111 LYS B CA 1
ATOM 2395 C C . LYS B 1 111 ? -19.109 -18.859 -3.814 1 96.56 111 LYS B C 1
ATOM 2397 O O . LYS B 1 111 ? -19.469 -20.047 -3.906 1 96.56 111 LYS B O 1
ATOM 2402 N N . ASP B 1 112 ? -18.484 -18.094 -4.699 1 93.75 112 ASP B N 1
ATOM 2403 C CA . ASP B 1 112 ? -17.844 -18.812 -5.797 1 93.75 112 ASP B CA 1
ATOM 2404 C C . ASP B 1 112 ? -16.531 -19.438 -5.344 1 93.75 112 ASP B C 1
ATOM 2406 O O . ASP B 1 112 ? -15.625 -18.734 -4.891 1 93.75 112 ASP B O 1
ATOM 2410 N N . SER B 1 113 ? -16.312 -20.766 -5.398 1 87.62 113 SER B N 1
ATOM 2411 C CA . SER B 1 113 ? -15.156 -21.516 -4.934 1 87.62 113 SER B CA 1
ATOM 2412 C C . SER B 1 113 ? -14.219 -21.859 -6.086 1 87.62 113 SER B C 1
ATOM 2414 O O . SER B 1 113 ? -13.562 -22.906 -6.07 1 87.62 113 SER B O 1
ATOM 2416 N N . HIS B 1 114 ? -14.195 -20.938 -6.973 1 88.69 114 HIS B N 1
ATOM 2417 C CA . HIS B 1 114 ? -13.367 -21.188 -8.148 1 88.69 114 HIS B CA 1
ATOM 2418 C C . HIS B 1 114 ? -12.008 -21.766 -7.754 1 88.69 114 HIS B C 1
ATOM 2420 O O . HIS B 1 114 ? -11.172 -21.062 -7.199 1 88.69 114 HIS B O 1
ATOM 2426 N N . ARG B 1 115 ? -11.719 -23.078 -7.969 1 92.31 115 ARG B N 1
ATOM 2427 C CA . ARG B 1 115 ? -10.477 -23.844 -7.871 1 92.31 115 ARG B CA 1
ATOM 2428 C C . ARG B 1 115 ? -9.961 -23.859 -6.434 1 92.31 115 ARG B C 1
ATOM 2430 O O . ARG B 1 115 ? -8.773 -24.094 -6.199 1 92.31 115 ARG B O 1
ATOM 2437 N N . ILE B 1 116 ? -10.742 -23.594 -5.457 1 88.88 116 ILE B N 1
ATOM 2438 C CA . ILE B 1 116 ? -10.336 -23.578 -4.055 1 88.88 116 ILE B CA 1
ATOM 2439 C C . ILE B 1 116 ? -9.922 -24.969 -3.615 1 88.88 116 ILE B C 1
ATOM 2441 O O . ILE B 1 116 ? -8.945 -25.141 -2.883 1 88.88 116 ILE B O 1
ATOM 2445 N N . ALA B 1 117 ? -10.617 -25.922 -4.043 1 88.56 117 ALA B N 1
ATOM 2446 C CA . ALA B 1 117 ? -10.398 -27.297 -3.633 1 88.56 117 ALA B CA 1
ATOM 2447 C C . ALA B 1 117 ? -9.094 -27.844 -4.215 1 88.56 117 ALA B C 1
ATOM 2449 O O . ALA B 1 117 ? -8.602 -28.891 -3.783 1 88.56 117 ALA B O 1
ATOM 2450 N N . GLU B 1 118 ? -8.516 -27.156 -5.184 1 91.75 118 GLU B N 1
ATOM 2451 C CA . GLU B 1 118 ? -7.324 -27.641 -5.867 1 91.75 118 GLU B CA 1
ATOM 2452 C C . GLU B 1 118 ? -6.062 -27.359 -5.062 1 91.75 118 GLU B C 1
ATOM 2454 O O . GLU B 1 118 ? -4.965 -27.75 -5.449 1 91.75 118 GLU B O 1
ATOM 2459 N N . GLY B 1 119 ? -6.199 -26.672 -3.973 1 92.56 119 GLY B N 1
ATOM 2460 C CA . GLY B 1 119 ? -5.074 -26.438 -3.084 1 92.56 119 GLY B CA 1
ATOM 2461 C C . GLY B 1 119 ? -3.998 -25.562 -3.701 1 92.56 119 GLY B C 1
ATOM 2462 O O . GLY B 1 119 ? -2.807 -25.828 -3.545 1 92.56 119 GLY B O 1
ATOM 2463 N N . ARG B 1 120 ? -4.371 -24.547 -4.445 1 96.12 120 ARG B N 1
ATOM 2464 C CA . ARG B 1 120 ? -3.424 -23.625 -5.062 1 96.12 120 ARG B CA 1
ATOM 2465 C C . ARG B 1 120 ? -2.609 -22.891 -4.004 1 96.12 120 ARG B C 1
ATOM 2467 O O . ARG B 1 120 ? -3.117 -22.578 -2.924 1 96.12 120 ARG B O 1
ATOM 2474 N N . ARG B 1 121 ? -1.313 -22.625 -4.32 1 97.12 121 ARG B N 1
ATOM 2475 C CA . ARG B 1 121 ? -0.387 -22.062 -3.336 1 97.12 121 ARG B CA 1
ATOM 2476 C C . ARG B 1 121 ? 0.128 -20.703 -3.777 1 97.12 121 ARG B C 1
ATOM 2478 O O . ARG B 1 121 ? 0.395 -20.484 -4.961 1 97.12 121 ARG B O 1
ATOM 2485 N N . GLY B 1 122 ? 0.201 -19.828 -2.852 1 98.25 122 GLY B N 1
ATOM 2486 C CA . GLY B 1 122 ? 0.785 -18.5 -3.041 1 98.25 122 GLY B CA 1
ATOM 2487 C C . GLY B 1 122 ? 2.084 -18.312 -2.281 1 98.25 122 GLY B C 1
ATOM 2488 O O . GLY B 1 122 ? 2.248 -18.844 -1.179 1 98.25 122 GLY B O 1
ATOM 2489 N N . TYR B 1 123 ? 2.988 -17.578 -2.838 1 98.75 123 TYR B N 1
ATOM 2490 C CA . TYR B 1 123 ? 4.309 -17.297 -2.279 1 98.75 123 TYR B CA 1
ATOM 2491 C C . TYR B 1 123 ? 4.633 -15.82 -2.373 1 98.75 123 TYR B C 1
ATOM 2493 O O . TYR B 1 123 ? 4.191 -15.133 -3.301 1 98.75 123 TYR B O 1
ATOM 2501 N N . LEU B 1 124 ? 5.41 -15.352 -1.391 1 98.94 124 LEU B N 1
ATOM 2502 C CA . LEU B 1 124 ? 5.891 -13.977 -1.389 1 98.94 124 LEU B CA 1
ATOM 2503 C C . LEU B 1 124 ? 7.414 -13.93 -1.479 1 98.94 124 LEU B C 1
ATOM 2505 O O . LEU B 1 124 ? 8.102 -14.68 -0.786 1 98.94 124 LEU B O 1
ATOM 2509 N N . LEU B 1 125 ? 7.914 -13.227 -2.396 1 98.94 125 LEU B N 1
ATOM 2510 C CA . LEU B 1 125 ? 9.32 -12.836 -2.453 1 98.94 125 LEU B CA 1
ATOM 2511 C C . LEU B 1 125 ? 9.469 -11.328 -2.271 1 98.94 125 LEU B C 1
ATOM 2513 O O . LEU B 1 125 ? 8.938 -10.547 -3.07 1 98.94 125 LEU B O 1
ATOM 2517 N N . SER B 1 126 ? 10.156 -10.922 -1.242 1 98.81 126 SER B N 1
ATOM 2518 C CA . SER B 1 126 ? 10.289 -9.5 -0.952 1 98.81 126 SER B CA 1
ATOM 2519 C C . SER B 1 126 ? 11.711 -9.164 -0.501 1 98.81 126 SER B C 1
ATOM 2521 O O . SER B 1 126 ? 12.375 -9.977 0.14 1 98.81 126 SER B O 1
ATOM 2523 N N . VAL B 1 127 ? 12.203 -7.992 -0.877 1 98.25 127 VAL B N 1
ATOM 2524 C CA . VAL B 1 127 ? 13.516 -7.484 -0.49 1 98.25 127 VAL B CA 1
ATOM 2525 C C . VAL B 1 127 ? 13.367 -6.102 0.136 1 98.25 127 VAL B C 1
ATOM 2527 O O . VAL B 1 127 ? 12.398 -5.387 -0.137 1 98.25 127 VAL B O 1
ATOM 2530 N N . ALA B 1 128 ? 14.281 -5.746 0.985 1 97.56 128 ALA B N 1
ATOM 2531 C CA . ALA B 1 128 ? 14.258 -4.438 1.634 1 97.56 128 ALA B CA 1
ATOM 2532 C C . ALA B 1 128 ? 15.664 -3.895 1.828 1 97.56 128 ALA B C 1
ATOM 2534 O O . ALA B 1 128 ? 16.625 -4.664 1.924 1 97.56 128 ALA B O 1
ATOM 2535 N N . ALA B 1 129 ? 15.781 -2.604 1.912 1 94.5 129 ALA B N 1
ATOM 2536 C CA . ALA B 1 129 ? 17.078 -1.943 2.012 1 94.5 129 ALA B CA 1
ATOM 2537 C C . ALA B 1 129 ? 17.641 -2.037 3.43 1 94.5 129 ALA B C 1
ATOM 2539 O O . ALA B 1 129 ? 18.844 -2.199 3.619 1 94.5 129 ALA B O 1
ATOM 2540 N N . THR B 1 130 ? 16.75 -1.938 4.406 1 91.75 130 THR B N 1
ATOM 2541 C CA . THR B 1 130 ? 17.188 -1.853 5.793 1 91.75 130 THR B CA 1
ATOM 2542 C C . THR B 1 130 ? 17.062 -3.207 6.484 1 91.75 130 THR B C 1
ATOM 2544 O O . THR B 1 130 ? 16.828 -4.223 5.832 1 91.75 130 THR B O 1
ATOM 2547 N N . ASN B 1 131 ? 17.406 -3.248 7.777 1 87 131 ASN B N 1
ATOM 2548 C CA . ASN B 1 131 ? 17.359 -4.477 8.562 1 87 131 ASN B CA 1
ATOM 2549 C C . ASN B 1 131 ? 16.391 -4.359 9.734 1 87 131 ASN B C 1
ATOM 2551 O O . ASN B 1 131 ? 16.547 -5.043 10.742 1 87 131 ASN B O 1
ATOM 2555 N N . GLY B 1 132 ? 15.469 -3.631 9.617 1 84.19 132 GLY B N 1
ATOM 2556 C CA . GLY B 1 132 ? 14.547 -3.381 10.711 1 84.19 132 GLY B CA 1
ATOM 2557 C C . GLY B 1 132 ? 13.719 -4.598 11.094 1 84.19 132 GLY B C 1
ATOM 2558 O O . GLY B 1 132 ? 13.516 -5.496 10.266 1 84.19 132 GLY B O 1
ATOM 2559 N N . GLU B 1 133 ? 13.219 -4.828 12.281 1 85.25 133 GLU B N 1
ATOM 2560 C CA . GLU B 1 133 ? 12.5 -5.984 12.812 1 85.25 133 GLU B CA 1
ATOM 2561 C C . GLU B 1 133 ? 11.148 -6.16 12.133 1 85.25 133 GLU B C 1
ATOM 2563 O O . GLU B 1 133 ? 10.719 -7.289 11.875 1 85.25 133 GLU B O 1
ATOM 2568 N N . LYS B 1 134 ? 10.422 -5.031 11.836 1 93.5 134 LYS B N 1
ATOM 2569 C CA . LYS B 1 134 ? 9.07 -5.125 11.305 1 93.5 134 LYS B CA 1
ATOM 2570 C C . LYS B 1 134 ? 9.031 -4.82 9.812 1 93.5 134 LYS B C 1
ATOM 2572 O O . LYS B 1 134 ? 7.988 -4.461 9.266 1 93.5 134 LYS B O 1
ATOM 2577 N N . LEU B 1 135 ? 10.102 -5.191 9.172 1 95.25 135 LEU B N 1
ATOM 2578 C CA . LEU B 1 135 ? 10.312 -4.738 7.801 1 95.25 135 LEU B CA 1
ATOM 2579 C C . LEU B 1 135 ? 9.297 -5.363 6.855 1 95.25 135 LEU B C 1
ATOM 2581 O O . LEU B 1 135 ? 8.797 -4.699 5.945 1 95.25 135 LEU B O 1
ATOM 2585 N N . PHE B 1 136 ? 9.008 -6.664 7.121 1 98.06 136 PHE B N 1
ATOM 2586 C CA . PHE B 1 136 ? 8.211 -7.387 6.133 1 98.06 136 PHE B CA 1
ATOM 2587 C C . PHE B 1 136 ? 6.82 -7.688 6.668 1 98.06 136 PHE B C 1
ATOM 2589 O O . PHE B 1 136 ? 6.012 -8.328 5.988 1 98.06 136 PHE B O 1
ATOM 2596 N N . ASP B 1 137 ? 6.508 -7.223 7.906 1 97.56 137 ASP B N 1
ATOM 2597 C CA . ASP B 1 137 ? 5.25 -7.562 8.562 1 97.56 137 ASP B CA 1
ATOM 2598 C C . ASP B 1 137 ? 4.055 -7.125 7.719 1 97.56 137 ASP B C 1
ATOM 2600 O O . ASP B 1 137 ? 3.127 -7.902 7.492 1 97.56 137 ASP B O 1
ATOM 2604 N N . CYS B 1 138 ? 4.09 -5.895 7.27 1 98.25 138 CYS B N 1
ATOM 2605 C CA . CYS B 1 138 ? 2.971 -5.371 6.492 1 98.25 138 CYS B CA 1
ATOM 2606 C C . CYS B 1 138 ? 2.816 -6.129 5.18 1 98.25 138 CYS B C 1
ATOM 2608 O O . CYS B 1 138 ? 1.699 -6.445 4.77 1 98.25 138 CYS B O 1
ATOM 2610 N N . SER B 1 139 ? 3.949 -6.43 4.543 1 98.62 139 SER B N 1
ATOM 2611 C CA . SER B 1 139 ? 3.92 -7.176 3.289 1 98.62 139 SER B CA 1
ATOM 2612 C C . SER B 1 139 ? 3.264 -8.539 3.473 1 98.62 139 SER B C 1
ATOM 2614 O O . SER B 1 139 ? 2.377 -8.914 2.701 1 98.62 139 SER B O 1
ATOM 2616 N N . MET B 1 140 ? 3.641 -9.211 4.477 1 98.44 140 MET B N 1
ATOM 2617 C CA . MET B 1 140 ? 3.148 -10.562 4.723 1 98.44 140 MET B CA 1
ATOM 2618 C C . MET B 1 140 ? 1.664 -10.547 5.07 1 98.44 140 MET B C 1
ATOM 2620 O O . MET B 1 140 ? 0.903 -11.391 4.598 1 98.44 140 MET B O 1
ATOM 2624 N N . LEU B 1 141 ? 1.291 -9.586 5.891 1 97.88 141 LEU B N 1
ATOM 2625 C CA . LEU B 1 141 ? -0.113 -9.516 6.281 1 97.88 141 LEU B CA 1
ATOM 2626 C C . LEU B 1 141 ? -0.994 -9.188 5.078 1 97.88 141 LEU B C 1
ATOM 2628 O O . LEU B 1 141 ? -2.02 -9.844 4.863 1 97.88 141 LEU B O 1
ATOM 2632 N N . THR B 1 142 ? -0.634 -8.219 4.277 1 98.5 142 THR B N 1
ATOM 2633 C CA . THR B 1 142 ? -1.386 -7.82 3.09 1 98.5 142 THR B CA 1
ATOM 2634 C C . THR B 1 142 ? -1.497 -8.984 2.109 1 98.5 142 THR B C 1
ATOM 2636 O O . THR B 1 142 ? -2.584 -9.281 1.61 1 98.5 142 THR B O 1
ATOM 2639 N N . VAL B 1 143 ? -0.439 -9.703 1.917 1 98.69 143 VAL B N 1
ATOM 2640 C CA . VAL B 1 143 ? -0.414 -10.758 0.906 1 98.69 143 VAL B CA 1
ATOM 2641 C C . VAL B 1 143 ? -1.246 -11.945 1.378 1 98.69 143 VAL B C 1
ATOM 2643 O O . VAL B 1 143 ? -1.894 -12.617 0.57 1 98.69 143 VAL B O 1
ATOM 2646 N N . ARG B 1 144 ? -1.21 -12.188 2.662 1 98 144 ARG B N 1
ATOM 2647 C CA . ARG B 1 144 ? -2.037 -13.258 3.211 1 98 144 ARG B CA 1
ATOM 2648 C C . ARG B 1 144 ? -3.502 -13.062 2.836 1 98 144 ARG B C 1
ATOM 2650 O O . ARG B 1 144 ? -4.16 -14 2.377 1 98 144 ARG B O 1
ATOM 2657 N N . TYR B 1 145 ? -3.963 -11.875 2.938 1 96.75 145 TYR B N 1
ATOM 2658 C CA . TYR B 1 145 ? -5.371 -11.602 2.664 1 96.75 145 TYR B CA 1
ATOM 2659 C C . TYR B 1 145 ? -5.637 -11.562 1.164 1 96.75 145 TYR B C 1
ATOM 2661 O O . TYR B 1 145 ? -6.715 -11.945 0.709 1 96.75 145 TYR B O 1
ATOM 2669 N N . PHE B 1 146 ? -4.648 -11.109 0.418 1 98.56 146 PHE B N 1
ATOM 2670 C CA . PHE B 1 146 ? -4.75 -11.172 -1.035 1 98.56 146 PHE B CA 1
ATOM 2671 C C . PHE B 1 146 ? -4.895 -12.617 -1.505 1 98.56 146 PHE B C 1
ATOM 2673 O O . PHE B 1 146 ? -5.789 -12.93 -2.295 1 98.56 146 PHE B O 1
ATOM 2680 N N . PHE B 1 147 ? -4.02 -13.5 -1.019 1 98.62 147 PHE B N 1
ATOM 2681 C CA . PHE B 1 147 ? -4.059 -14.898 -1.439 1 98.62 147 PHE B CA 1
ATOM 2682 C C . PHE B 1 147 ? -5.371 -15.555 -1.026 1 98.62 147 PHE B C 1
ATOM 2684 O O . PHE B 1 147 ? -5.961 -16.312 -1.797 1 98.62 147 PHE B O 1
ATOM 2691 N N . ASP B 1 148 ? -5.82 -15.234 0.148 1 97.25 148 ASP B N 1
ATOM 2692 C CA . ASP B 1 148 ? -7.113 -15.75 0.586 1 97.25 148 ASP B CA 1
ATOM 2693 C C . ASP B 1 148 ? -8.227 -15.312 -0.366 1 97.25 148 ASP B C 1
ATOM 2695 O O . ASP B 1 148 ? -9.031 -16.141 -0.806 1 97.25 148 ASP B O 1
ATOM 2699 N N . ALA B 1 149 ? -8.281 -14.055 -0.723 1 97.12 149 ALA B N 1
ATOM 2700 C CA . ALA B 1 149 ? -9.281 -13.516 -1.635 1 97.12 149 ALA B CA 1
ATOM 2701 C C . ALA B 1 149 ? -9.203 -14.188 -3.002 1 97.12 149 ALA B C 1
ATOM 2703 O O . ALA B 1 149 ? -10.227 -14.445 -3.635 1 97.12 149 ALA B O 1
ATOM 2704 N N . ALA B 1 150 ? -7.984 -14.508 -3.451 1 97.81 150 ALA B N 1
ATOM 2705 C CA . ALA B 1 150 ? -7.754 -15.016 -4.801 1 97.81 150 ALA B CA 1
ATOM 2706 C C . ALA B 1 150 ? -7.848 -16.547 -4.836 1 97.81 150 ALA B C 1
ATOM 2708 O O . ALA B 1 150 ? -7.699 -17.156 -5.895 1 97.81 150 ALA B O 1
ATOM 2709 N N . GLY B 1 151 ? -8.008 -17.188 -3.654 1 97.12 151 GLY B N 1
ATOM 2710 C CA . GLY B 1 151 ? -8.18 -18.641 -3.596 1 97.12 151 GLY B CA 1
ATOM 2711 C C . GLY B 1 151 ? -6.871 -19.391 -3.51 1 97.12 151 GLY B C 1
ATOM 2712 O O . GLY B 1 151 ? -6.77 -20.516 -3.994 1 97.12 151 GLY B O 1
ATOM 2713 N N . TYR B 1 152 ? -5.836 -18.766 -3.02 1 97.56 152 TYR B N 1
ATOM 2714 C CA . TYR B 1 152 ? -4.535 -19.375 -2.795 1 97.56 152 TYR B CA 1
ATOM 2715 C C . TYR B 1 152 ? -4.273 -19.578 -1.305 1 97.56 152 TYR B C 1
ATOM 2717 O O . TYR B 1 152 ? -4.691 -18.75 -0.484 1 97.56 152 TYR B O 1
ATOM 2725 N N . HIS B 1 153 ? -3.621 -20.641 -0.97 1 96.88 153 HIS B N 1
ATOM 2726 C CA . HIS B 1 153 ? -3.047 -20.781 0.363 1 96.88 153 HIS B CA 1
ATOM 2727 C C . HIS B 1 153 ? -1.673 -20.125 0.449 1 96.88 153 HIS B C 1
ATOM 2729 O O . HIS B 1 153 ? -0.795 -20.406 -0.37 1 96.88 153 HIS B O 1
ATOM 2735 N N . TYR B 1 154 ? -1.544 -19.219 1.388 1 98.06 154 TYR B N 1
ATOM 2736 C CA . TYR B 1 154 ? -0.225 -18.641 1.606 1 98.06 154 TYR B CA 1
ATOM 2737 C C . TYR B 1 154 ? 0.743 -19.672 2.166 1 98.06 154 TYR B C 1
ATOM 2739 O O . TYR B 1 154 ? 0.678 -20.016 3.348 1 98.06 154 TYR B O 1
ATOM 2747 N N . GLU B 1 155 ? 1.688 -20.062 1.381 1 97.56 155 GLU B N 1
ATOM 2748 C CA . GLU B 1 155 ? 2.492 -21.234 1.709 1 97.56 155 GLU B CA 1
ATOM 2749 C C . GLU B 1 155 ? 3.826 -20.828 2.334 1 97.56 155 GLU B C 1
ATOM 2751 O O . GLU B 1 155 ? 4.254 -21.422 3.328 1 97.56 155 GLU B O 1
ATOM 2756 N N . ASP B 1 156 ? 4.527 -19.922 1.776 1 97.94 156 ASP B N 1
ATOM 2757 C CA . ASP B 1 156 ? 5.871 -19.578 2.23 1 97.94 156 ASP B CA 1
ATOM 2758 C C . ASP B 1 156 ? 6.324 -18.25 1.638 1 97.94 156 ASP B C 1
ATOM 2760 O O . ASP B 1 156 ? 5.633 -17.672 0.801 1 97.94 156 ASP B O 1
ATOM 2764 N N . SER B 1 157 ? 7.445 -17.75 2.15 1 98.69 157 SER B N 1
ATOM 2765 C CA . SER B 1 157 ? 8.016 -16.5 1.657 1 98.69 157 SER B CA 1
ATOM 2766 C C . SER B 1 157 ? 9.539 -16.547 1.652 1 98.69 157 SER B C 1
ATOM 2768 O O . SER B 1 157 ? 10.141 -17.312 2.412 1 98.69 157 SER B O 1
ATOM 2770 N N . LEU B 1 158 ? 10.086 -15.891 0.732 1 98.69 158 LEU B N 1
ATOM 2771 C CA . LEU B 1 158 ? 11.508 -15.57 0.706 1 98.69 158 LEU B CA 1
ATOM 2772 C C . LEU B 1 158 ? 11.734 -14.086 0.954 1 98.69 158 LEU B C 1
ATOM 2774 O O . LEU B 1 158 ? 11.422 -13.25 0.098 1 98.69 158 LEU B O 1
ATOM 2778 N N . LEU B 1 159 ? 12.234 -13.719 2.119 1 98.5 159 LEU B N 1
ATOM 2779 C CA . LEU B 1 159 ? 12.414 -12.344 2.57 1 98.5 159 LEU B CA 1
ATOM 2780 C C . LEU B 1 159 ? 13.891 -12.008 2.74 1 98.5 159 LEU B C 1
ATOM 2782 O O . LEU B 1 159 ? 14.602 -12.688 3.482 1 98.5 159 LEU B O 1
ATOM 2786 N N . VAL B 1 160 ? 14.367 -10.984 2.045 1 98.12 160 VAL B N 1
ATOM 2787 C CA . VAL B 1 160 ? 15.789 -10.664 2.045 1 98.12 160 VAL B CA 1
ATOM 2788 C C . VAL B 1 160 ? 16 -9.203 2.428 1 98.12 160 VAL B C 1
ATOM 2790 O O . VAL B 1 160 ? 15.719 -8.297 1.634 1 98.12 160 VAL B O 1
ATOM 2793 N N . PRO B 1 161 ? 16.5 -8.883 3.605 1 97.44 161 PRO B N 1
ATOM 2794 C CA . PRO B 1 161 ? 16.812 -7.512 4.008 1 97.44 161 PRO B CA 1
ATOM 2795 C C . PRO B 1 161 ? 18.203 -7.07 3.568 1 97.44 161 PRO B C 1
ATOM 2797 O O . PRO B 1 161 ? 18.984 -7.887 3.074 1 97.44 161 PRO B O 1
ATOM 2800 N N . GLY B 1 162 ? 18.469 -5.75 3.617 1 96.06 162 GLY B N 1
ATOM 2801 C CA . GLY B 1 162 ? 19.812 -5.203 3.488 1 96.06 162 GLY B CA 1
ATOM 2802 C C . GLY B 1 162 ? 20.281 -5.082 2.047 1 96.06 162 GLY B C 1
ATOM 2803 O O . GLY B 1 162 ? 21.469 -5.145 1.764 1 96.06 162 GLY B O 1
ATOM 2804 N N . VAL B 1 163 ? 19.375 -5.062 1.11 1 95.25 163 VAL B N 1
ATOM 2805 C CA . VAL B 1 163 ? 19.734 -4.871 -0.292 1 95.25 163 VAL B CA 1
ATOM 2806 C C . VAL B 1 163 ? 19 -3.656 -0.852 1 95.25 163 VAL B C 1
ATOM 2808 O O . VAL B 1 163 ? 17.766 -3.648 -0.923 1 95.25 163 VAL B O 1
ATOM 2811 N N . ASP B 1 164 ? 19.75 -2.688 -1.334 1 92.69 164 ASP B N 1
ATOM 2812 C CA . ASP B 1 164 ? 19.125 -1.426 -1.734 1 92.69 164 ASP B CA 1
ATOM 2813 C C . ASP B 1 164 ? 19.484 -1.078 -3.18 1 92.69 164 ASP B C 1
ATOM 2815 O O . ASP B 1 164 ? 18.625 -1.162 -4.066 1 92.69 164 ASP B O 1
ATOM 2819 N N . ALA B 1 165 ? 20.766 -0.929 -3.467 1 93.12 165 ALA B N 1
ATOM 2820 C CA . ALA B 1 165 ? 21.188 -0.547 -4.809 1 93.12 165 ALA B CA 1
ATOM 2821 C C . ALA B 1 165 ? 20.812 -1.616 -5.832 1 93.12 165 ALA B C 1
ATOM 2823 O O . ALA B 1 165 ? 20.797 -2.809 -5.516 1 93.12 165 ALA B O 1
ATOM 2824 N N . LYS B 1 166 ? 20.484 -1.108 -6.98 1 94.06 166 LYS B N 1
ATOM 2825 C CA . LYS B 1 166 ? 20.188 -2.043 -8.062 1 94.06 166 LYS B CA 1
ATOM 2826 C C . LYS B 1 166 ? 21.328 -3.041 -8.258 1 94.06 166 LYS B C 1
ATOM 2828 O O . LYS B 1 166 ? 22.484 -2.648 -8.422 1 94.06 166 LYS B O 1
ATOM 2833 N N . GLY B 1 167 ? 20.984 -4.344 -8.18 1 94.5 167 GLY B N 1
ATOM 2834 C CA . GLY B 1 167 ? 21.984 -5.371 -8.445 1 94.5 167 GLY B CA 1
ATOM 2835 C C . GLY B 1 167 ? 22.766 -5.785 -7.215 1 94.5 167 GLY B C 1
ATOM 2836 O O . GLY B 1 167 ? 23.594 -6.699 -7.277 1 94.5 167 GLY B O 1
ATOM 2837 N N . ASP B 1 168 ? 22.5 -5.199 -6.047 1 96.31 168 ASP B N 1
ATOM 2838 C CA . ASP B 1 168 ? 23.188 -5.559 -4.801 1 96.31 168 ASP B CA 1
ATOM 2839 C C . ASP B 1 168 ? 23.078 -7.059 -4.535 1 96.31 168 ASP B C 1
ATOM 2841 O O . ASP B 1 168 ? 24 -7.66 -3.98 1 96.31 168 ASP B O 1
ATOM 2845 N N . ILE B 1 169 ? 22.031 -7.633 -4.953 1 97.94 169 ILE B N 1
ATOM 2846 C CA . ILE B 1 169 ? 21.719 -9.023 -4.625 1 97.94 169 ILE B CA 1
ATOM 2847 C C . ILE B 1 169 ? 22.734 -9.945 -5.297 1 97.94 169 ILE B C 1
ATOM 2849 O O . ILE B 1 169 ? 22.953 -11.07 -4.836 1 97.94 169 ILE B O 1
ATOM 2853 N N . LEU B 1 170 ? 23.312 -9.57 -6.41 1 97.75 170 LEU B N 1
ATOM 2854 C CA . LEU B 1 170 ? 24.297 -10.375 -7.141 1 97.75 170 LEU B CA 1
ATOM 2855 C C . LEU B 1 170 ? 25.531 -10.625 -6.293 1 97.75 170 LEU B C 1
ATOM 2857 O O . LEU B 1 170 ? 26.297 -11.555 -6.566 1 97.75 170 LEU B O 1
ATOM 2861 N N . GLN B 1 171 ? 25.703 -9.797 -5.281 1 97.19 171 GLN B N 1
ATOM 2862 C CA . GLN B 1 171 ? 26.844 -9.938 -4.391 1 97.19 171 GLN B CA 1
ATOM 2863 C C . GLN B 1 171 ? 26.484 -10.781 -3.168 1 97.19 171 GLN B C 1
ATOM 2865 O O . GLN B 1 171 ? 27.266 -10.867 -2.217 1 97.19 171 GLN B O 1
ATOM 2870 N N . ARG B 1 172 ? 25.344 -11.359 -3.137 1 97.69 172 ARG B N 1
ATOM 2871 C CA . ARG B 1 172 ? 24.844 -12.18 -2.035 1 97.69 172 ARG B CA 1
ATOM 2872 C C . ARG B 1 172 ? 24.594 -13.617 -2.496 1 97.69 172 ARG B C 1
ATOM 2874 O O . ARG B 1 172 ? 23.453 -14.039 -2.604 1 97.69 172 ARG B O 1
ATOM 2881 N N . PRO B 1 173 ? 25.703 -14.453 -2.652 1 97.5 173 PRO B N 1
ATOM 2882 C CA . PRO B 1 173 ? 25.547 -15.789 -3.223 1 97.5 173 PRO B CA 1
ATOM 2883 C C . PRO B 1 173 ? 24.625 -16.688 -2.393 1 97.5 173 PRO B C 1
ATOM 2885 O O . PRO B 1 173 ? 23.922 -17.531 -2.945 1 97.5 173 PRO B O 1
ATOM 2888 N N . VAL B 1 174 ? 24.641 -16.531 -1.13 1 98.19 174 VAL B N 1
ATOM 2889 C CA . VAL B 1 174 ? 23.797 -17.344 -0.272 1 98.19 174 VAL B CA 1
ATOM 2890 C C . VAL B 1 174 ? 22.328 -17.047 -0.565 1 98.19 174 VAL B C 1
ATOM 2892 O O . VAL B 1 174 ? 21.5 -17.969 -0.671 1 98.19 174 VAL B O 1
ATOM 2895 N N . ALA B 1 175 ? 21.984 -15.734 -0.724 1 98.38 175 ALA B N 1
ATOM 2896 C CA . ALA B 1 175 ? 20.609 -15.344 -1.048 1 98.38 175 ALA B CA 1
ATOM 2897 C C . ALA B 1 175 ? 20.188 -15.898 -2.406 1 98.38 175 ALA B C 1
ATOM 2899 O O . ALA B 1 175 ? 19.047 -16.312 -2.586 1 98.38 175 ALA B O 1
ATOM 2900 N N . LEU B 1 176 ? 21.078 -15.906 -3.346 1 98.62 176 LEU B N 1
ATOM 2901 C CA . LEU B 1 176 ? 20.797 -16.453 -4.668 1 98.62 176 LEU B CA 1
ATOM 2902 C C . LEU B 1 176 ? 20.531 -17.953 -4.586 1 98.62 176 LEU B C 1
ATOM 2904 O O . LEU B 1 176 ? 19.594 -18.453 -5.191 1 98.62 176 LEU B O 1
ATOM 2908 N N . GLN B 1 177 ? 21.328 -18.625 -3.811 1 98.56 177 GLN B N 1
ATOM 2909 C CA . GLN B 1 177 ? 21.125 -20.047 -3.625 1 98.56 177 GLN B CA 1
ATOM 2910 C C . GLN B 1 177 ? 19.812 -20.328 -2.898 1 98.56 177 GLN B C 1
ATOM 2912 O O . GLN B 1 177 ? 19.094 -21.266 -3.252 1 98.56 177 GLN B O 1
ATOM 2917 N N . ASP B 1 178 ? 19.531 -19.547 -1.826 1 98.62 178 ASP B N 1
ATOM 2918 C CA . ASP B 1 178 ? 18.266 -19.672 -1.11 1 98.62 178 ASP B CA 1
ATOM 2919 C C . ASP B 1 178 ? 17.078 -19.562 -2.062 1 98.62 178 ASP B C 1
ATOM 2921 O O . ASP B 1 178 ? 16.078 -20.25 -1.906 1 98.62 178 ASP B O 1
ATOM 2925 N N . ALA B 1 179 ? 17.188 -18.656 -3.045 1 98.81 179 ALA B N 1
ATOM 2926 C CA . ALA B 1 179 ? 16.125 -18.469 -4.023 1 98.81 179 ALA B CA 1
ATOM 2927 C C . ALA B 1 179 ? 15.945 -19.719 -4.891 1 98.81 179 ALA B C 1
ATOM 2929 O O . ALA B 1 179 ? 14.82 -20.141 -5.148 1 98.81 179 ALA B O 1
ATOM 2930 N N . ARG B 1 180 ? 17.031 -20.297 -5.32 1 98.25 180 ARG B N 1
ATOM 2931 C CA . ARG B 1 180 ? 16.969 -21.531 -6.105 1 98.25 180 ARG B CA 1
ATOM 2932 C C . ARG B 1 180 ? 16.344 -22.656 -5.293 1 98.25 180 ARG B C 1
ATOM 2934 O O . ARG B 1 180 ? 15.477 -23.391 -5.789 1 98.25 180 ARG B O 1
ATOM 2941 N N . ASP B 1 181 ? 16.797 -22.781 -4.035 1 97.88 181 ASP B N 1
ATOM 2942 C CA . ASP B 1 181 ? 16.25 -23.797 -3.145 1 97.88 181 ASP B CA 1
ATOM 2943 C C . ASP B 1 181 ? 14.75 -23.578 -2.924 1 97.88 181 ASP B C 1
ATOM 2945 O O . ASP B 1 181 ? 13.977 -24.531 -2.84 1 97.88 181 ASP B O 1
ATOM 2949 N N . PHE B 1 182 ? 14.383 -22.328 -2.787 1 98.19 182 PHE B N 1
ATOM 2950 C CA . PHE B 1 182 ? 12.977 -21.953 -2.643 1 98.19 182 PHE B CA 1
ATOM 2951 C C . PHE B 1 182 ? 12.156 -22.453 -3.822 1 98.19 182 PHE B C 1
ATOM 2953 O O . PHE B 1 182 ? 11.094 -23.047 -3.635 1 98.19 182 PHE B O 1
ATOM 2960 N N . GLY B 1 183 ? 12.648 -22.266 -5.023 1 97.69 183 GLY B N 1
ATOM 2961 C CA . GLY B 1 183 ? 12 -22.766 -6.219 1 97.69 183 GLY B CA 1
ATOM 2962 C C . GLY B 1 183 ? 11.875 -24.281 -6.234 1 97.69 183 GLY B C 1
ATOM 2963 O O . GLY B 1 183 ? 10.828 -24.812 -6.605 1 97.69 183 GLY B O 1
ATOM 2964 N N . GLU B 1 184 ? 12.891 -24.953 -5.812 1 95.5 184 GLU B N 1
ATOM 2965 C CA . GLU B 1 184 ? 12.906 -26.406 -5.789 1 95.5 184 GLU B CA 1
ATOM 2966 C C . GLU B 1 184 ? 11.82 -26.953 -4.863 1 95.5 184 GLU B C 1
ATOM 2968 O O . GLU B 1 184 ? 11.234 -28 -5.133 1 95.5 184 GLU B O 1
ATOM 2973 N N . LYS B 1 185 ? 11.531 -26.203 -3.838 1 94.56 185 LYS B N 1
ATOM 2974 C CA . LYS B 1 185 ? 10.594 -26.672 -2.811 1 94.56 185 LYS B CA 1
ATOM 2975 C C . LYS B 1 185 ? 9.156 -26.375 -3.205 1 94.56 185 LYS B C 1
ATOM 2977 O O . LYS B 1 185 ? 8.219 -26.984 -2.688 1 94.56 185 LYS B O 1
ATOM 2982 N N . MET B 1 186 ? 8.852 -25.406 -4.074 1 93.12 186 MET B N 1
ATOM 2983 C CA . MET B 1 186 ? 7.516 -24.906 -4.387 1 93.12 186 MET B CA 1
ATOM 2984 C C . MET B 1 186 ? 6.629 -26.031 -4.918 1 93.12 186 MET B C 1
ATOM 2986 O O . MET B 1 186 ? 5.457 -26.125 -4.547 1 93.12 186 MET B O 1
ATOM 2990 N N . PHE B 1 187 ? 7.09 -26.984 -5.711 1 87.38 187 PHE B N 1
ATOM 2991 C CA . PHE B 1 187 ? 6.242 -28 -6.332 1 87.38 187 PHE B CA 1
ATOM 2992 C C . PHE B 1 187 ? 6.695 -29.391 -5.938 1 87.38 187 PHE B C 1
ATOM 2994 O O . PHE B 1 187 ? 6.168 -30.391 -6.445 1 87.38 187 PHE B O 1
ATOM 3001 N N . ALA B 1 188 ? 7.723 -29.453 -5.141 1 80.5 188 ALA B N 1
ATOM 3002 C CA . ALA B 1 188 ? 8.219 -30.766 -4.734 1 80.5 188 ALA B CA 1
ATOM 3003 C C . ALA B 1 188 ? 7.156 -31.547 -3.973 1 80.5 188 ALA B C 1
ATOM 3005 O O . ALA B 1 188 ? 7.02 -32.75 -4.152 1 80.5 188 ALA B O 1
ATOM 3006 N N . THR B 1 189 ? 6.48 -30.969 -3.006 1 63.28 189 THR B N 1
ATOM 3007 C CA . THR B 1 189 ? 5.566 -31.719 -2.156 1 63.28 189 THR B CA 1
ATOM 3008 C C . THR B 1 189 ? 4.195 -31.844 -2.814 1 63.28 189 THR B C 1
ATOM 3010 O O . THR B 1 189 ? 3.336 -32.594 -2.332 1 63.28 189 THR B O 1
ATOM 3013 N N . ARG B 1 190 ? 3.809 -31.203 -3.779 1 63.97 190 ARG B N 1
ATOM 3014 C CA . ARG B 1 190 ? 2.471 -31.266 -4.359 1 63.97 190 ARG B CA 1
ATOM 3015 C C . ARG B 1 190 ? 2.283 -32.531 -5.168 1 63.97 190 ARG B C 1
ATOM 3017 O O . ARG B 1 190 ? 1.16 -33.031 -5.32 1 63.97 190 ARG B O 1
ATOM 3024 N N . ASN B 1 191 ? 3.27 -33.094 -5.719 1 51 191 ASN B N 1
ATOM 3025 C CA . ASN B 1 191 ? 3.191 -34.344 -6.512 1 51 191 ASN B CA 1
ATOM 3026 C C . ASN B 1 191 ? 3.057 -35.562 -5.621 1 51 191 ASN B C 1
ATOM 3028 O O . ASN B 1 191 ? 3.125 -36.688 -6.109 1 51 191 ASN B O 1
ATOM 3032 N N . ASP B 1 192 ? 3.139 -35.312 -4.301 1 46.44 192 ASP B N 1
ATOM 3033 C CA . ASP B 1 192 ? 2.969 -36.594 -3.6 1 46.44 192 ASP B CA 1
ATOM 3034 C C . ASP B 1 192 ? 1.53 -37.094 -3.709 1 46.44 192 ASP B C 1
ATOM 3036 O O . ASP B 1 192 ? 0.591 -36.375 -3.355 1 46.44 192 ASP B O 1
ATOM 3040 N N . PRO B 1 193 ? 1.253 -38.125 -4.473 1 42.44 193 PRO B N 1
ATOM 3041 C CA . PRO B 1 193 ? -0.053 -38.781 -4.598 1 42.44 193 PRO B CA 1
ATOM 3042 C C . PRO B 1 193 ? -0.772 -38.938 -3.258 1 42.44 193 PRO B C 1
ATOM 3044 O O . PRO B 1 193 ? -0.128 -39.125 -2.225 1 42.44 193 PRO B O 1
ATOM 3047 N N . LEU B 1 194 ? -1.784 -38.031 -2.953 1 39.81 194 LEU B N 1
ATOM 3048 C CA . LEU B 1 194 ? -2.594 -38.469 -1.815 1 39.81 194 LEU B CA 1
ATOM 3049 C C . LEU B 1 194 ? -2.639 -40 -1.721 1 39.81 194 LEU B C 1
ATOM 3051 O O . LEU B 1 194 ? -3.105 -40.656 -2.645 1 39.81 194 LEU B O 1
ATOM 3055 N N . ILE B 1 195 ? -1.738 -40.531 -0.937 1 32.28 195 ILE B N 1
ATOM 3056 C CA . ILE B 1 195 ? -2.037 -41.906 -0.542 1 32.28 195 ILE B CA 1
ATOM 3057 C C . ILE B 1 195 ? -3.367 -41.938 0.207 1 32.28 195 ILE B C 1
ATOM 3059 O O . ILE B 1 195 ? -3.598 -41.156 1.123 1 32.28 195 ILE B O 1
#

Radius of gyration: 21.5 Å; Cα contacts (8 Å, |Δi|>4): 799; chains: 2; bounding box: 52×75×48 Å

Foldseek 3Di:
DAAEEEEEAQDPDDQFQQVLLLVLLVLLADRHHYDYHYLNVFDFDADPPPCPLLPPLQDPDDTPLNVVLVVLLPHLEYEYTAEFDPLEGDPSVVSSLRSLVSLLSCCPRVVNLRCLVVARAYEYEYEEQADDDSSCVRHVVSVCVSCVSSNHHHDYYLYYYNDDDGPSNVVVVVSSVVSSVNSNVNCVPVPPPPD/DAAEEEEEAQDPDDQFQQVLLLVLLVLLADRHHYDYHYLNVFDFDADPPPCPLLPPLQDPDDTPLNVVLVVLLVHLEYEYTAEFDPLEGDPSVVSSLRSLVSLLSCCPRVVNLRCLVVARAYEYEYEEQADDPSRCVRHVVSVCVSCVSSNHHHDYYLYYYNDDDGPSNVVVVVSSVVSSVNSNVNCVPVPPPPD

Sequence (390 aa):
MRMKLLIVLGSPRRRGNSEILAEEVVKGLADVEVEYLRLNDLNIRPCQGCGGCEKTGICVIADDMTDLYAKVDAADSLLLVSPVYFYGLTGQTKIFIDRCQSLWSRRYLLKDSHRIAEGRRGYLLSVAATNGEKLFDCSMLTVRYFFDAAGYHYEDSLLVPGVDAKGDILQRPVALQDARDFGEKMFATRNDPLIMRMKLLIVLGSPRRRGNSEILAEEVVKGLADVEVEYLRLNDLNIRPCQGCGGCEKTGICVIADDMTDLYAKVDAADSLLLVSPVYFYGLTGQTKIFIDRCQSLWSRRYLLKDSHRIAEGRRGYLLSVAATNGEKLFDCSMLTVRYFFDAAGYHYEDSLLVPGVDAKGDILQRPVALQDARDFGEKMFATRNDPLI

Secondary structure (DSSP, 8-state):
--EEEEEEE--SSTT-HHHHHHHHHHHT-SSEEEEEEEGGGS--PPP----TTTTTSS-S--STHHHHHHHHHH-SEEEEEEEEETTEE-HHHHHHHHHTHHHHIIIIIS---TTGGGT-EEEEEEE-SS--TTTTHHHHHHHHHHHHHHT-EEEEEEEE-S--STTGGGG-HHHHHHHHHHHHHHTTTTTS---/--EEEEEEE--SSTT-HHHHHHHHHHHT-SSEEEEEEEGGGS--PPP----TTTTTSS-S--STHHHHHHHHHH-SEEEEEEEEETTEE-HHHHHHHHHTHHHHIIIIIS---TTGGGT-EEEEEEE-SS--TTTTHHHHHHHHHHHHHHT-EEEEEEEE-S--STTGGGG-HHHHHHHHHHHHHHTTTTTS---

Organism: Desulfotalea psychrophila (strain LSv54 / DSM 12343) (NCBI:txid177439)

InterPro domains:
  IPR005025 NADPH-dependent FMN reductase-like domain [PF03358] (3-129)
  IPR029039 Flavoprotein-like superfamily [G3DSA:3.40.50.360] (1-189)
  IPR029039 Flavoprotein-like superfamily [SSF52218] (3-187)
  IPR051796 Iron-sulfur flavoprotein SsuE-like [PTHR43278] (3-188)

Solvent-accessible surface area (backbone atoms only — not comparable to full-atom values): 20256 Å² total; per-residue (Å²): 131,70,49,31,38,35,36,38,36,23,50,54,44,82,73,18,44,51,50,49,41,50,52,32,18,55,70,28,46,77,80,57,46,76,44,81,41,60,45,68,82,50,62,63,78,51,54,51,82,77,62,62,15,54,85,74,28,45,62,75,72,86,50,57,52,58,64,47,55,56,52,62,68,67,33,46,28,37,39,42,29,27,38,50,43,62,45,22,54,24,31,49,36,38,21,56,50,48,52,40,48,16,38,30,21,23,37,71,68,63,62,44,63,75,63,43,88,71,65,23,38,23,35,42,38,34,30,24,51,54,81,60,84,63,50,54,50,31,37,52,55,25,46,45,49,44,24,53,31,66,38,24,44,74,69,53,70,51,78,44,64,62,43,65,58,80,47,45,48,78,77,32,64,67,61,45,48,51,25,20,52,50,24,42,53,72,60,57,69,70,70,57,70,86,122,132,70,51,31,36,34,36,39,36,24,49,55,44,80,72,19,43,51,52,49,42,50,54,31,18,55,71,28,47,77,82,58,47,74,44,83,42,59,46,66,82,51,63,62,78,51,53,51,81,74,62,63,15,54,85,74,28,45,63,75,71,86,50,56,52,59,65,48,55,56,52,61,68,66,33,48,27,37,39,43,31,26,37,49,43,61,42,22,54,26,29,49,36,38,22,56,51,48,50,40,49,16,37,29,20,23,36,71,69,64,62,44,63,75,63,42,88,71,67,24,36,24,33,39,36,35,30,23,50,55,80,60,92,66,46,56,53,29,37,52,55,24,46,46,49,43,25,52,32,67,36,23,43,72,71,54,70,51,78,44,64,62,42,65,58,78,46,47,46,78,78,33,65,65,60,45,48,51,24,21,54,50,24,42,55,72,60,58,69,70,71,54,70,86,123

Nearest PDB structures (foldseek):
  1rli-assembly1_B  TM=8.349E-01  e=3.911E-10  Bacillus subtilis
  1rli-assembly1_D  TM=7.752E-01  e=1.105E-10  Bacillus subtilis
  3lcm-assembly1_B  TM=7.356E-01  e=1.839E-08  Streptococcus mutans UA159
  6jxn-assembly1_A  TM=7.249E-01  e=1.732E-08  Bacillus smithii
  5mji-assembly1_A  TM=6.646E-01  e=3.785E-08  Streptomyces davaonensis JCM 4913